Protein AF-0000000085179459 (afdb_homodimer)

Sequence (408 aa):
MPSGEAMSVREHQKRRRRERIFRAAIELFRRQGFQATTASEIAKAAHVSRGTFFNYYPYKEAVLLDYGHALLSTLREMALRRLAQGEEPLEVLRFVFQMLSEGTKAEKDLVLPLLYELLNPDPLRAKAAFEALPLGDLVAEILKPLRDRGVIRSDLSLERMGRTLADLYFLSALRWAAYTPHRDLDQEIERSLRIALEGILVRPMPSGEAMSVREHQKRRRRERIFRAAIELFRRQGFQATTASEIAKAAHVSRGTFF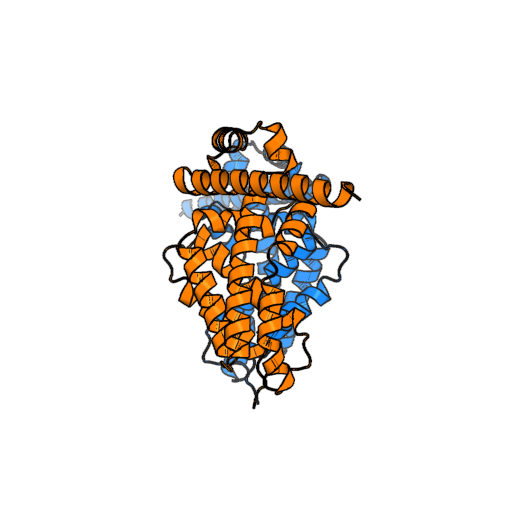NYYPYKEAVLLDYGHALLSTLREMALRRLAQGEEPLEVLRFVFQMLSEGTKAEKDLVLPLLYELLNPDPLRAKAAFEALPLGDLVAEILKPLRDRGVIRSDLSLERMGRTLADLYFLSALRWAAYTPHRDLDQEIERSLRIALEGILVRP

Organism: NCBI:txid751945

Foldseek 3Di:
DCVVVVVVVVVVVVVVLLVLLLVLLVVCCVVPNLVVDDLCSSCVSSVHHSVVSCVNPVDSLVSLLLVQLVVVVVLLVVLVVCVVVPDQLVVSLLVSLVSVLVCCLVPVRSVQSLLVQCVDPPPVSVVVSCVSHVQLVSQLVSCVVCVVVVFWDDVDHSSVLSVQLVVLLSVLSNCCSPPNVVDDSSVSSCVSNVVSVVNGGDDD/DCVVVVVVVVVVVVVVLLVLLLVLLVVCCVVPNNVVDDLCSSCVSSVHHSVVSCVNPVDSLVSLLLVQLVVVVVLLVVLVVCVVVPHQLVVSVLVSLVVVLVCCLVPVRSVQSLLVQCVDPPPVSVVVSCVSHVQLVSQLVSCVVCVVVVFWDDVDHSSVLSVQLVVLLSVLSNCCSPPNVVDDSSVSSCVSNVVSVVVGGDDD

Structure (mmCIF, N/CA/C/O backbone):
data_AF-0000000085179459-model_v1
#
loop_
_entity.id
_entity.type
_entity.pdbx_description
1 polymer 'Transcriptional regulator'
#
loop_
_atom_site.group_PDB
_atom_site.id
_atom_site.type_symbol
_atom_site.label_atom_id
_atom_site.label_alt_id
_atom_site.label_comp_id
_atom_site.label_asym_id
_atom_site.label_entity_id
_atom_site.label_seq_id
_atom_site.pdbx_PDB_ins_code
_atom_site.Cartn_x
_atom_site.Cartn_y
_atom_site.Cartn_z
_atom_site.occupancy
_atom_site.B_iso_or_equiv
_atom_site.auth_seq_id
_atom_site.auth_comp_id
_atom_site.auth_asym_id
_atom_site.auth_atom_id
_atom_site.pdbx_PDB_model_num
ATOM 1 N N . MET A 1 1 ? -11.516 -51.656 0.353 1 44.66 1 MET A N 1
ATOM 2 C CA . MET A 1 1 ? -10.594 -50.781 -0.361 1 44.66 1 MET A CA 1
ATOM 3 C C . MET A 1 1 ? -11.352 -49.75 -1.209 1 44.66 1 MET A C 1
ATOM 5 O O . MET A 1 1 ? -10.797 -49.188 -2.15 1 44.66 1 MET A O 1
ATOM 9 N N . PRO A 1 2 ? -12.641 -49.781 -1.503 1 58.69 2 PRO A N 1
ATOM 10 C CA . PRO A 1 2 ? -13.695 -49.031 -2.176 1 58.69 2 PRO A CA 1
ATOM 11 C C . PRO A 1 2 ? -13.812 -47.594 -1.669 1 58.69 2 PRO A C 1
ATOM 13 O O . PRO A 1 2 ? -14.273 -46.688 -2.398 1 58.69 2 PRO A O 1
ATOM 16 N N . SER A 1 3 ? -13.281 -47.312 -0.438 1 59.69 3 SER A N 1
ATOM 17 C CA . SER A 1 3 ? -13.297 -46.031 0.276 1 59.69 3 SER A CA 1
ATOM 18 C C . SER A 1 3 ? -12.391 -45 -0.395 1 59.69 3 SER A C 1
ATOM 20 O O . SER A 1 3 ? -12.758 -43.844 -0.536 1 59.69 3 SER A O 1
ATOM 22 N N . GLY A 1 4 ? -11.305 -45.469 -0.91 1 63.28 4 GLY A N 1
ATOM 23 C CA . GLY A 1 4 ? -10.359 -44.625 -1.591 1 63.28 4 GLY A CA 1
ATOM 24 C C . GLY A 1 4 ? -10.875 -44.094 -2.912 1 63.28 4 GLY A C 1
ATOM 25 O O . GLY A 1 4 ? -10.695 -42.906 -3.229 1 63.28 4 GLY A O 1
ATOM 26 N N . GLU A 1 5 ? -11.562 -45.062 -3.521 1 67 5 GLU A N 1
ATOM 27 C CA . GLU A 1 5 ? -12.102 -44.688 -4.828 1 67 5 GLU A CA 1
ATOM 28 C C . GLU A 1 5 ? -13.227 -43.656 -4.691 1 67 5 GLU A C 1
ATOM 30 O O . GLU A 1 5 ? -13.336 -42.75 -5.5 1 67 5 GLU A O 1
ATOM 35 N N . ALA A 1 6 ? -14.047 -44.031 -3.846 1 66.12 6 ALA A N 1
ATOM 36 C CA . ALA A 1 6 ? -15.172 -43.156 -3.58 1 66.12 6 ALA A CA 1
ATOM 37 C C . ALA A 1 6 ? -14.68 -41.75 -3.158 1 66.12 6 ALA A C 1
ATOM 39 O O . ALA A 1 6 ? -15.266 -40.75 -3.535 1 66.12 6 ALA A O 1
ATOM 40 N N . MET A 1 7 ? -13.555 -41.812 -2.477 1 69.69 7 MET A N 1
ATOM 41 C CA . MET A 1 7 ? -12.945 -40.594 -2.027 1 69.69 7 MET A CA 1
ATOM 42 C C . MET A 1 7 ? -12.383 -39.781 -3.207 1 69.69 7 MET A C 1
ATOM 44 O O . MET A 1 7 ? -12.516 -38.562 -3.264 1 69.69 7 MET A O 1
ATOM 48 N N . SER A 1 8 ? -12.062 -40.562 -4.125 1 81.19 8 SER A N 1
ATOM 49 C CA . SER A 1 8 ? -11.484 -39.969 -5.328 1 81.19 8 SER A CA 1
ATOM 50 C C . SER A 1 8 ? -12.562 -39.344 -6.203 1 81.19 8 SER A C 1
ATOM 52 O O . SER A 1 8 ? -12.391 -38.219 -6.699 1 81.19 8 SER A O 1
ATOM 54 N N . VAL A 1 9 ? -13.688 -40.062 -6.273 1 83.69 9 VAL A N 1
ATOM 55 C CA . VAL A 1 9 ? -14.773 -39.562 -7.105 1 83.69 9 VAL A CA 1
ATOM 56 C C . VAL A 1 9 ? -15.375 -38.312 -6.477 1 83.69 9 VAL A C 1
ATOM 58 O O . VAL A 1 9 ? -15.648 -37.344 -7.176 1 83.69 9 VAL A O 1
ATOM 61 N N . ARG A 1 10 ? -15.719 -38.344 -5.129 1 82.81 10 ARG A N 1
ATOM 62 C CA . ARG A 1 10 ? -16.266 -37.188 -4.418 1 82.81 10 ARG A CA 1
ATOM 63 C C . ARG A 1 10 ? -15.352 -35.969 -4.551 1 82.81 10 ARG A C 1
ATOM 65 O O . ARG A 1 10 ? -15.828 -34.875 -4.73 1 82.81 10 ARG A O 1
ATOM 72 N N . GLU A 1 11 ? -14.078 -36.312 -4.453 1 86.12 11 GLU A N 1
ATOM 73 C CA . GLU A 1 11 ? -13.094 -35.25 -4.602 1 86.12 11 GLU A CA 1
ATOM 74 C C . GLU A 1 11 ? -13.109 -34.656 -6.02 1 86.12 11 GLU A C 1
ATOM 76 O O . GLU A 1 11 ? -12.992 -33.469 -6.207 1 86.12 11 GLU A O 1
ATOM 81 N N . HIS A 1 12 ? -13.242 -35.531 -6.965 1 88.62 12 HIS A N 1
ATOM 82 C CA . HIS A 1 12 ? -13.312 -35.094 -8.359 1 88.62 12 HIS A CA 1
ATOM 83 C C . HIS A 1 12 ? -14.57 -34.281 -8.625 1 88.62 12 HIS A C 1
ATOM 85 O O . HIS A 1 12 ? -14.523 -33.281 -9.336 1 88.62 12 HIS A O 1
ATOM 91 N N . GLN A 1 13 ? -15.664 -34.656 -8.117 1 88.31 13 GLN A N 1
ATOM 92 C CA . GLN A 1 13 ? -16.922 -33.938 -8.281 1 88.31 13 GLN A CA 1
ATOM 93 C C . GLN A 1 13 ? -16.859 -32.594 -7.609 1 88.31 13 GLN A C 1
ATOM 95 O O . GLN A 1 13 ? -17.375 -31.594 -8.148 1 88.31 13 GLN A O 1
ATOM 100 N N . LYS A 1 14 ? -16.25 -32.594 -6.434 1 90.94 14 LYS A N 1
ATOM 101 C CA . LYS A 1 14 ? -16.078 -31.344 -5.727 1 90.94 14 LYS A CA 1
ATOM 102 C C . LYS A 1 14 ? -15.227 -30.375 -6.535 1 90.94 14 LYS A C 1
ATOM 104 O O . LYS A 1 14 ? -15.555 -29.188 -6.633 1 90.94 14 LYS A O 1
ATOM 109 N N . ARG A 1 15 ? -14.258 -30.859 -7.137 1 92.06 15 ARG A N 1
ATOM 110 C CA . ARG A 1 15 ? -13.383 -30.031 -7.957 1 92.06 15 ARG A CA 1
ATOM 111 C C . ARG A 1 15 ? -14.117 -29.5 -9.188 1 92.06 15 ARG A C 1
ATOM 113 O O . ARG A 1 15 ? -13.945 -28.344 -9.57 1 92.06 15 ARG A O 1
ATOM 120 N N . ARG A 1 16 ? -14.875 -30.328 -9.797 1 92.62 16 ARG A N 1
ATOM 121 C CA . ARG A 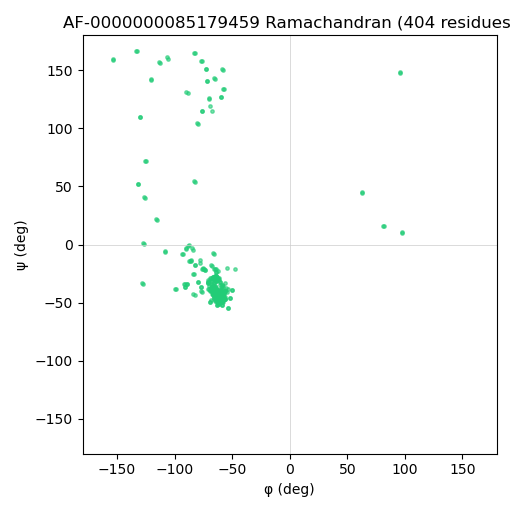1 16 ? -15.633 -29.938 -10.977 1 92.62 16 ARG A CA 1
ATOM 122 C C . ARG A 1 16 ? -16.656 -28.859 -10.641 1 92.62 16 ARG A C 1
ATOM 124 O O . ARG A 1 16 ? -16.859 -27.922 -11.414 1 92.62 16 ARG A O 1
ATOM 131 N N . ARG A 1 17 ? -17.281 -29.031 -9.516 1 94.69 17 ARG A N 1
ATOM 132 C CA . ARG A 1 17 ? -18.266 -28.031 -9.078 1 94.69 17 ARG A CA 1
ATOM 133 C C . ARG A 1 17 ? -17.594 -26.703 -8.773 1 94.69 17 ARG A C 1
ATOM 135 O O . ARG A 1 17 ? -18.094 -25.641 -9.141 1 94.69 17 ARG A O 1
ATOM 142 N N . ARG A 1 18 ? -16.469 -26.797 -8.102 1 96.25 18 ARG A N 1
ATOM 143 C CA . ARG A 1 18 ? -15.711 -25.578 -7.809 1 96.25 18 ARG A CA 1
ATOM 144 C C . ARG A 1 18 ? -15.32 -24.859 -9.094 1 96.25 18 ARG A C 1
ATOM 146 O O . ARG A 1 18 ? -15.438 -23.641 -9.18 1 96.25 18 ARG A O 1
ATOM 153 N N . GLU A 1 19 ? -14.859 -25.609 -10.047 1 96.88 19 GLU A N 1
ATOM 154 C CA . GLU A 1 19 ? -14.461 -25.047 -11.336 1 96.88 19 GLU A CA 1
ATOM 155 C C . GLU A 1 19 ? -15.641 -24.391 -12.047 1 96.88 19 GLU A C 1
ATOM 157 O O . GLU A 1 19 ? -15.492 -23.328 -12.656 1 96.88 19 GLU A O 1
ATOM 162 N N . ARG A 1 20 ? -16.734 -25 -11.961 1 97.06 20 ARG A N 1
ATOM 163 C CA . ARG A 1 20 ? -17.938 -24.453 -12.578 1 97.06 20 ARG A CA 1
ATOM 164 C C . ARG A 1 20 ? -18.328 -23.125 -11.945 1 97.06 20 ARG A C 1
ATOM 166 O O . ARG A 1 20 ? -18.672 -22.172 -12.648 1 97.06 20 ARG A O 1
ATOM 173 N N . ILE A 1 21 ? -18.266 -23.125 -10.633 1 98.25 21 ILE A N 1
ATOM 174 C CA . ILE A 1 21 ? -18.594 -21.891 -9.906 1 98.25 21 ILE A CA 1
ATOM 175 C C . ILE A 1 21 ? -17.578 -20.812 -10.25 1 98.25 21 ILE A C 1
ATOM 177 O O . ILE A 1 21 ? -17.953 -19.672 -10.516 1 98.25 21 ILE A O 1
ATOM 181 N N . PHE A 1 22 ? -16.328 -21.219 -10.281 1 98.44 22 PHE A N 1
ATOM 182 C CA . PHE A 1 22 ? -15.242 -20.297 -10.602 1 98.44 22 PHE A CA 1
ATOM 183 C C . PHE A 1 22 ? -15.438 -19.688 -11.984 1 98.44 22 PHE A C 1
ATOM 185 O O . PHE A 1 22 ? -15.391 -18.453 -12.133 1 98.44 22 PHE A O 1
ATOM 192 N N . ARG A 1 23 ? -15.688 -20.469 -12.992 1 98.25 23 ARG A N 1
ATOM 193 C CA . ARG A 1 23 ? -15.836 -20.016 -14.367 1 98.25 23 ARG A CA 1
ATOM 194 C C . ARG A 1 23 ? -17.047 -19.094 -14.508 1 98.25 23 ARG A C 1
ATOM 196 O O . ARG A 1 23 ? -16.984 -18.062 -15.18 1 98.25 23 ARG A O 1
ATOM 203 N N . ALA A 1 24 ? -18.125 -19.453 -13.859 1 98.5 24 ALA A N 1
ATOM 204 C CA . ALA A 1 24 ? -19.344 -18.641 -13.883 1 98.5 24 ALA A CA 1
ATOM 205 C C . ALA A 1 24 ? -19.078 -17.266 -13.258 1 98.5 24 ALA A C 1
ATOM 207 O O . ALA A 1 24 ? -19.516 -16.25 -13.797 1 98.5 24 ALA A O 1
ATOM 208 N N . ALA A 1 25 ? -18.406 -17.266 -12.125 1 98.56 25 ALA A N 1
ATOM 209 C CA . ALA A 1 25 ? -18.109 -16.031 -11.422 1 98.56 25 ALA A CA 1
ATOM 210 C C . ALA A 1 25 ? -17.234 -15.102 -12.273 1 98.56 25 ALA A C 1
ATOM 212 O O . ALA A 1 25 ? -17.562 -13.93 -12.461 1 98.56 25 ALA A O 1
ATOM 213 N N . ILE A 1 26 ? -16.125 -15.656 -12.852 1 98.25 26 ILE A N 1
ATOM 214 C CA . ILE A 1 26 ? -15.188 -14.859 -13.625 1 98.25 26 ILE A CA 1
ATOM 215 C C . ILE A 1 26 ? -15.883 -14.297 -14.867 1 98.25 26 ILE A C 1
ATOM 217 O O . ILE A 1 26 ? -15.688 -13.125 -15.211 1 98.25 26 ILE A O 1
ATOM 221 N N . GLU A 1 27 ? -16.703 -15.086 -15.461 1 98.12 27 GLU A N 1
ATOM 222 C CA . GLU A 1 27 ? -17.453 -14.625 -16.625 1 98.12 27 GLU A CA 1
ATOM 223 C C . GLU A 1 27 ? -18.391 -13.477 -16.266 1 98.12 27 GLU A C 1
ATOM 225 O O . GLU A 1 27 ? -18.453 -12.477 -17 1 98.12 27 GLU A O 1
ATOM 230 N N . LEU A 1 28 ? -19.094 -13.594 -15.172 1 98.31 28 LEU A N 1
ATOM 231 C CA . LEU A 1 28 ? -20.016 -12.547 -14.727 1 98.31 28 LEU A CA 1
ATOM 232 C C . LEU A 1 28 ? -19.25 -11.289 -14.336 1 98.31 28 LEU A C 1
ATOM 234 O O . LEU A 1 28 ? -19.688 -10.18 -14.656 1 98.31 28 LEU A O 1
ATOM 238 N N . PHE A 1 29 ? -18.109 -11.492 -13.633 1 98.06 29 PHE A N 1
ATOM 239 C CA . PHE A 1 29 ? -17.266 -10.344 -13.281 1 98.06 29 PHE A CA 1
ATOM 240 C C . PHE A 1 29 ? -16.844 -9.578 -14.523 1 98.06 29 PHE A C 1
ATOM 242 O O . PHE A 1 29 ? -16.875 -8.352 -14.547 1 98.06 29 PHE A O 1
ATOM 249 N N . ARG A 1 30 ? -16.469 -10.289 -15.57 1 97.19 30 ARG A N 1
ATOM 250 C CA . ARG A 1 30 ? -16 -9.672 -16.797 1 97.19 30 ARG A CA 1
ATOM 251 C C . ARG A 1 30 ? -17.141 -8.984 -17.547 1 97.19 30 ARG A C 1
ATOM 253 O O . ARG A 1 30 ? -16.953 -7.914 -18.125 1 97.19 30 ARG A O 1
ATOM 260 N N . ARG A 1 31 ? -18.281 -9.516 -17.438 1 96.5 31 ARG A N 1
ATOM 261 C CA . ARG A 1 31 ? -19.422 -9.047 -18.234 1 96.5 31 ARG A CA 1
ATOM 262 C C . ARG A 1 31 ? -20.094 -7.84 -17.578 1 96.5 31 ARG A C 1
ATOM 264 O O . ARG A 1 31 ? -20.422 -6.863 -18.25 1 96.5 31 ARG A O 1
ATOM 271 N N . GLN A 1 32 ? -20.281 -7.863 -16.234 1 95.94 32 GLN A N 1
ATOM 272 C CA . GLN A 1 32 ? -21.109 -6.812 -15.641 1 95.94 32 GLN A CA 1
ATOM 273 C C . GLN A 1 32 ? -20.359 -6.109 -14.5 1 95.94 32 GLN A C 1
ATOM 275 O O . GLN A 1 32 ? -20.875 -5.152 -13.922 1 95.94 32 GLN A O 1
ATOM 280 N N . GLY A 1 33 ? -19.172 -6.547 -14.289 1 95.88 33 GLY A N 1
ATOM 281 C CA . GLY A 1 33 ? -18.391 -5.898 -13.25 1 95.88 33 GLY A CA 1
ATOM 282 C C . GLY A 1 33 ? -18.469 -6.613 -11.914 1 95.88 33 GLY A C 1
ATOM 283 O O . GLY A 1 33 ? -19.5 -7.199 -11.57 1 95.88 33 GLY A O 1
ATOM 284 N N . PHE A 1 34 ? -17.438 -6.562 -11.195 1 96.5 34 PHE A N 1
ATOM 285 C CA . PHE A 1 34 ? -17.328 -7.25 -9.914 1 96.5 34 PHE A CA 1
ATOM 286 C C . PHE A 1 34 ? -18.375 -6.746 -8.93 1 96.5 34 PHE A C 1
ATOM 288 O O . PHE A 1 34 ? -19.078 -7.539 -8.297 1 96.5 34 PHE A O 1
ATOM 295 N N . GLN A 1 35 ? -18.453 -5.418 -8.805 1 93.81 35 GLN A N 1
ATOM 296 C CA . GLN A 1 35 ? -19.344 -4.816 -7.816 1 93.81 35 GLN A CA 1
ATOM 297 C C . GLN A 1 35 ? -20.812 -5.109 -8.141 1 93.81 35 GLN A C 1
ATOM 299 O O . GLN A 1 35 ? -21.625 -5.297 -7.234 1 93.81 35 GLN A O 1
ATOM 304 N N . ALA A 1 36 ? -21.141 -5.242 -9.328 1 96.25 36 ALA A N 1
ATOM 305 C CA . ALA A 1 36 ? -22.516 -5.406 -9.773 1 96.25 36 ALA A CA 1
ATOM 306 C C . ALA A 1 36 ? -22.938 -6.875 -9.742 1 96.25 36 ALA A C 1
ATOM 308 O O . ALA A 1 36 ? -24.109 -7.199 -9.914 1 96.25 36 ALA A O 1
ATOM 309 N N . THR A 1 37 ? -21.953 -7.758 -9.617 1 98.06 37 THR A N 1
ATOM 310 C CA . THR A 1 37 ? -22.219 -9.195 -9.617 1 98.06 37 THR A CA 1
ATOM 311 C C . THR A 1 37 ? -22.5 -9.688 -8.203 1 98.06 37 THR A C 1
ATOM 313 O O . THR A 1 37 ? -21.734 -9.391 -7.277 1 98.06 37 THR A O 1
ATOM 316 N N . THR A 1 38 ? -23.578 -10.438 -8.008 1 97.69 38 THR A N 1
ATOM 317 C CA . THR A 1 38 ? -23.922 -10.969 -6.688 1 97.69 38 THR A CA 1
ATOM 318 C C . THR A 1 38 ? -23.625 -12.461 -6.613 1 97.69 38 THR A C 1
ATOM 320 O O . THR A 1 38 ? -23.5 -13.125 -7.641 1 97.69 38 THR A O 1
ATOM 323 N N . ALA A 1 39 ? -23.5 -12.914 -5.328 1 97.69 39 ALA A N 1
ATOM 324 C CA . ALA A 1 39 ? -23.328 -14.344 -5.102 1 97.69 39 ALA A CA 1
ATOM 325 C C . ALA A 1 39 ? -24.5 -15.141 -5.668 1 97.69 39 ALA A C 1
ATOM 327 O O . ALA A 1 39 ? -24.312 -16.219 -6.227 1 97.69 39 ALA A O 1
ATOM 328 N N . SER A 1 40 ? -25.672 -14.57 -5.586 1 98.06 40 SER A N 1
ATOM 329 C CA . SER A 1 40 ? -26.859 -15.227 -6.09 1 98.06 40 SER A CA 1
ATOM 330 C C . SER A 1 40 ? -26.812 -15.383 -7.605 1 98.06 40 SER A C 1
ATOM 332 O O . SER A 1 40 ? -27.188 -16.422 -8.141 1 98.06 40 SER A O 1
ATOM 334 N N . GLU A 1 41 ? -26.359 -14.406 -8.281 1 98.5 41 GLU A N 1
ATOM 335 C CA . GLU A 1 41 ? -26.234 -14.469 -9.734 1 98.5 41 GLU A CA 1
ATOM 336 C C . GLU A 1 41 ? -25.203 -15.508 -10.156 1 98.5 41 GLU A C 1
ATOM 338 O O . GLU A 1 41 ? -25.406 -16.234 -11.125 1 98.5 41 GLU A O 1
ATOM 343 N N . ILE A 1 42 ? -24.094 -15.586 -9.414 1 98.69 42 ILE A N 1
ATOM 344 C CA . ILE A 1 42 ? -23.047 -16.547 -9.703 1 98.69 42 ILE A CA 1
ATOM 345 C C . ILE A 1 42 ? -23.578 -17.969 -9.516 1 98.69 42 ILE A C 1
ATOM 347 O O . ILE A 1 42 ? -23.391 -18.844 -10.367 1 98.69 42 ILE A O 1
ATOM 351 N N . ALA A 1 43 ? -24.25 -18.156 -8.398 1 98.38 43 ALA A N 1
ATOM 352 C CA . ALA A 1 43 ? -24.828 -19.469 -8.094 1 98.38 43 ALA A CA 1
ATOM 353 C C . ALA A 1 43 ? -25.781 -19.906 -9.203 1 98.38 43 ALA A C 1
ATOM 355 O O . ALA A 1 43 ? -25.688 -21.047 -9.695 1 98.38 43 ALA A O 1
ATOM 356 N N . LYS A 1 44 ? -26.641 -19.031 -9.609 1 98.5 44 LYS A N 1
ATOM 357 C CA . LYS A 1 44 ? -27.594 -19.328 -10.672 1 98.5 44 LYS A CA 1
ATOM 358 C C . LYS A 1 44 ? -26.875 -19.703 -11.969 1 98.5 44 LYS A C 1
ATOM 360 O O . LYS A 1 44 ? -27.219 -20.703 -12.602 1 98.5 44 LYS A O 1
ATOM 365 N N . ALA A 1 45 ? -25.922 -18.953 -12.328 1 98.31 45 ALA A N 1
ATOM 366 C CA . ALA A 1 45 ? -25.188 -19.188 -13.562 1 98.31 45 ALA A CA 1
ATOM 367 C C . ALA A 1 45 ? -24.422 -20.516 -13.508 1 98.31 45 ALA A C 1
ATOM 369 O O . ALA A 1 45 ? -24.234 -21.172 -14.531 1 98.31 45 ALA A O 1
ATOM 370 N N . ALA A 1 46 ? -24.016 -20.906 -12.328 1 98.25 46 ALA A N 1
ATOM 371 C CA . ALA A 1 46 ? -23.25 -22.125 -12.133 1 98.25 46 ALA A CA 1
ATOM 372 C C . ALA A 1 46 ? -24.188 -23.312 -11.891 1 98.25 46 ALA A C 1
ATOM 374 O O . ALA A 1 46 ? -23.734 -24.453 -11.711 1 98.25 46 ALA A O 1
ATOM 375 N N . HIS A 1 47 ? -25.438 -23.078 -11.82 1 97.75 47 HIS A N 1
ATOM 376 C CA . HIS A 1 47 ? -26.453 -24.094 -11.602 1 97.75 47 HIS A CA 1
ATOM 377 C C . HIS A 1 47 ? -26.281 -24.781 -10.242 1 97.75 47 HIS A C 1
ATOM 379 O O . HIS A 1 47 ? -26.297 -26 -10.148 1 97.75 47 HIS A O 1
ATOM 385 N N . VAL A 1 48 ? -26.047 -23.953 -9.273 1 97.56 48 VAL A N 1
ATOM 386 C CA . VAL A 1 48 ? -26 -24.406 -7.887 1 97.56 48 VAL A CA 1
ATOM 387 C C . VAL A 1 48 ? -26.844 -23.469 -7.02 1 97.56 48 VAL A C 1
ATOM 389 O O . VAL A 1 48 ? -27.281 -22.406 -7.48 1 97.56 48 VAL A O 1
ATOM 392 N N . SER A 1 49 ? -27.125 -23.891 -5.797 1 97.31 49 SER A N 1
ATOM 393 C CA . SER A 1 49 ? -27.812 -23 -4.859 1 97.31 49 SER A CA 1
ATOM 394 C C . SER A 1 49 ? -26.859 -21.953 -4.289 1 97.31 49 SER A C 1
ATOM 396 O O . SER A 1 49 ? -25.641 -22.125 -4.328 1 97.31 49 SER A O 1
ATOM 398 N N . ARG A 1 50 ? -27.406 -20.828 -3.797 1 96.81 50 ARG A N 1
ATOM 399 C CA . ARG A 1 50 ? -26.609 -19.812 -3.109 1 96.81 50 ARG A CA 1
ATOM 400 C C . ARG A 1 50 ? -25.859 -20.422 -1.93 1 96.81 50 ARG A C 1
ATOM 402 O O . ARG A 1 50 ? -24.688 -20.078 -1.693 1 96.81 50 ARG A O 1
ATOM 409 N N . GLY A 1 51 ? -26.469 -21.328 -1.195 1 97.31 51 GLY A N 1
ATOM 410 C CA . GLY A 1 51 ? -25.828 -22.016 -0.095 1 97.31 51 GLY A CA 1
ATOM 411 C C . GLY A 1 51 ? -24.625 -22.828 -0.531 1 97.31 51 GLY A C 1
ATOM 412 O O . GLY A 1 51 ? -23.578 -22.797 0.122 1 97.31 51 GLY A O 1
ATOM 413 N N . THR A 1 52 ? -24.812 -23.578 -1.637 1 96.88 52 THR A N 1
ATOM 414 C CA . THR A 1 52 ? -23.703 -24.359 -2.184 1 96.88 52 THR A CA 1
ATOM 415 C C . THR A 1 52 ? -22.547 -23.453 -2.562 1 96.88 52 THR A C 1
ATOM 417 O O . THR A 1 52 ? -21.375 -23.797 -2.322 1 96.88 52 THR A O 1
ATOM 420 N N . PHE A 1 53 ? -22.859 -22.219 -3.219 1 98 53 PHE A N 1
ATOM 421 C CA . PHE A 1 53 ? -21.812 -21.266 -3.531 1 98 53 PHE A CA 1
ATOM 422 C C . PHE A 1 53 ? -20.969 -20.953 -2.295 1 98 53 PHE A C 1
ATOM 424 O O . PHE A 1 53 ? -19.734 -21.016 -2.34 1 98 53 PHE A O 1
ATOM 431 N N . PHE A 1 54 ? -21.594 -20.703 -1.165 1 97.5 54 PHE A N 1
ATOM 432 C CA . PHE A 1 54 ? -20.906 -20.234 0.037 1 97.5 54 PHE A CA 1
ATOM 433 C C . PHE A 1 54 ? -20.203 -21.391 0.738 1 97.5 54 PHE A C 1
ATOM 435 O O . PHE A 1 54 ? -19.344 -21.172 1.589 1 97.5 54 PHE A O 1
ATOM 442 N N . ASN A 1 55 ? -20.531 -22.703 0.348 1 97.06 55 ASN A N 1
ATOM 443 C CA . ASN A 1 55 ? -19.75 -23.859 0.798 1 97.06 55 ASN A CA 1
ATOM 444 C C . ASN A 1 55 ? -18.359 -23.859 0.182 1 97.06 55 ASN A C 1
ATOM 446 O O . ASN A 1 55 ? -17.406 -24.359 0.786 1 97.06 55 ASN A O 1
ATOM 450 N N . TYR A 1 56 ? -18.297 -23.266 -0.998 1 97.25 56 TYR A N 1
ATOM 451 C CA . TYR A 1 56 ? -17.031 -23.281 -1.729 1 97.25 56 TYR A CA 1
ATOM 452 C C . TYR A 1 56 ? -16.281 -21.969 -1.551 1 97.25 56 TYR A C 1
ATOM 454 O O . TYR A 1 56 ? -15.047 -21.953 -1.454 1 97.25 56 TYR A O 1
ATOM 462 N N . TYR A 1 57 ? -16.969 -20.859 -1.522 1 97.94 57 TYR A N 1
ATOM 463 C CA . TYR A 1 57 ? -16.391 -19.531 -1.383 1 97.94 57 TYR A CA 1
ATOM 464 C C . TYR A 1 57 ? -17.094 -18.75 -0.281 1 97.94 57 TYR A C 1
ATOM 466 O O . TYR A 1 57 ? -18.203 -18.25 -0.477 1 97.94 57 TYR A O 1
ATOM 474 N N . PRO A 1 58 ? -16.359 -18.531 0.848 1 96.38 58 PRO A N 1
ATOM 475 C CA . PRO A 1 58 ? -17.016 -17.891 1.997 1 96.38 58 PRO A CA 1
ATOM 476 C C . PRO A 1 58 ? -17.469 -16.469 1.694 1 96.38 58 PRO A C 1
ATOM 478 O O . PRO A 1 58 ? -18.344 -15.938 2.389 1 96.38 58 PRO A O 1
ATOM 481 N N . TYR A 1 59 ? -16.938 -15.797 0.733 1 95.5 59 TYR A N 1
ATOM 482 C CA . TYR A 1 59 ? -17.312 -14.477 0.228 1 95.5 59 TYR A CA 1
ATOM 483 C C . TYR A 1 59 ? -16.922 -14.328 -1.239 1 95.5 59 TYR A C 1
ATOM 485 O O . TYR A 1 59 ? -16.109 -15.102 -1.756 1 95.5 59 TYR A O 1
ATOM 493 N N . LYS A 1 60 ? -17.484 -13.484 -1.914 1 95.38 60 LYS A N 1
ATOM 494 C CA . LYS A 1 60 ? -17.359 -13.32 -3.359 1 95.38 60 LYS A CA 1
ATOM 495 C C . LYS A 1 60 ? -15.914 -13.062 -3.76 1 95.38 60 LYS A C 1
ATOM 497 O O . LYS A 1 60 ? -15.438 -13.586 -4.77 1 95.38 60 LYS A O 1
ATOM 502 N N . GLU A 1 61 ? -15.133 -12.289 -2.994 1 96.75 61 GLU A N 1
ATOM 503 C CA . GLU A 1 61 ? -13.75 -11.922 -3.293 1 96.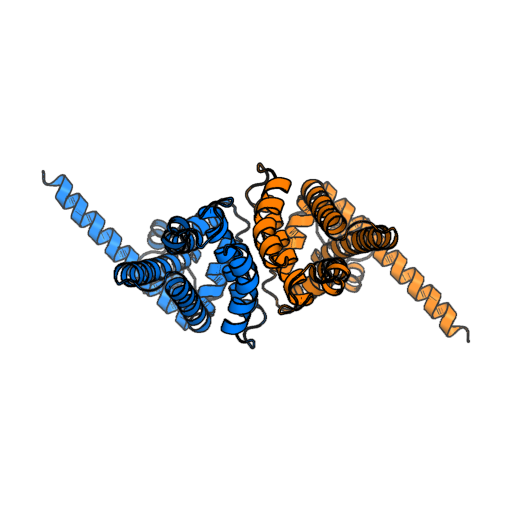75 61 GLU A CA 1
ATOM 504 C C . GLU A 1 61 ? -12.836 -13.133 -3.26 1 96.75 61 GLU A C 1
ATOM 506 O O . GLU A 1 61 ? -11.734 -13.109 -3.824 1 96.75 61 GLU A O 1
ATOM 511 N N . ALA A 1 62 ? -13.25 -14.188 -2.592 1 97.81 62 ALA A N 1
ATOM 512 C CA . ALA A 1 62 ? -12.453 -15.406 -2.549 1 97.81 62 ALA A CA 1
ATOM 513 C C . ALA A 1 62 ? -12.273 -16 -3.945 1 97.81 62 ALA A C 1
ATOM 515 O O . ALA A 1 62 ? -11.266 -16.656 -4.227 1 97.81 62 ALA A O 1
ATOM 516 N N . VAL A 1 63 ? -13.258 -15.758 -4.832 1 98.12 63 VAL A N 1
ATOM 517 C CA . VAL A 1 63 ? -13.148 -16.219 -6.211 1 98.12 63 VAL A CA 1
ATOM 518 C C . VAL A 1 63 ? -11.992 -15.492 -6.906 1 98.12 63 VAL A C 1
ATOM 520 O O . VAL A 1 63 ? -11.227 -16.109 -7.645 1 98.12 63 VAL A O 1
ATOM 523 N N . LEU A 1 64 ? -11.828 -14.211 -6.621 1 98 64 LEU A N 1
ATOM 524 C CA . LEU A 1 64 ? -10.75 -13.414 -7.199 1 98 64 LEU A CA 1
ATOM 525 C C . LEU A 1 64 ? -9.391 -13.906 -6.707 1 98 64 LEU A C 1
ATOM 527 O O . LEU A 1 64 ? -8.406 -13.875 -7.453 1 98 64 LEU A O 1
ATOM 531 N N . LEU A 1 65 ? -9.352 -14.305 -5.441 1 98.12 65 LEU A N 1
ATOM 532 C CA . LEU A 1 65 ? -8.102 -14.828 -4.902 1 98.12 65 LEU A CA 1
ATOM 533 C C . LEU A 1 65 ? -7.711 -16.125 -5.609 1 98.12 65 LEU A C 1
ATOM 535 O O . LEU A 1 65 ? -6.527 -16.359 -5.871 1 98.12 65 LEU A O 1
ATOM 539 N N . ASP A 1 66 ? -8.711 -16.906 -5.949 1 97.75 66 ASP A N 1
ATOM 540 C CA . ASP A 1 66 ? -8.445 -18.109 -6.738 1 97.75 66 ASP A CA 1
ATOM 541 C C . ASP A 1 66 ? -7.938 -17.75 -8.133 1 97.75 66 ASP A C 1
ATOM 543 O O . ASP A 1 66 ? -7.043 -18.406 -8.664 1 97.75 66 ASP A O 1
ATOM 547 N N . TYR A 1 67 ? -8.531 -16.75 -8.719 1 97.81 67 TYR A N 1
ATOM 548 C CA . TYR A 1 67 ? -8.094 -16.25 -10.016 1 97.81 67 TYR A CA 1
ATOM 549 C C . TYR A 1 67 ? -6.637 -15.805 -9.961 1 97.81 67 TYR A C 1
ATOM 551 O O . TYR A 1 67 ? -5.828 -16.203 -10.805 1 97.81 67 TYR A O 1
ATOM 559 N N . GLY A 1 68 ? -6.281 -15.016 -8.984 1 98.06 68 GLY A N 1
ATOM 560 C CA . GLY A 1 68 ? -4.91 -14.562 -8.805 1 98.06 68 GLY A CA 1
ATOM 561 C C . GLY A 1 68 ? -3.938 -15.695 -8.547 1 98.06 68 GLY A C 1
ATOM 562 O O . GLY A 1 68 ? -2.812 -15.68 -9.047 1 98.06 68 GLY A O 1
ATOM 563 N N . HIS A 1 69 ? -4.383 -16.594 -7.719 1 98 69 HIS A N 1
ATOM 564 C CA . HIS A 1 69 ? -3.549 -17.75 -7.418 1 98 69 HIS A CA 1
ATOM 565 C C . HIS A 1 69 ? -3.219 -18.531 -8.688 1 98 69 HIS A C 1
ATOM 567 O O . HIS A 1 69 ? -2.074 -18.953 -8.883 1 98 69 HIS A O 1
ATOM 573 N N . ALA A 1 70 ? -4.23 -18.781 -9.531 1 96.75 70 ALA A N 1
ATOM 574 C CA . ALA A 1 70 ? -4.023 -19.484 -10.789 1 96.75 70 ALA A CA 1
ATOM 575 C C . ALA A 1 70 ? -3.049 -18.734 -11.688 1 96.75 70 ALA A C 1
ATOM 577 O O . ALA A 1 70 ? -2.17 -19.344 -12.305 1 96.75 70 ALA A O 1
ATOM 578 N N . LEU A 1 71 ? -3.188 -17.453 -11.758 1 96.44 71 LEU A N 1
ATOM 579 C CA . LEU A 1 71 ? -2.301 -16.609 -12.555 1 96.44 71 LEU A CA 1
ATOM 580 C C . LEU A 1 71 ? -0.862 -16.703 -12.062 1 96.44 71 LEU A C 1
ATOM 582 O O . LEU A 1 71 ? 0.057 -16.938 -12.852 1 96.44 71 LEU A O 1
ATOM 586 N N . LEU A 1 72 ? -0.631 -16.594 -10.766 1 97.94 72 LEU A N 1
ATOM 587 C CA . LEU A 1 72 ? 0.709 -16.641 -10.188 1 97.94 72 LEU A CA 1
ATOM 588 C C . LEU A 1 72 ? 1.318 -18.031 -10.344 1 97.94 72 LEU A C 1
ATOM 590 O O . LEU A 1 72 ? 2.527 -18.172 -10.539 1 97.94 72 LEU A O 1
ATOM 594 N N . SER A 1 73 ? 0.447 -19.062 -10.203 1 98 73 SER A N 1
ATOM 595 C CA . SER A 1 73 ? 0.928 -20.422 -10.383 1 98 73 SER A CA 1
ATOM 596 C C . SER A 1 73 ? 1.44 -20.656 -11.797 1 98 73 SER A C 1
ATOM 598 O O . SER A 1 73 ? 2.494 -21.266 -11.992 1 98 73 SER A O 1
ATOM 600 N N . THR A 1 74 ? 0.703 -20.188 -12.758 1 97.94 74 THR A N 1
ATOM 601 C CA . THR A 1 74 ? 1.127 -20.281 -14.148 1 97.94 74 THR A CA 1
ATOM 602 C C . THR A 1 74 ? 2.432 -19.516 -14.367 1 97.94 74 THR A C 1
ATOM 604 O O . THR A 1 74 ? 3.352 -20.031 -15.016 1 97.94 74 THR A O 1
ATOM 607 N N . LEU A 1 75 ? 2.543 -18.344 -13.836 1 98.38 75 LEU A N 1
ATOM 608 C CA . LEU A 1 75 ? 3.744 -17.531 -13.969 1 98.38 75 LEU A CA 1
ATOM 609 C C . LEU A 1 75 ? 4.938 -18.219 -13.305 1 98.38 75 LEU A C 1
ATOM 611 O O . LEU A 1 75 ? 6.055 -18.156 -13.82 1 98.38 75 LEU A O 1
ATOM 615 N N . ARG A 1 76 ? 4.699 -18.797 -12.148 1 98.62 76 ARG A N 1
ATOM 616 C CA . ARG A 1 76 ? 5.758 -19.531 -11.453 1 98.62 76 ARG A CA 1
ATOM 617 C C . ARG A 1 76 ? 6.305 -20.656 -12.328 1 98.62 76 ARG A C 1
ATOM 619 O O . ARG A 1 76 ? 7.523 -20.812 -12.445 1 98.62 76 ARG A O 1
ATOM 626 N N . GLU A 1 77 ? 5.375 -21.406 -12.961 1 98.56 77 GLU A N 1
ATOM 627 C CA . GLU A 1 77 ? 5.793 -22.5 -13.836 1 98.56 77 GLU A CA 1
ATOM 628 C C . GLU A 1 77 ? 6.637 -21.984 -15 1 98.56 77 GLU A C 1
ATOM 630 O O . GLU A 1 77 ? 7.668 -22.562 -15.328 1 98.56 77 GLU A O 1
ATOM 635 N N . MET A 1 78 ? 6.234 -20.922 -15.586 1 98.62 78 MET A N 1
ATOM 636 C CA . MET A 1 78 ? 6.969 -20.328 -16.703 1 98.62 78 MET A CA 1
ATOM 637 C C . MET A 1 78 ? 8.344 -19.844 -16.25 1 98.62 78 MET A C 1
ATOM 639 O O . MET A 1 78 ? 9.344 -20.078 -16.922 1 98.62 78 MET A O 1
ATOM 643 N N . ALA A 1 79 ? 8.391 -19.156 -15.109 1 98.75 79 ALA A N 1
ATOM 644 C CA . ALA A 1 79 ? 9.641 -18.625 -14.578 1 98.75 79 ALA A CA 1
ATOM 645 C C . ALA A 1 79 ? 10.633 -19.734 -14.289 1 98.75 79 ALA A C 1
ATOM 647 O O . ALA A 1 79 ? 11.805 -19.656 -14.672 1 98.75 79 ALA A O 1
ATOM 648 N N . LEU A 1 80 ? 10.164 -20.797 -13.633 1 98.12 80 LEU A N 1
ATOM 649 C CA . LEU A 1 80 ? 11.039 -21.906 -13.242 1 98.12 80 LEU A CA 1
ATOM 650 C C . LEU A 1 80 ? 11.547 -22.656 -14.477 1 98.12 80 LEU A C 1
ATOM 652 O O . LEU A 1 80 ? 12.688 -23.109 -14.5 1 98.12 80 LEU A O 1
ATOM 656 N N . ARG A 1 81 ? 10.672 -22.812 -15.492 1 98.5 81 ARG A N 1
ATOM 657 C CA . ARG A 1 81 ? 11.102 -23.422 -16.75 1 98.5 81 ARG A CA 1
ATOM 658 C C . ARG A 1 81 ? 12.211 -22.594 -17.406 1 98.5 81 ARG A C 1
ATOM 660 O O . ARG A 1 81 ? 13.195 -23.156 -17.891 1 98.5 81 ARG A O 1
ATOM 667 N N . ARG A 1 82 ? 12.086 -21.297 -17.453 1 98.5 82 ARG A N 1
ATOM 668 C CA . ARG A 1 82 ? 13.094 -20.422 -18.031 1 98.5 82 ARG A CA 1
ATOM 669 C C . ARG A 1 82 ? 14.398 -20.5 -17.25 1 98.5 82 ARG A C 1
ATOM 671 O O . ARG A 1 82 ? 15.477 -20.531 -17.844 1 98.5 82 ARG A O 1
ATOM 678 N N . LEU A 1 83 ? 14.344 -20.531 -15.922 1 98.12 83 LEU A N 1
ATOM 679 C CA . LEU A 1 83 ? 15.531 -20.688 -15.094 1 98.12 83 LEU A CA 1
ATOM 680 C C . LEU A 1 83 ? 16.219 -22.016 -15.398 1 98.12 83 LEU A C 1
ATOM 682 O O . LEU A 1 83 ? 17.453 -22.062 -15.523 1 98.12 83 LEU A O 1
ATOM 686 N N . ALA A 1 84 ? 15.43 -23.062 -15.516 1 97.81 84 ALA A N 1
ATOM 687 C CA . ALA A 1 84 ? 15.961 -24.391 -15.789 1 97.81 84 ALA A CA 1
ATOM 688 C C . ALA A 1 84 ? 16.656 -24.438 -17.141 1 97.81 84 ALA A C 1
ATOM 690 O O . ALA A 1 84 ? 17.594 -25.219 -17.344 1 97.81 84 ALA A O 1
ATOM 691 N N . GLN A 1 85 ? 16.234 -23.594 -18.062 1 98.12 85 GLN A N 1
ATOM 692 C CA . GLN A 1 85 ? 16.797 -23.531 -19.406 1 98.12 85 GLN A CA 1
ATOM 693 C C . GLN A 1 85 ? 18.031 -22.641 -19.438 1 98.12 85 GLN A C 1
ATOM 695 O O . GLN A 1 85 ? 18.641 -22.422 -20.484 1 98.12 85 GLN A O 1
ATOM 700 N N . GLY A 1 86 ? 18.406 -22.016 -18.359 1 97 86 GLY A N 1
ATOM 701 C CA . GLY A 1 86 ? 19.656 -21.281 -18.25 1 97 86 GLY A CA 1
ATOM 702 C C . GLY A 1 86 ? 19.5 -19.781 -18.484 1 97 86 GLY A C 1
ATOM 703 O O . GLY A 1 86 ? 20.5 -19.078 -18.625 1 97 86 GLY A O 1
ATOM 704 N N . GLU A 1 87 ? 18.234 -19.344 -18.547 1 98.19 87 GLU A N 1
ATOM 705 C CA . GLU A 1 87 ? 18.031 -17.906 -18.688 1 98.19 87 GLU A CA 1
ATOM 706 C C . GLU A 1 87 ? 18.531 -17.141 -17.469 1 98.19 87 GLU A C 1
ATOM 708 O O . GLU A 1 87 ? 18.406 -17.625 -16.344 1 98.19 87 GLU A O 1
ATOM 713 N N . GLU A 1 88 ? 19.109 -15.961 -17.734 1 97.69 88 GLU A N 1
ATOM 714 C CA . GLU A 1 88 ? 19.594 -15.133 -16.625 1 97.69 88 GLU A CA 1
ATOM 715 C C . GLU A 1 88 ? 18.469 -14.758 -15.672 1 97.69 88 GLU A C 1
ATOM 717 O O . GLU A 1 88 ? 17.438 -14.227 -16.094 1 97.69 88 GLU A O 1
ATOM 722 N N . PRO A 1 89 ? 18.641 -15.031 -14.375 1 97.81 89 PRO A N 1
ATOM 723 C CA . PRO A 1 89 ? 17.578 -14.828 -13.391 1 97.81 89 PRO A CA 1
ATOM 724 C C . PRO A 1 89 ? 17 -13.406 -13.43 1 97.81 89 PRO A C 1
ATOM 726 O O . PRO A 1 89 ? 15.789 -13.227 -13.273 1 97.81 89 PRO A O 1
ATOM 729 N N . LEU A 1 90 ? 17.797 -12.422 -13.625 1 96 90 LEU A N 1
ATOM 730 C CA . LEU A 1 90 ? 17.297 -11.055 -13.703 1 96 90 LEU A CA 1
ATOM 731 C C . LEU A 1 90 ? 16.375 -10.883 -14.906 1 96 90 LEU A C 1
ATOM 733 O O . LEU A 1 90 ? 15.406 -10.117 -14.844 1 96 90 LEU A O 1
ATOM 737 N N . GLU A 1 91 ? 16.688 -11.523 -15.992 1 97.5 91 GLU A N 1
ATOM 738 C CA . GLU A 1 91 ? 15.812 -11.492 -17.156 1 97.5 91 GLU A CA 1
ATOM 739 C C . GLU A 1 91 ? 14.492 -12.203 -16.875 1 97.5 91 GLU A C 1
ATOM 741 O O . GLU A 1 91 ? 13.43 -11.766 -17.328 1 97.5 91 GLU A O 1
ATOM 746 N N . VAL A 1 92 ? 14.555 -13.305 -16.125 1 98.62 92 VAL A N 1
ATOM 747 C CA . VAL A 1 92 ? 13.352 -14.031 -15.734 1 98.62 92 VAL A CA 1
ATOM 748 C C . VAL A 1 92 ? 12.492 -13.156 -14.82 1 98.62 92 VAL A C 1
ATOM 750 O O . VAL A 1 92 ? 11.266 -13.125 -14.953 1 98.62 92 VAL A O 1
ATOM 753 N N . LEU A 1 93 ? 13.141 -12.445 -13.898 1 98.31 93 LEU A N 1
ATOM 754 C CA . LEU A 1 93 ? 12.438 -11.531 -13.008 1 98.31 93 LEU A CA 1
ATOM 755 C C . LEU A 1 93 ? 11.719 -10.445 -13.805 1 98.31 93 LEU A C 1
ATOM 757 O O . LEU A 1 93 ? 10.547 -10.164 -13.555 1 98.31 93 LEU A O 1
ATOM 761 N N . ARG A 1 94 ? 12.43 -9.867 -14.766 1 97.06 94 ARG A N 1
ATOM 762 C CA . ARG A 1 94 ? 11.828 -8.852 -15.633 1 97.06 94 ARG A CA 1
ATOM 763 C C . ARG A 1 94 ? 10.633 -9.414 -16.391 1 97.06 94 ARG A C 1
ATOM 765 O O . ARG A 1 94 ? 9.602 -8.75 -16.516 1 97.06 94 ARG A O 1
ATOM 772 N N . PHE A 1 95 ? 10.781 -10.609 -16.891 1 98.12 95 PHE A N 1
ATOM 773 C CA . PHE A 1 95 ? 9.703 -11.297 -17.594 1 98.12 95 PHE A CA 1
ATOM 774 C C . PHE A 1 95 ? 8.477 -11.422 -16.703 1 98.12 95 PHE A C 1
ATOM 776 O O . PHE A 1 95 ? 7.355 -11.125 -17.141 1 98.12 95 PHE A O 1
ATOM 783 N N . VAL A 1 96 ? 8.633 -11.836 -15.461 1 98.62 96 VAL A N 1
ATOM 784 C CA . VAL A 1 96 ? 7.535 -12.039 -14.516 1 98.62 96 VAL A CA 1
ATOM 785 C C . VAL A 1 96 ? 6.797 -10.727 -14.289 1 98.62 96 VAL A C 1
ATOM 787 O O . VAL A 1 96 ? 5.57 -10.672 -14.398 1 98.62 96 VAL A O 1
ATOM 790 N N . PHE A 1 97 ? 7.5 -9.641 -14.008 1 98.44 97 PHE A N 1
ATOM 791 C CA . PHE A 1 97 ? 6.848 -8.367 -13.734 1 98.44 97 PHE A CA 1
ATOM 792 C C . PHE A 1 97 ? 6.199 -7.805 -14.992 1 98.44 97 PHE A C 1
ATOM 794 O O . PHE A 1 97 ? 5.164 -7.141 -14.922 1 98.44 97 PHE A O 1
ATOM 801 N N . GLN A 1 98 ? 6.777 -8.109 -16.172 1 98 98 GLN A N 1
ATOM 802 C CA . GLN A 1 98 ? 6.152 -7.723 -17.438 1 98 98 GLN A CA 1
ATOM 803 C C . GLN A 1 98 ? 4.82 -8.438 -17.625 1 98 98 GLN A C 1
ATOM 805 O O . GLN A 1 98 ? 3.83 -7.828 -18.031 1 98 98 GLN A O 1
ATOM 810 N N . MET A 1 99 ? 4.797 -9.703 -17.344 1 98.31 99 MET A N 1
ATOM 811 C CA . MET A 1 99 ? 3.566 -10.477 -17.469 1 98.31 99 MET A CA 1
ATOM 812 C C . MET A 1 99 ? 2.52 -10.008 -16.469 1 98.31 99 MET A C 1
ATOM 814 O O . MET A 1 99 ? 1.332 -9.938 -16.797 1 98.31 99 MET A O 1
ATOM 818 N N . LEU A 1 100 ? 2.959 -9.703 -15.266 1 98.5 100 LEU A N 1
ATOM 819 C CA . LEU A 1 100 ? 2.045 -9.164 -14.266 1 98.5 100 LEU A CA 1
ATOM 820 C C . LEU A 1 100 ? 1.453 -7.836 -14.719 1 98.5 100 LEU A C 1
ATOM 822 O O . LEU A 1 100 ? 0.249 -7.609 -14.586 1 98.5 100 LEU A O 1
ATOM 826 N N . SER A 1 101 ? 2.338 -6.996 -15.25 1 98.25 101 SER A N 1
ATOM 827 C CA . SER A 1 101 ? 1.888 -5.711 -15.773 1 98.25 101 SER A CA 1
ATOM 828 C C . SER A 1 101 ? 0.85 -5.898 -16.875 1 98.25 101 SER A C 1
ATOM 830 O O . SER A 1 101 ? -0.203 -5.258 -16.859 1 98.25 101 SER A O 1
ATOM 832 N N . GLU A 1 102 ? 1.107 -6.781 -17.781 1 97.81 102 GLU A N 1
ATOM 833 C CA . GLU A 1 102 ? 0.194 -7.066 -18.891 1 97.81 102 GLU A CA 1
ATOM 834 C C . GLU A 1 102 ? -1.143 -7.594 -18.375 1 97.81 102 GLU A C 1
ATOM 836 O O . GLU A 1 102 ? -2.203 -7.18 -18.844 1 97.81 102 GLU A O 1
ATOM 841 N N . GLY A 1 103 ? -1.077 -8.5 -17.453 1 97.31 103 GLY A N 1
ATOM 842 C CA . GLY A 1 103 ? -2.293 -9.023 -16.844 1 97.31 103 GLY A CA 1
ATOM 843 C C . GLY A 1 103 ? -3.098 -7.965 -16.109 1 97.31 103 GLY A C 1
ATOM 844 O O . GLY A 1 103 ? -4.328 -7.945 -16.203 1 97.31 103 GLY A O 1
ATOM 845 N N . THR A 1 104 ? -2.402 -7.098 -15.383 1 98.06 104 THR A N 1
ATOM 846 C CA . THR A 1 104 ? -3.07 -6.008 -14.672 1 98.06 104 THR A CA 1
ATOM 847 C C . THR A 1 104 ? -3.793 -5.09 -15.648 1 98.06 104 THR A C 1
ATOM 849 O O . THR A 1 104 ? -4.953 -4.727 -15.43 1 98.06 104 THR A O 1
ATOM 852 N N . LYS A 1 105 ? -3.115 -4.762 -16.75 1 97.94 105 LYS A N 1
ATOM 853 C CA . LYS A 1 105 ? -3.713 -3.902 -17.766 1 97.94 105 LYS A CA 1
ATOM 854 C C . LYS A 1 105 ? -4.914 -4.578 -18.422 1 97.94 105 LYS A C 1
ATOM 856 O O . LYS A 1 105 ? -5.969 -3.961 -18.594 1 97.94 105 LYS A O 1
ATOM 861 N N . ALA A 1 106 ? -4.809 -5.828 -18.766 1 96.75 106 ALA A N 1
ATOM 862 C CA . ALA A 1 106 ? -5.824 -6.559 -19.516 1 96.75 106 ALA A CA 1
ATOM 863 C C . ALA A 1 106 ? -7.055 -6.828 -18.656 1 96.75 106 ALA A C 1
ATOM 865 O O . ALA A 1 106 ? -8.18 -6.859 -19.156 1 96.75 106 ALA A O 1
ATOM 866 N N . GLU A 1 107 ? -6.82 -7.012 -17.359 1 97.19 107 GLU A N 1
ATOM 867 C CA . GLU A 1 107 ? -7.906 -7.41 -16.469 1 97.19 107 GLU A CA 1
ATOM 868 C C . GLU A 1 107 ? -8.023 -6.469 -15.273 1 97.19 107 GLU A C 1
ATOM 870 O O . GLU A 1 107 ? -8.164 -6.914 -14.133 1 97.19 107 GLU A O 1
ATOM 875 N N . LYS A 1 108 ? -7.867 -5.227 -15.547 1 96.12 108 LYS A N 1
ATOM 876 C CA . LYS A 1 108 ? -7.859 -4.203 -14.508 1 96.12 108 LYS A CA 1
ATOM 877 C C . LYS A 1 108 ? -9.07 -4.34 -13.586 1 96.12 108 LYS A C 1
ATOM 879 O O . LYS A 1 108 ? -8.945 -4.23 -12.367 1 96.12 108 LYS A O 1
ATOM 884 N N . ASP A 1 109 ? -10.211 -4.664 -14.148 1 94.56 109 ASP A N 1
ATOM 885 C CA . ASP A 1 109 ? -11.477 -4.684 -13.414 1 94.56 109 ASP A CA 1
ATOM 886 C C . ASP A 1 109 ? -11.547 -5.895 -12.484 1 94.56 109 ASP A C 1
ATOM 888 O O . ASP A 1 109 ? -12.375 -5.938 -11.578 1 94.56 109 ASP A O 1
ATOM 892 N N . LEU A 1 110 ? -10.773 -6.934 -12.758 1 96.94 110 LEU A N 1
ATOM 893 C CA . LEU A 1 110 ? -10.672 -8.094 -11.875 1 96.94 110 LEU A CA 1
ATOM 894 C C . LEU A 1 110 ? -9.523 -7.922 -10.883 1 96.94 110 LEU A C 1
ATOM 896 O O . LEU A 1 110 ? -9.648 -8.312 -9.719 1 96.94 110 LEU A O 1
ATOM 900 N N . VAL A 1 111 ? -8.508 -7.27 -11.359 1 97.19 111 VAL A N 1
ATOM 901 C CA . VAL A 1 111 ? -7.281 -7.188 -10.586 1 97.19 111 VAL A CA 1
ATOM 902 C 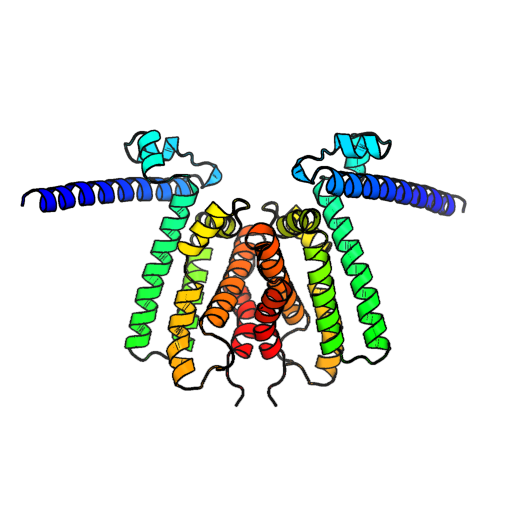C . VAL A 1 111 ? -7.441 -6.156 -9.469 1 97.19 111 VAL A C 1
ATOM 904 O O . VAL A 1 111 ? -6.965 -6.359 -8.352 1 97.19 111 VAL A O 1
ATOM 907 N N . LEU A 1 112 ? -8.156 -5.09 -9.75 1 97.19 112 LEU A N 1
ATOM 908 C CA . LEU A 1 112 ? -8.266 -4.008 -8.781 1 97.19 112 LEU A CA 1
ATOM 909 C C . LEU A 1 112 ? -8.938 -4.496 -7.5 1 97.19 112 LEU A C 1
ATOM 911 O O . LEU A 1 112 ? -8.383 -4.355 -6.41 1 97.19 112 LEU A O 1
ATOM 915 N N . PRO A 1 113 ? -10.117 -5.164 -7.59 1 97.06 113 PRO A N 1
ATOM 916 C CA . PRO A 1 113 ? -10.695 -5.672 -6.34 1 97.06 113 PRO A CA 1
ATOM 917 C C . PRO A 1 113 ? -9.828 -6.738 -5.684 1 97.06 113 PRO A C 1
ATOM 919 O O . PRO A 1 113 ? -9.82 -6.859 -4.453 1 97.06 113 PRO A O 1
ATOM 922 N N . LEU A 1 114 ? -9.125 -7.488 -6.461 1 97.69 114 LEU A N 1
ATOM 923 C CA . LEU A 1 114 ? -8.188 -8.469 -5.93 1 97.69 114 LEU A CA 1
ATOM 924 C C . LEU A 1 114 ? -7.102 -7.797 -5.105 1 97.69 114 LEU A C 1
ATOM 926 O O . LEU A 1 114 ? -6.801 -8.227 -3.988 1 97.69 114 LEU A O 1
ATOM 930 N N . LEU A 1 115 ? -6.523 -6.711 -5.59 1 97.44 115 LEU A N 1
ATOM 931 C CA . LEU A 1 115 ? -5.457 -5.992 -4.898 1 97.44 115 LEU A CA 1
ATOM 932 C C . LEU A 1 115 ? -5.977 -5.348 -3.619 1 97.44 115 LEU A C 1
ATOM 934 O O . LEU A 1 115 ? -5.289 -5.344 -2.598 1 97.44 115 LEU A O 1
ATOM 938 N N . TYR A 1 116 ? -7.219 -4.875 -3.66 1 96.62 116 TYR A N 1
ATOM 939 C CA . TYR A 1 116 ? -7.801 -4.285 -2.459 1 96.62 116 TYR A CA 1
ATOM 940 C C . TYR A 1 116 ? -8 -5.336 -1.376 1 96.62 116 TYR A C 1
ATOM 942 O O . TYR A 1 116 ? -7.969 -5.023 -0.184 1 96.62 116 TYR A O 1
ATOM 950 N N . GLU A 1 117 ? -8.188 -6.605 -1.772 1 96.56 117 GLU A N 1
ATOM 951 C CA . GLU A 1 117 ? -8.367 -7.668 -0.789 1 96.56 117 GLU A CA 1
ATOM 952 C C . GLU A 1 117 ? -7.109 -7.855 0.055 1 96.56 117 GLU A C 1
ATOM 954 O O . GLU A 1 117 ? -7.191 -8.242 1.224 1 96.56 117 GLU A O 1
ATOM 959 N N . LEU A 1 118 ? -5.941 -7.504 -0.518 1 96.5 118 LEU A N 1
ATOM 960 C CA . LEU A 1 118 ? -4.676 -7.609 0.202 1 96.5 118 LEU A CA 1
ATOM 961 C C . LEU A 1 118 ? -4.613 -6.594 1.339 1 96.5 118 LEU A C 1
ATOM 963 O O . LEU A 1 118 ? -3.785 -6.723 2.244 1 96.5 118 LEU A O 1
ATOM 967 N N . LEU A 1 119 ? -5.473 -5.59 1.273 1 96 119 LEU A N 1
ATOM 968 C CA . LEU A 1 119 ? -5.504 -4.531 2.275 1 96 119 LEU A CA 1
ATOM 969 C C . LEU A 1 119 ? -6.832 -4.535 3.025 1 96 119 LEU A C 1
ATOM 971 O O . LEU A 1 119 ? -7.25 -3.508 3.562 1 96 119 LEU A O 1
ATOM 975 N N . ASN A 1 120 ? -7.512 -5.73 2.982 1 95.75 120 ASN A N 1
ATOM 976 C CA . ASN A 1 120 ? -8.789 -5.832 3.674 1 95.75 120 ASN A CA 1
ATOM 977 C C . ASN A 1 120 ? -8.656 -5.508 5.156 1 95.75 120 ASN A C 1
ATOM 979 O O . ASN A 1 120 ? -7.719 -5.965 5.816 1 95.75 120 ASN A O 1
ATOM 983 N N . PRO A 1 121 ? -9.586 -4.668 5.695 1 91.81 121 PRO A N 1
ATOM 984 C CA . PRO A 1 121 ? -9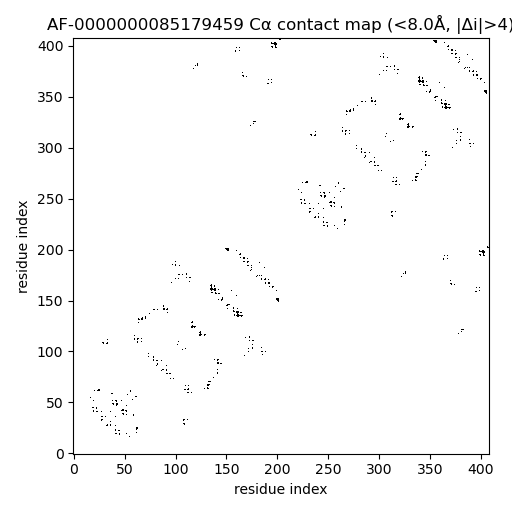.5 -4.316 7.117 1 91.81 121 PRO A CA 1
ATOM 985 C C . PRO A 1 121 ? -9.695 -5.52 8.031 1 91.81 121 PRO A C 1
ATOM 987 O O . PRO A 1 121 ? -9.312 -5.477 9.203 1 91.81 121 PRO A O 1
ATOM 990 N N . ASP A 1 122 ? -10.359 -6.57 7.559 1 94.38 122 ASP A N 1
ATOM 991 C CA . ASP A 1 122 ? -10.43 -7.832 8.289 1 94.38 122 ASP A CA 1
ATOM 992 C C . ASP A 1 122 ? -9.117 -8.609 8.18 1 94.38 122 ASP A C 1
ATOM 994 O O . ASP A 1 122 ? -8.766 -9.078 7.098 1 94.38 122 ASP A O 1
ATOM 998 N N . PRO A 1 123 ? -8.43 -8.781 9.305 1 92.06 123 PRO A N 1
ATOM 999 C CA . PRO A 1 123 ? -7.109 -9.414 9.266 1 92.06 123 PRO A CA 1
ATOM 1000 C C . PRO A 1 123 ? -7.156 -10.844 8.742 1 92.06 123 PRO A C 1
ATOM 1002 O O . PRO A 1 123 ? -6.199 -11.305 8.109 1 92.06 123 PRO A O 1
ATOM 1005 N N . LEU A 1 124 ? -8.242 -11.508 8.969 1 94.69 124 LEU A N 1
ATOM 1006 C CA . LEU A 1 124 ? -8.367 -12.875 8.484 1 94.69 124 LEU A CA 1
ATOM 1007 C C . LEU A 1 124 ? -8.445 -12.906 6.957 1 94.69 124 LEU A C 1
ATOM 1009 O O . LEU A 1 124 ? -7.828 -13.758 6.316 1 94.69 124 LEU A O 1
ATOM 1013 N N . ARG A 1 125 ? -9.18 -11.953 6.375 1 96.06 125 ARG A N 1
ATOM 1014 C CA . ARG A 1 125 ? -9.305 -11.883 4.922 1 96.06 125 ARG A CA 1
ATOM 1015 C C . ARG A 1 125 ? -7.996 -11.422 4.289 1 96.06 125 ARG A C 1
ATOM 1017 O O . ARG A 1 125 ? -7.586 -11.938 3.248 1 96.06 125 ARG A O 1
ATOM 1024 N N . ALA A 1 126 ? -7.352 -10.5 4.953 1 94.81 126 ALA A N 1
ATOM 1025 C CA . ALA A 1 126 ? -6.059 -10.047 4.449 1 94.81 126 ALA A CA 1
ATOM 1026 C C . ALA A 1 126 ? -5.035 -11.172 4.457 1 94.81 126 ALA A C 1
ATOM 1028 O O . ALA A 1 126 ? -4.266 -11.328 3.51 1 94.81 126 ALA A O 1
ATOM 1029 N N . LYS A 1 127 ? -5 -11.906 5.531 1 94.69 127 LYS A N 1
ATOM 1030 C CA . LYS A 1 127 ? -4.098 -13.047 5.629 1 94.69 127 LYS A CA 1
ATOM 1031 C C . LYS A 1 127 ? -4.383 -14.078 4.535 1 94.69 127 LYS A C 1
ATOM 1033 O O . LYS A 1 127 ? -3.457 -14.586 3.9 1 94.69 127 LYS A O 1
ATOM 1038 N N . ALA A 1 128 ? -5.645 -14.352 4.328 1 96.12 128 ALA A N 1
ATOM 1039 C CA . ALA A 1 128 ? -6.043 -15.281 3.277 1 96.12 128 ALA A CA 1
ATOM 1040 C C . ALA A 1 128 ? -5.57 -14.805 1.908 1 96.12 128 ALA A C 1
ATOM 1042 O O . ALA A 1 128 ? -5.098 -15.602 1.093 1 96.12 128 ALA A O 1
ATOM 1043 N N . ALA A 1 129 ? -5.711 -13.539 1.654 1 96.75 129 ALA A N 1
ATOM 1044 C CA . ALA A 1 129 ? -5.273 -12.969 0.384 1 96.75 129 ALA A CA 1
ATOM 1045 C C . ALA A 1 129 ? -3.764 -13.109 0.215 1 96.75 129 ALA A C 1
ATOM 1047 O O . ALA A 1 129 ? -3.283 -13.508 -0.849 1 96.75 129 ALA A O 1
ATOM 1048 N N . PHE A 1 130 ? -3.055 -12.812 1.26 1 94.06 130 PHE A N 1
ATOM 1049 C CA . PHE A 1 130 ? -1.601 -12.922 1.243 1 94.06 130 PHE A CA 1
ATOM 1050 C C . PHE A 1 130 ? -1.162 -14.352 0.947 1 94.06 130 PHE A C 1
ATOM 1052 O O . PHE A 1 130 ? -0.249 -14.57 0.149 1 94.06 130 PHE A O 1
ATOM 1059 N N . GLU A 1 131 ? -1.773 -15.25 1.546 1 96 131 GLU A N 1
ATOM 1060 C CA . GLU A 1 131 ? -1.439 -16.656 1.359 1 96 131 GLU A CA 1
ATOM 1061 C C . GLU A 1 131 ? -1.79 -17.125 -0.05 1 96 131 GLU A C 1
ATOM 1063 O O . GLU A 1 131 ? -1.102 -17.984 -0.615 1 96 131 GLU A O 1
ATOM 1068 N N . ALA A 1 132 ? -2.824 -16.594 -0.586 1 97.06 132 ALA A N 1
ATOM 1069 C CA . ALA A 1 132 ? -3.301 -17 -1.908 1 97.06 132 ALA A CA 1
ATOM 1070 C C . ALA A 1 132 ? -2.42 -16.406 -3.008 1 97.06 132 ALA A C 1
ATOM 1072 O O . ALA A 1 132 ? -2.418 -16.906 -4.141 1 97.06 132 ALA A O 1
ATOM 1073 N N . LEU A 1 133 ? -1.703 -15.367 -2.705 1 97.69 133 LEU A N 1
ATOM 1074 C CA . LEU A 1 133 ? -0.952 -14.633 -3.717 1 97.69 133 LEU A CA 1
ATOM 1075 C C . LEU A 1 133 ? 0.522 -14.539 -3.336 1 97.69 133 LEU A C 1
ATOM 1077 O O . LEU A 1 133 ? 1.037 -13.438 -3.098 1 97.69 133 LEU A O 1
ATOM 1081 N N . PRO A 1 134 ? 1.27 -15.594 -3.406 1 97.5 134 PRO A N 1
ATOM 1082 C CA . PRO A 1 134 ? 2.646 -15.625 -2.908 1 97.5 134 PRO A CA 1
ATOM 1083 C C . PRO A 1 134 ? 3.65 -15.062 -3.91 1 97.5 134 PRO A C 1
ATOM 1085 O O . PRO A 1 134 ? 4.641 -15.719 -4.234 1 97.5 134 PRO A O 1
ATOM 1088 N N . LEU A 1 135 ? 3.406 -13.812 -4.375 1 98.44 135 LEU A N 1
ATOM 1089 C CA . LEU A 1 135 ? 4.305 -13.18 -5.336 1 98.44 135 LEU A CA 1
ATOM 1090 C C . LEU A 1 135 ? 5.703 -13.016 -4.746 1 98.44 135 LEU A C 1
ATOM 1092 O O . LEU A 1 135 ? 6.699 -13.25 -5.434 1 98.44 135 LEU A O 1
ATOM 1096 N N . GLY A 1 136 ? 5.809 -12.609 -3.479 1 98.12 136 GLY A N 1
ATOM 1097 C CA . GLY A 1 136 ? 7.102 -12.484 -2.83 1 98.12 136 GLY A CA 1
ATOM 1098 C C . GLY A 1 136 ? 7.91 -13.766 -2.859 1 98.12 136 GLY A C 1
ATOM 1099 O O . GLY A 1 136 ? 9.125 -13.742 -3.082 1 98.12 136 GLY A O 1
ATOM 1100 N N . ASP A 1 137 ? 7.242 -14.883 -2.65 1 98.19 137 ASP A N 1
ATOM 1101 C CA . ASP A 1 137 ? 7.906 -16.188 -2.682 1 98.19 137 ASP A CA 1
ATOM 1102 C C . ASP A 1 137 ? 8.445 -16.484 -4.078 1 98.19 137 ASP A C 1
ATOM 1104 O O . ASP A 1 137 ? 9.547 -17.016 -4.219 1 98.19 137 ASP A O 1
ATOM 1108 N N . LEU A 1 138 ? 7.59 -16.203 -5.074 1 98.69 138 LEU A N 1
ATOM 1109 C CA . LEU A 1 138 ? 8.031 -16.422 -6.449 1 98.69 138 LEU A CA 1
ATOM 1110 C C . LEU A 1 138 ? 9.273 -15.594 -6.758 1 98.69 138 LEU A C 1
ATOM 1112 O O . LEU A 1 138 ? 10.242 -16.109 -7.324 1 98.69 138 LEU A O 1
ATOM 1116 N N . VAL A 1 139 ? 9.32 -14.344 -6.379 1 98.62 139 VAL A N 1
ATOM 1117 C CA . VAL A 1 139 ? 10.453 -13.453 -6.617 1 98.62 139 VAL A CA 1
ATOM 1118 C C . VAL A 1 139 ? 11.688 -13.984 -5.891 1 98.62 139 VAL A C 1
ATOM 1120 O O . VAL A 1 139 ? 12.781 -14.031 -6.461 1 98.62 139 VAL A O 1
ATOM 1123 N N . ALA A 1 140 ? 11.5 -14.406 -4.652 1 98.06 140 ALA A N 1
ATOM 1124 C CA . ALA A 1 140 ? 12.602 -14.969 -3.873 1 98.06 140 ALA A CA 1
ATOM 1125 C C . ALA A 1 140 ? 13.203 -16.188 -4.57 1 98.06 140 ALA A C 1
ATOM 1127 O O . ALA A 1 140 ? 14.43 -16.344 -4.609 1 98.06 140 ALA A O 1
ATOM 1128 N N . GLU A 1 141 ? 12.344 -17.016 -5.113 1 98.12 141 GLU A N 1
ATOM 1129 C CA . GLU A 1 141 ? 12.797 -18.203 -5.836 1 98.12 141 GLU A CA 1
ATOM 1130 C C . GLU A 1 141 ? 13.648 -17.828 -7.043 1 98.12 141 GLU A C 1
ATOM 1132 O O . GLU A 1 141 ? 14.648 -18.484 -7.336 1 98.12 141 GLU A O 1
ATOM 1137 N N . ILE A 1 142 ? 13.242 -16.812 -7.695 1 98.5 142 ILE A N 1
ATOM 1138 C CA . ILE A 1 142 ? 13.938 -16.375 -8.898 1 98.5 142 ILE A CA 1
ATOM 1139 C C . ILE A 1 142 ? 15.289 -15.766 -8.523 1 98.5 142 ILE A C 1
ATOM 1141 O O . ILE A 1 142 ? 16.266 -15.914 -9.258 1 98.5 142 ILE A O 1
ATOM 1145 N N . LEU A 1 143 ? 15.414 -15.141 -7.336 1 97.62 143 LEU A N 1
ATOM 1146 C CA . LEU A 1 143 ? 16.625 -14.445 -6.91 1 97.62 143 LEU A CA 1
ATOM 1147 C C . LEU A 1 143 ? 17.641 -15.43 -6.344 1 97.62 143 LEU A C 1
ATOM 1149 O O . LEU A 1 143 ? 18.828 -15.094 -6.215 1 97.62 143 LEU A O 1
ATOM 1153 N N . LYS A 1 144 ? 17.188 -16.625 -5.984 1 97.44 144 LYS A N 1
ATOM 1154 C CA . LYS A 1 144 ? 18.031 -17.578 -5.262 1 97.44 144 LYS A CA 1
ATOM 1155 C C . LYS A 1 144 ? 19.312 -17.875 -6.023 1 97.44 144 LYS A C 1
ATOM 1157 O O . LYS A 1 144 ? 20.406 -17.812 -5.457 1 97.44 144 LYS A O 1
ATOM 1162 N N . PRO A 1 145 ? 19.312 -18.156 -7.352 1 96.75 145 PRO A N 1
ATOM 1163 C CA . PRO A 1 145 ? 20.562 -18.422 -8.062 1 96.75 145 PRO A CA 1
ATOM 1164 C C . PRO A 1 145 ? 21.531 -17.234 -8.023 1 96.75 145 PRO A C 1
ATOM 1166 O O . PRO A 1 145 ? 22.75 -17.422 -8.039 1 96.75 145 PRO A O 1
ATOM 1169 N N . LEU A 1 146 ? 21.016 -16.031 -8.008 1 96 146 LEU A N 1
ATOM 1170 C CA . LEU A 1 146 ? 21.859 -14.836 -7.938 1 96 146 LEU A CA 1
ATOM 1171 C C . LEU A 1 146 ? 22.562 -14.75 -6.59 1 96 146 LEU A C 1
ATOM 1173 O O . LEU A 1 146 ? 23.719 -14.312 -6.516 1 96 146 LEU A O 1
ATOM 1177 N N . ARG A 1 147 ? 21.812 -15.156 -5.566 1 94.5 147 ARG A N 1
ATOM 1178 C CA . ARG A 1 147 ? 22.406 -15.227 -4.242 1 94.5 147 ARG A CA 1
ATOM 1179 C C . ARG A 1 147 ? 23.562 -16.234 -4.211 1 94.5 147 ARG A C 1
ATOM 1181 O O . ARG A 1 147 ? 24.641 -15.938 -3.695 1 94.5 147 ARG A O 1
ATOM 1188 N N . ASP A 1 148 ? 23.359 -17.328 -4.766 1 93.25 148 ASP A N 1
ATOM 1189 C CA . ASP A 1 148 ? 24.344 -18.406 -4.777 1 93.25 148 ASP A CA 1
ATOM 1190 C C . ASP A 1 148 ? 25.609 -18 -5.547 1 93.25 148 ASP A C 1
ATOM 1192 O O . ASP A 1 148 ? 26.703 -18.453 -5.223 1 93.25 148 ASP A O 1
ATOM 1196 N N . ARG A 1 149 ? 25.484 -17.094 -6.5 1 94.12 149 ARG A N 1
ATOM 1197 C CA . ARG A 1 149 ? 26.594 -16.641 -7.34 1 94.12 149 ARG A CA 1
ATOM 1198 C C . ARG A 1 149 ? 27.25 -15.383 -6.758 1 94.12 149 ARG A C 1
ATOM 1200 O O . ARG A 1 149 ? 28.203 -14.852 -7.328 1 94.12 149 ARG A O 1
ATOM 1207 N N . GLY A 1 150 ? 26.609 -14.852 -5.727 1 92.31 150 GLY A N 1
ATOM 1208 C CA . GLY A 1 150 ? 27.172 -13.672 -5.082 1 92.31 150 GLY A CA 1
ATOM 1209 C C . GLY A 1 150 ? 26.844 -12.383 -5.805 1 92.31 150 GLY A C 1
ATOM 1210 O O . GLY A 1 150 ? 27.516 -11.367 -5.605 1 92.31 150 GLY A O 1
ATOM 1211 N N . VAL A 1 151 ? 25.875 -12.453 -6.664 1 92.12 151 VAL A N 1
ATOM 1212 C CA . VAL A 1 151 ? 25.469 -11.305 -7.461 1 92.12 151 VAL A CA 1
ATOM 1213 C C . VAL A 1 151 ? 24.594 -10.375 -6.621 1 92.12 151 VAL A C 1
ATOM 1215 O O . VAL A 1 151 ? 24.594 -9.156 -6.828 1 92.12 151 VAL A O 1
ATOM 1218 N N . ILE A 1 152 ? 23.812 -10.961 -5.676 1 93 152 ILE A N 1
ATOM 1219 C CA . ILE A 1 152 ? 22.984 -10.117 -4.809 1 93 152 ILE A CA 1
ATOM 1220 C C . ILE A 1 152 ? 23.5 -10.203 -3.373 1 93 152 ILE A C 1
ATOM 1222 O O . ILE A 1 152 ? 24.188 -11.164 -3.012 1 93 152 ILE A O 1
ATOM 1226 N N . ARG A 1 153 ? 23.172 -9.133 -2.602 1 89 153 ARG A N 1
ATOM 1227 C CA . ARG A 1 153 ? 23.656 -9 -1.234 1 89 153 ARG A CA 1
ATOM 1228 C C . ARG A 1 153 ? 23.234 -10.195 -0.38 1 89 153 ARG A C 1
ATOM 1230 O O . ARG A 1 153 ? 22.125 -10.711 -0.54 1 89 153 ARG A O 1
ATOM 1237 N N . SER A 1 154 ? 24.062 -10.531 0.646 1 88.69 154 SER A N 1
ATOM 1238 C CA . SER A 1 154 ? 23.812 -11.703 1.483 1 88.69 154 SER A CA 1
ATOM 1239 C C . SER A 1 154 ? 23.359 -11.297 2.883 1 88.69 154 SER A C 1
ATOM 1241 O O . SER A 1 154 ? 22.938 -12.141 3.67 1 88.69 154 SER A O 1
ATOM 1243 N N . ASP A 1 155 ? 23.375 -10.031 3.176 1 86.75 155 ASP A N 1
ATOM 1244 C CA . ASP A 1 155 ? 23.016 -9.57 4.516 1 86.75 155 ASP A CA 1
ATOM 1245 C C . ASP A 1 155 ? 21.516 -9.352 4.648 1 86.75 155 ASP A C 1
ATOM 1247 O O . ASP A 1 155 ? 21.031 -9.023 5.73 1 86.75 155 ASP A O 1
ATOM 1251 N N . LEU A 1 156 ? 20.812 -9.602 3.539 1 88.12 156 LEU A N 1
ATOM 1252 C CA . LEU A 1 156 ? 19.344 -9.562 3.531 1 88.12 156 LEU A CA 1
ATOM 1253 C C . LEU A 1 156 ? 18.781 -10.914 3.109 1 88.12 156 LEU A C 1
ATOM 1255 O O . LEU A 1 156 ? 19.328 -11.586 2.234 1 88.12 156 LEU A O 1
ATOM 1259 N N . SER A 1 157 ? 17.719 -11.297 3.715 1 93.25 157 SER A N 1
ATOM 1260 C CA . SER A 1 157 ? 17.109 -12.57 3.359 1 93.25 157 SER A CA 1
ATOM 1261 C C . SER A 1 157 ? 16.422 -12.5 2.002 1 93.25 157 SER A C 1
ATOM 1263 O O . SER A 1 157 ? 15.953 -11.438 1.594 1 93.25 157 SER A O 1
ATOM 1265 N N . LEU A 1 158 ? 16.359 -13.648 1.288 1 96.44 158 LEU A N 1
ATOM 1266 C CA . LEU A 1 158 ? 15.609 -13.742 0.04 1 96.44 158 LEU A CA 1
ATOM 1267 C C . LEU A 1 158 ? 14.141 -13.391 0.26 1 96.44 158 LEU A C 1
ATOM 1269 O O . LEU A 1 158 ? 13.516 -12.773 -0.6 1 96.44 158 LEU A O 1
ATOM 1273 N N . GLU A 1 159 ? 13.648 -13.766 1.392 1 95.56 159 GLU A N 1
ATOM 1274 C CA . GLU A 1 159 ? 12.266 -13.461 1.753 1 95.56 159 GLU A CA 1
ATOM 1275 C C . GLU A 1 159 ? 12.023 -11.953 1.798 1 95.56 159 GLU A C 1
ATOM 1277 O O . GLU A 1 159 ? 11.039 -11.461 1.245 1 95.56 159 GLU A O 1
ATOM 1282 N N . ARG A 1 160 ? 12.914 -11.242 2.408 1 93.62 160 ARG A N 1
ATOM 1283 C CA . ARG A 1 160 ? 12.797 -9.789 2.514 1 93.62 160 ARG A CA 1
ATOM 1284 C C . ARG A 1 160 ? 12.891 -9.133 1.141 1 93.62 160 ARG A C 1
ATOM 1286 O O . ARG A 1 160 ? 12.117 -8.227 0.826 1 93.62 160 ARG A O 1
ATOM 1293 N N . MET A 1 161 ? 13.844 -9.609 0.344 1 95.56 161 MET A N 1
ATOM 1294 C CA . MET A 1 161 ? 14.008 -9.078 -1.006 1 95.56 161 MET A CA 1
ATOM 1295 C C . MET A 1 161 ? 12.75 -9.297 -1.833 1 95.56 161 MET A C 1
ATOM 1297 O O . MET A 1 161 ? 12.234 -8.367 -2.451 1 95.56 161 MET A O 1
ATOM 1301 N N . GLY A 1 162 ? 12.266 -10.539 -1.809 1 97.12 162 GLY A N 1
ATOM 1302 C CA . GLY A 1 162 ? 11.062 -10.867 -2.555 1 97.12 162 GLY A CA 1
ATOM 1303 C C . GLY A 1 162 ? 9.844 -10.078 -2.117 1 97.12 162 GLY A C 1
ATOM 1304 O O . GLY A 1 162 ? 9.086 -9.578 -2.953 1 97.12 162 GLY A O 1
ATOM 1305 N N . ARG A 1 163 ? 9.664 -9.914 -0.825 1 94.75 163 ARG A N 1
ATOM 1306 C CA . ARG A 1 163 ? 8.531 -9.18 -0.273 1 94.75 163 ARG A CA 1
ATOM 1307 C C . ARG A 1 163 ? 8.594 -7.703 -0.651 1 94.75 163 ARG A C 1
ATOM 1309 O O . ARG A 1 163 ? 7.57 -7.098 -0.981 1 94.75 163 ARG A O 1
ATOM 1316 N N . THR A 1 164 ? 9.766 -7.145 -0.552 1 95.06 164 THR A N 1
ATOM 1317 C CA . THR A 1 164 ? 9.922 -5.734 -0.883 1 95.06 164 THR A CA 1
ATOM 1318 C C . THR A 1 164 ? 9.555 -5.477 -2.344 1 95.06 164 THR A C 1
ATOM 1320 O O . THR A 1 164 ? 8.805 -4.551 -2.646 1 95.06 164 THR A O 1
ATOM 1323 N N . LEU A 1 165 ? 10.07 -6.301 -3.225 1 97.06 165 LEU A N 1
ATOM 1324 C CA . LEU A 1 165 ? 9.773 -6.133 -4.645 1 97.06 165 LEU A CA 1
ATOM 1325 C C . LEU A 1 165 ? 8.289 -6.371 -4.922 1 97.06 165 LEU A C 1
ATOM 1327 O O . LEU A 1 165 ? 7.676 -5.641 -5.703 1 97.06 165 LEU A O 1
ATOM 1331 N N . ALA A 1 166 ? 7.711 -7.375 -4.273 1 97.31 166 ALA A N 1
ATOM 1332 C CA . ALA A 1 166 ? 6.285 -7.656 -4.43 1 97.31 166 ALA A CA 1
ATOM 1333 C C . ALA A 1 166 ? 5.438 -6.488 -3.928 1 97.31 166 ALA A C 1
ATOM 1335 O O . ALA A 1 166 ? 4.441 -6.121 -4.555 1 97.31 166 ALA A O 1
ATOM 1336 N N . ASP A 1 167 ? 5.793 -5.902 -2.807 1 95.75 167 ASP A N 1
ATOM 1337 C CA . ASP A 1 167 ? 5.074 -4.773 -2.229 1 95.75 167 ASP A CA 1
ATOM 1338 C C . ASP A 1 167 ? 5.109 -3.564 -3.162 1 95.75 167 ASP A C 1
ATOM 1340 O O . ASP A 1 167 ? 4.105 -2.859 -3.311 1 95.75 167 ASP A O 1
ATOM 1344 N N . LEU A 1 168 ? 6.238 -3.342 -3.713 1 96.25 168 LEU A N 1
ATOM 1345 C CA . LEU A 1 168 ? 6.375 -2.205 -4.613 1 96.25 168 LEU A CA 1
ATOM 1346 C C . LEU A 1 168 ? 5.547 -2.408 -5.879 1 96.25 168 LEU A C 1
ATOM 1348 O O . LEU A 1 168 ? 4.91 -1.474 -6.363 1 96.25 168 LEU A O 1
ATOM 1352 N N . TYR A 1 169 ? 5.59 -3.631 -6.414 1 97.31 169 TYR A N 1
ATOM 1353 C CA . TYR A 1 169 ? 4.695 -3.924 -7.531 1 97.31 169 TYR A CA 1
ATOM 1354 C C . TYR A 1 169 ? 3.24 -3.715 -7.133 1 97.31 169 TYR A C 1
ATOM 1356 O O . TYR A 1 169 ? 2.479 -3.064 -7.852 1 97.31 169 TYR A O 1
ATOM 1364 N N . PHE A 1 170 ? 2.865 -4.27 -5.988 1 97.44 170 PHE A N 1
ATOM 1365 C CA . PHE A 1 170 ? 1.498 -4.219 -5.484 1 97.44 170 PHE A CA 1
ATOM 1366 C C . PHE A 1 170 ? 0.996 -2.781 -5.422 1 97.44 170 PHE A C 1
ATOM 1368 O O . PHE A 1 170 ? -0.055 -2.459 -5.98 1 97.44 170 PHE A O 1
ATOM 1375 N N . LEU A 1 171 ? 1.72 -1.975 -4.766 1 96 171 LEU A N 1
ATOM 1376 C CA . LEU A 1 171 ? 1.289 -0.594 -4.582 1 96 171 LEU A CA 1
ATOM 1377 C C . LEU A 1 171 ? 1.221 0.138 -5.918 1 96 171 LEU A C 1
ATOM 1379 O O . LEU A 1 171 ? 0.283 0.898 -6.168 1 96 171 LEU A O 1
ATOM 1383 N N . SER A 1 172 ? 2.207 -0.086 -6.816 1 95.81 172 SER A N 1
ATOM 1384 C CA . SER A 1 172 ? 2.205 0.524 -8.141 1 95.81 172 SER A CA 1
ATOM 1385 C C . SER A 1 172 ? 0.997 0.074 -8.961 1 95.81 172 SER A C 1
ATOM 1387 O O . SER A 1 172 ? 0.324 0.894 -9.586 1 95.81 172 SER A O 1
ATOM 1389 N N . ALA A 1 173 ? 0.741 -1.224 -8.945 1 97.62 173 ALA A N 1
ATOM 1390 C CA . ALA A 1 173 ? -0.386 -1.78 -9.688 1 97.62 173 ALA A CA 1
ATOM 1391 C C . ALA A 1 173 ? -1.713 -1.255 -9.148 1 97.62 173 ALA A C 1
ATOM 1393 O O . ALA A 1 173 ? -2.602 -0.888 -9.922 1 97.62 173 ALA A O 1
ATOM 1394 N N . LEU A 1 174 ? -1.833 -1.202 -7.855 1 97.25 174 LEU A N 1
ATOM 1395 C CA . LEU A 1 174 ? -3.061 -0.724 -7.23 1 97.25 174 LEU A CA 1
ATOM 1396 C C . LEU A 1 174 ? -3.322 0.734 -7.59 1 97.25 174 LEU A C 1
ATOM 1398 O O . LEU A 1 174 ? -4.418 1.08 -8.047 1 97.25 174 LEU A O 1
ATOM 1402 N N . ARG A 1 175 ? -2.352 1.596 -7.387 1 95.5 175 ARG A N 1
ATOM 1403 C CA . ARG A 1 175 ? -2.514 3.018 -7.672 1 95.5 175 ARG A CA 1
ATOM 1404 C C . ARG A 1 175 ? -2.801 3.25 -9.156 1 95.5 175 ARG A C 1
ATOM 1406 O O . ARG A 1 175 ? -3.635 4.09 -9.508 1 95.5 175 ARG A O 1
ATOM 1413 N N . TRP A 1 176 ? -2.084 2.518 -9.984 1 96.31 176 TRP A N 1
ATOM 1414 C CA . TRP A 1 176 ? -2.352 2.631 -11.414 1 96.31 176 TRP A CA 1
ATOM 1415 C C . TRP A 1 176 ? -3.799 2.266 -11.727 1 96.31 176 TRP A C 1
ATOM 1417 O O . TRP A 1 176 ? -4.516 3.035 -12.375 1 96.31 176 TRP A O 1
ATOM 1427 N N . ALA A 1 177 ? -4.242 1.136 -11.273 1 96.75 177 ALA A N 1
ATOM 1428 C CA . ALA A 1 177 ? -5.574 0.622 -11.594 1 96.75 177 ALA A CA 1
ATOM 1429 C C . ALA A 1 177 ? -6.664 1.511 -11.008 1 96.75 177 ALA A C 1
ATOM 1431 O O . ALA A 1 177 ? -7.719 1.699 -11.617 1 96.75 177 ALA A O 1
ATOM 1432 N N . ALA A 1 178 ? -6.387 2.088 -9.891 1 95.5 178 ALA A N 1
ATOM 1433 C CA . ALA A 1 178 ? -7.41 2.838 -9.164 1 95.5 178 ALA A CA 1
ATOM 1434 C C . ALA A 1 178 ? -7.41 4.309 -9.586 1 95.5 178 ALA A C 1
ATOM 1436 O O . ALA A 1 178 ? -8.469 4.93 -9.688 1 95.5 178 ALA A O 1
ATOM 1437 N N . TYR A 1 179 ? -6.211 4.859 -9.859 1 94.06 179 TYR A N 1
ATOM 1438 C CA . TYR A 1 179 ? -6.152 6.316 -9.836 1 94.06 179 TYR A CA 1
ATOM 1439 C C . TYR A 1 179 ? -5.543 6.852 -11.125 1 94.06 179 TYR A C 1
ATOM 1441 O O . TYR A 1 179 ? -5.816 7.988 -11.523 1 94.06 179 TYR A O 1
ATOM 1449 N N . THR A 1 180 ? -4.605 6.113 -11.688 1 93.62 180 THR A N 1
ATOM 1450 C CA . THR A 1 180 ? -3.859 6.699 -12.789 1 93.62 180 THR A CA 1
ATOM 1451 C C . THR A 1 180 ? -3.789 5.73 -13.969 1 93.62 180 THR A C 1
ATOM 1453 O O . THR A 1 180 ? -2.709 5.484 -14.508 1 93.62 180 THR A O 1
ATOM 1456 N N . PRO A 1 181 ? -4.965 5.227 -14.398 1 93.81 181 PRO A N 1
ATOM 1457 C CA . PRO A 1 181 ? -4.934 4.242 -15.484 1 93.81 181 PRO A CA 1
ATOM 1458 C C . PRO A 1 181 ? -4.445 4.832 -16.812 1 93.81 181 PRO A C 1
ATOM 1460 O O . PRO A 1 181 ? -4.156 4.094 -17.75 1 93.81 181 PRO A O 1
ATOM 1463 N N . HIS A 1 182 ? -4.266 6.125 -16.891 1 95 182 HIS A N 1
ATOM 1464 C CA . HIS A 1 182 ? -3.812 6.793 -18.109 1 95 182 HIS A CA 1
ATOM 1465 C C . HIS A 1 182 ? -2.291 6.781 -18.203 1 95 182 HIS A C 1
ATOM 1467 O O . HIS A 1 182 ? -1.732 7.066 -19.266 1 95 182 HIS A O 1
ATOM 1473 N N . ARG A 1 183 ? -1.627 6.441 -17.094 1 95.44 183 ARG A N 1
ATOM 1474 C CA . ARG A 1 183 ? -0.169 6.391 -17.094 1 95.44 183 ARG A CA 1
ATOM 1475 C C . ARG A 1 183 ? 0.331 5.062 -17.656 1 95.44 183 ARG A C 1
ATOM 1477 O O . ARG A 1 183 ? -0.454 4.133 -17.859 1 95.44 183 ARG A O 1
ATOM 1484 N N . ASP A 1 184 ? 1.588 5.043 -17.984 1 97.44 184 ASP A N 1
ATOM 1485 C CA . ASP A 1 184 ? 2.238 3.822 -18.438 1 97.44 184 ASP A CA 1
ATOM 1486 C C . ASP A 1 184 ? 2.623 2.924 -17.266 1 97.44 184 ASP A C 1
ATOM 1488 O O . ASP A 1 184 ? 3.611 3.186 -16.578 1 97.44 184 ASP A O 1
ATOM 1492 N N . LEU A 1 185 ? 1.828 1.852 -17.094 1 97.44 185 LEU A N 1
ATOM 1493 C CA . LEU A 1 185 ? 2.045 0.978 -15.945 1 97.44 185 LEU A CA 1
ATOM 1494 C C . LEU A 1 185 ? 3.445 0.372 -15.984 1 97.44 185 LEU A C 1
ATOM 1496 O O . LEU A 1 185 ? 4.094 0.24 -14.945 1 97.44 185 LEU A O 1
ATOM 1500 N N . ASP A 1 186 ? 3.912 0.016 -17.172 1 97.38 186 ASP A N 1
ATOM 1501 C CA . ASP A 1 186 ? 5.246 -0.562 -17.281 1 97.38 186 ASP A CA 1
ATOM 1502 C C . ASP A 1 186 ? 6.309 0.392 -16.75 1 97.38 186 ASP A C 1
ATOM 1504 O O . ASP A 1 186 ? 7.203 -0.022 -16 1 97.38 186 ASP A O 1
ATOM 1508 N N . GLN A 1 187 ? 6.172 1.608 -17.094 1 94.44 187 GLN A N 1
ATOM 1509 C CA . GLN A 1 187 ? 7.125 2.617 -16.641 1 94.44 187 GLN A CA 1
ATOM 1510 C C . GLN A 1 187 ? 7.023 2.83 -15.133 1 94.44 187 GLN A C 1
ATOM 1512 O O . GLN A 1 187 ? 8.039 2.992 -14.453 1 94.44 187 GLN A O 1
ATOM 1517 N N . GLU A 1 188 ? 5.797 2.824 -14.617 1 93 188 GLU A N 1
ATOM 1518 C CA . GLU A 1 188 ? 5.598 3.004 -13.18 1 93 188 GLU A CA 1
ATOM 1519 C C . GLU A 1 188 ? 6.242 1.87 -12.391 1 93 188 GLU A C 1
ATOM 1521 O O . GLU A 1 188 ? 6.918 2.111 -11.383 1 93 188 GLU A O 1
ATOM 1526 N N . ILE A 1 189 ? 6.035 0.665 -12.875 1 95.12 189 ILE A N 1
ATOM 1527 C CA . ILE A 1 189 ? 6.586 -0.51 -12.203 1 95.12 189 ILE A CA 1
ATOM 1528 C C . ILE A 1 189 ? 8.109 -0.481 -12.281 1 95.12 189 ILE A C 1
ATOM 1530 O O . ILE A 1 189 ? 8.789 -0.699 -11.273 1 95.12 189 ILE A O 1
ATOM 1534 N N . GLU A 1 190 ? 8.633 -0.188 -13.445 1 93.31 190 GLU A N 1
ATOM 1535 C CA . GLU A 1 190 ? 10.078 -0.137 -13.633 1 93.31 190 GLU A CA 1
ATOM 1536 C C . GLU A 1 190 ? 10.719 0.878 -12.688 1 93.31 190 GLU A C 1
ATOM 1538 O O . GLU A 1 190 ? 11.727 0.584 -12.047 1 93.31 190 GLU A O 1
ATOM 1543 N N . ARG A 1 191 ? 10.141 2.01 -12.609 1 88.19 191 ARG A N 1
ATOM 1544 C CA . ARG A 1 191 ? 10.664 3.066 -11.75 1 88.19 191 ARG A CA 1
ATOM 1545 C C . ARG A 1 191 ? 10.609 2.656 -10.281 1 88.19 191 ARG A C 1
ATOM 1547 O O . ARG A 1 191 ? 11.555 2.898 -9.531 1 88.19 191 ARG A O 1
ATOM 1554 N N . SER A 1 192 ? 9.555 2.062 -9.93 1 90 192 SER A N 1
ATOM 1555 C CA . SER A 1 192 ? 9.367 1.671 -8.531 1 90 192 SER A CA 1
ATOM 1556 C C . SER A 1 192 ? 10.336 0.562 -8.133 1 90 192 SER A C 1
ATOM 1558 O O . SER A 1 192 ? 10.891 0.583 -7.035 1 90 192 SER A O 1
ATOM 1560 N N . LEU A 1 193 ? 10.578 -0.352 -9.055 1 92.94 193 LEU A N 1
ATOM 1561 C CA . LEU A 1 193 ? 11.375 -1.529 -8.734 1 92.94 193 LEU A CA 1
ATOM 1562 C C . LEU A 1 193 ? 12.867 -1.224 -8.844 1 92.94 193 LEU A C 1
ATOM 1564 O O . LEU A 1 193 ? 13.688 -1.876 -8.195 1 92.94 193 LEU A O 1
ATOM 1568 N N . ARG A 1 194 ? 13.234 -0.238 -9.656 1 91.12 194 ARG A N 1
ATOM 1569 C CA . ARG A 1 194 ? 14.625 0.05 -9.969 1 91.12 194 ARG A CA 1
ATOM 1570 C C . ARG A 1 194 ? 15.43 0.323 -8.695 1 91.12 194 ARG A C 1
ATOM 1572 O O . ARG A 1 194 ? 16.516 -0.235 -8.508 1 91.12 194 ARG A O 1
ATOM 1579 N N . ILE A 1 195 ? 14.906 1.085 -7.824 1 90.88 195 ILE A N 1
ATOM 1580 C CA . ILE A 1 195 ? 15.609 1.462 -6.605 1 90.88 195 ILE A CA 1
ATOM 1581 C C . ILE A 1 195 ? 15.844 0.226 -5.738 1 90.88 195 ILE A C 1
ATOM 1583 O O . ILE A 1 195 ? 16.953 -0.007 -5.262 1 90.88 195 ILE A O 1
ATOM 1587 N N . ALA A 1 196 ? 14.797 -0.549 -5.547 1 92.31 196 ALA A N 1
ATOM 1588 C CA . ALA A 1 196 ? 14.93 -1.75 -4.727 1 92.31 196 ALA A CA 1
ATOM 1589 C C . ALA A 1 196 ? 15.898 -2.742 -5.355 1 92.31 196 ALA A C 1
ATOM 1591 O O . ALA A 1 196 ? 16.703 -3.357 -4.656 1 92.31 196 ALA A O 1
ATOM 1592 N N . LEU A 1 197 ? 15.844 -2.877 -6.688 1 92.12 197 LEU A N 1
ATOM 1593 C CA . LEU A 1 197 ? 16.734 -3.799 -7.387 1 92.12 197 LEU A CA 1
ATOM 1594 C C . LEU A 1 197 ? 18.188 -3.379 -7.227 1 92.12 197 LEU A C 1
ATOM 1596 O O . LEU A 1 197 ? 19.047 -4.219 -6.969 1 92.12 197 LEU A O 1
ATOM 1600 N N . GLU A 1 198 ? 18.422 -2.125 -7.305 1 87.75 198 GLU A N 1
ATOM 1601 C CA . GLU A 1 198 ? 19.781 -1.617 -7.109 1 87.75 198 GLU A CA 1
ATOM 1602 C C . GLU A 1 198 ? 20.25 -1.833 -5.676 1 87.75 198 GLU A C 1
ATOM 1604 O O . GLU A 1 198 ? 21.453 -2 -5.426 1 87.75 198 GLU A O 1
ATOM 1609 N N . GLY A 1 199 ? 19.297 -1.83 -4.746 1 89.19 199 GLY A N 1
ATOM 1610 C CA . GLY A 1 199 ? 19.625 -2.066 -3.35 1 89.19 199 GLY A CA 1
ATOM 1611 C C . GLY A 1 199 ? 19.938 -3.523 -3.047 1 89.19 199 GLY A C 1
ATOM 1612 O O . GLY A 1 199 ? 20.609 -3.83 -2.062 1 89.19 199 GLY A O 1
ATOM 1613 N N . ILE A 1 200 ? 19.484 -4.387 -3.895 1 88.69 200 ILE A N 1
ATOM 1614 C CA . ILE A 1 200 ? 19.656 -5.824 -3.727 1 88.69 200 ILE A CA 1
ATOM 1615 C C . ILE A 1 200 ? 20.969 -6.266 -4.383 1 88.69 200 ILE A C 1
ATOM 1617 O O . ILE A 1 200 ? 21.641 -7.18 -3.893 1 88.69 200 ILE A O 1
ATOM 1621 N N . LEU A 1 201 ? 21.312 -5.633 -5.438 1 85.62 201 LEU A N 1
ATOM 1622 C CA . LEU A 1 201 ? 22.5 -6.016 -6.195 1 85.62 201 LEU A CA 1
ATOM 1623 C C . LEU A 1 201 ? 23.766 -5.637 -5.445 1 85.62 201 LEU A C 1
ATOM 1625 O O . LEU A 1 201 ? 23.812 -4.605 -4.77 1 85.62 201 LEU A O 1
ATOM 1629 N N . VAL A 1 202 ? 24.766 -6.555 -5.52 1 75.25 202 VAL A N 1
ATOM 1630 C CA . VAL A 1 202 ? 26.078 -6.289 -4.934 1 75.25 202 VAL A CA 1
ATOM 1631 C C . VAL A 1 202 ? 26.797 -5.219 -5.746 1 75.25 202 VAL A C 1
ATOM 1633 O O . VAL A 1 202 ? 26.688 -5.188 -6.973 1 75.25 202 VAL A O 1
ATOM 1636 N N . ARG A 1 203 ? 27.203 -4.16 -4.992 1 64.62 203 ARG A N 1
ATOM 1637 C CA . ARG A 1 203 ? 28.047 -3.133 -5.613 1 64.62 203 ARG A CA 1
ATOM 1638 C C . ARG A 1 203 ? 29.422 -3.684 -5.961 1 64.62 203 ARG A C 1
ATOM 1640 O O . ARG A 1 203 ? 29.984 -4.465 -5.199 1 64.62 203 ARG A O 1
ATOM 1647 N N . PRO A 1 204 ? 29.734 -3.732 -7.383 1 54.41 204 PRO A N 1
ATOM 1648 C CA . PRO A 1 204 ? 31.109 -4.156 -7.637 1 54.41 204 PRO A CA 1
ATOM 1649 C C . PRO A 1 204 ? 32.125 -3.459 -6.727 1 54.41 204 PRO A C 1
ATOM 1651 O O . PRO A 1 204 ? 31.875 -2.344 -6.262 1 54.41 204 PRO A O 1
ATOM 1654 N N . MET B 1 1 ? -10.672 51.469 3.064 1 41.12 1 MET B N 1
ATOM 1655 C CA . MET B 1 1 ? -9.633 50.469 3.129 1 41.12 1 MET B CA 1
ATOM 1656 C C . MET B 1 1 ? -9.938 49.438 4.219 1 41.12 1 MET B C 1
ATOM 1658 O O . MET B 1 1 ? -9.031 48.812 4.754 1 41.12 1 MET B O 1
ATOM 1662 N N . PRO B 1 2 ? -10.992 49.375 5.051 1 56.12 2 PRO B N 1
ATOM 1663 C CA . PRO B 1 2 ? -11.758 48.625 6.059 1 56.12 2 PRO B CA 1
ATOM 1664 C C . PRO B 1 2 ? -12.016 47.188 5.656 1 56.12 2 PRO B C 1
ATOM 1666 O O . PRO B 1 2 ? -12.266 46.312 6.516 1 56.12 2 PRO B O 1
ATOM 1669 N N . SER B 1 3 ? -11.93 46.906 4.328 1 59.66 3 SER B N 1
ATOM 1670 C CA . SER B 1 3 ? -12.172 45.625 3.66 1 59.66 3 SER B CA 1
ATOM 1671 C C . SER B 1 3 ? -11.086 44.594 4.012 1 59.66 3 SER B C 1
ATOM 1673 O O . SER B 1 3 ? -11.383 43.438 4.246 1 59.66 3 SER B O 1
ATOM 1675 N N . GLY B 1 4 ? -9.906 45.062 4.105 1 62.88 4 GLY B N 1
ATOM 1676 C CA . GLY B 1 4 ? -8.789 44.219 4.473 1 62.88 4 GLY B CA 1
ATOM 1677 C C . GLY B 1 4 ? -8.875 43.688 5.895 1 62.88 4 GLY B C 1
ATOM 1678 O O . GLY B 1 4 ? -8.617 42.531 6.148 1 62.88 4 GLY B O 1
ATOM 1679 N N . GLU B 1 5 ? -9.188 44.688 6.715 1 62.88 5 GLU B N 1
ATOM 1680 C CA . GLU B 1 5 ? -9.305 44.312 8.125 1 62.88 5 GLU B CA 1
ATOM 1681 C C . GLU B 1 5 ? -10.445 43.344 8.352 1 62.88 5 GLU B C 1
ATOM 1683 O O . GLU B 1 5 ? -10.328 42.406 9.164 1 62.88 5 GLU B O 1
ATOM 1688 N N . ALA B 1 6 ? -11.5 43.688 7.797 1 67.94 6 ALA B N 1
ATOM 1689 C CA . ALA B 1 6 ? -12.664 42.812 7.902 1 67.94 6 ALA B CA 1
ATOM 1690 C C . ALA B 1 6 ? -12.367 41.438 7.336 1 67.94 6 ALA B C 1
ATOM 1692 O O . ALA B 1 6 ? -12.82 40.406 7.875 1 67.94 6 ALA B O 1
ATOM 1693 N N . MET B 1 7 ? -11.57 41.438 6.285 1 69.94 7 MET B N 1
ATOM 1694 C CA . MET B 1 7 ? -11.156 40.188 5.668 1 69.94 7 MET B CA 1
ATOM 1695 C C . MET B 1 7 ? -10.258 39.406 6.609 1 69.94 7 MET B C 1
ATOM 1697 O O . MET B 1 7 ? -10.383 38.188 6.715 1 69.94 7 MET B O 1
ATOM 1701 N N . SER B 1 8 ? -9.648 40.219 7.375 1 79.75 8 SER B N 1
ATOM 1702 C CA . SER B 1 8 ? -8.727 39.625 8.336 1 79.75 8 SER B CA 1
ATOM 1703 C C . SER B 1 8 ? -9.477 39 9.508 1 79.75 8 SER B C 1
ATOM 1705 O O . SER B 1 8 ? -9.164 37.875 9.93 1 79.75 8 SER B O 1
ATOM 1707 N N . VAL B 1 9 ? -10.555 39.781 9.945 1 83.94 9 VAL B N 1
ATOM 1708 C CA . VAL B 1 9 ? -11.32 39.312 11.086 1 83.94 9 VAL B CA 1
ATOM 1709 C C . VAL B 1 9 ? -12.094 38.062 10.695 1 83.94 9 VAL B C 1
ATOM 1711 O O . VAL B 1 9 ? -12.133 37.094 11.445 1 83.94 9 VAL B O 1
ATOM 1714 N N . ARG B 1 10 ? -12.812 38.062 9.539 1 83.19 10 ARG B N 1
ATOM 1715 C CA . ARG B 1 10 ? -13.57 36.938 9.047 1 83.19 10 ARG B CA 1
ATOM 1716 C C . ARG B 1 10 ? -12.68 35.719 8.883 1 83.19 10 ARG B C 1
ATOM 1718 O O . ARG B 1 10 ? -13.086 34.594 9.203 1 83.19 10 ARG B O 1
ATOM 1725 N N . GLU B 1 11 ? -11.516 36 8.367 1 86 11 GLU B N 1
ATOM 1726 C CA . GLU B 1 11 ? -10.547 34.938 8.188 1 86 11 GLU B CA 1
ATOM 1727 C C . GLU B 1 11 ? -10.094 34.375 9.523 1 86 11 GLU B C 1
ATOM 1729 O O . GLU B 1 11 ? -9.93 33.156 9.672 1 86 11 GLU B O 1
ATOM 1734 N N . HIS B 1 12 ? -9.891 35.219 10.445 1 88.44 12 HIS B N 1
ATOM 1735 C CA . HIS B 1 12 ? -9.5 34.812 11.789 1 88.44 12 HIS B CA 1
ATOM 1736 C C . HIS B 1 12 ? -10.609 34 12.461 1 88.44 12 HIS B C 1
ATOM 1738 O O . HIS B 1 12 ? -10.328 33 13.125 1 88.44 12 HIS B O 1
ATOM 1744 N N . GLN B 1 13 ? -11.812 34.406 12.336 1 87.81 13 GLN B N 1
ATOM 1745 C CA . GLN B 1 13 ? -12.945 33.688 12.914 1 87.81 13 GLN B CA 1
ATOM 1746 C C . GLN B 1 13 ? -13.117 32.312 12.266 1 87.81 13 GLN B C 1
ATOM 1748 O O . GLN B 1 13 ? -13.438 31.344 12.945 1 87.81 13 GLN B O 1
ATOM 1753 N N . LYS B 1 14 ? -12.945 32.344 10.969 1 90.75 14 LYS B N 1
ATOM 1754 C CA . LYS B 1 14 ? -13.023 31.062 10.242 1 90.75 14 LYS B CA 1
ATOM 1755 C C . LYS B 1 14 ? -11.961 30.078 10.727 1 90.75 14 LYS B C 1
ATOM 1757 O O . LYS B 1 14 ? -12.242 28.906 10.93 1 90.75 14 LYS B O 1
ATOM 1762 N N . ARG B 1 15 ? -10.844 30.562 10.953 1 91.94 15 ARG B N 1
ATOM 1763 C CA . ARG B 1 15 ? -9.75 29.734 11.445 1 91.94 15 ARG B CA 1
ATOM 1764 C C . ARG B 1 15 ? -10.039 29.219 12.852 1 91.94 15 ARG B C 1
ATOM 1766 O O . ARG B 1 15 ? -9.766 28.062 13.156 1 91.94 15 ARG B O 1
ATOM 1773 N N . ARG B 1 16 ? -10.555 30.047 13.664 1 92.5 16 ARG B N 1
ATOM 1774 C CA . ARG B 1 16 ? -10.891 29.656 15.031 1 92.5 16 ARG B CA 1
ATOM 1775 C C . ARG B 1 16 ? -11.977 28.594 15.055 1 92.5 16 ARG B C 1
ATOM 1777 O O . ARG B 1 16 ? -11.922 27.656 15.859 1 92.5 16 ARG B O 1
ATOM 1784 N N . ARG B 1 17 ? -12.922 28.766 14.203 1 94.44 17 ARG B N 1
ATOM 1785 C CA . ARG B 1 17 ? -14 27.781 14.117 1 94.44 17 ARG B CA 1
ATOM 1786 C C . ARG B 1 17 ? -13.477 26.438 13.609 1 94.44 17 ARG B C 1
ATOM 1788 O O . ARG B 1 17 ? -13.844 25.391 14.133 1 94.44 17 ARG B O 1
ATOM 1795 N N . ARG B 1 18 ? -12.656 26.516 12.609 1 96.25 18 ARG B N 1
ATOM 1796 C CA . ARG B 1 18 ? -12.039 25.297 12.094 1 96.25 18 ARG B CA 1
ATOM 1797 C C . ARG B 1 18 ? -11.258 24.562 13.18 1 96.25 18 ARG B C 1
ATOM 1799 O O . ARG B 1 18 ? -11.344 23.344 13.297 1 96.25 18 ARG B O 1
ATOM 1806 N N . GLU B 1 19 ? -10.508 25.328 13.93 1 96.81 19 GLU B N 1
ATOM 1807 C CA . GLU B 1 19 ? -9.711 24.75 15.008 1 96.81 19 GLU B CA 1
ATOM 1808 C C . GLU B 1 19 ? -10.602 24.109 16.078 1 96.81 19 GLU B C 1
ATOM 1810 O O . GLU B 1 19 ? -10.273 23.047 16.609 1 96.81 19 GLU B O 1
ATOM 1815 N N . ARG B 1 20 ? -11.656 24.734 16.359 1 97 20 ARG B N 1
ATOM 1816 C CA . ARG B 1 20 ? -12.594 24.188 17.328 1 97 20 ARG B CA 1
ATOM 1817 C C . ARG B 1 20 ? -13.18 22.859 16.859 1 97 20 ARG B C 1
ATOM 1819 O O . ARG B 1 20 ? -13.281 21.906 17.641 1 97 20 ARG B O 1
ATOM 1826 N N . ILE B 1 21 ? -13.555 22.859 15.602 1 98.25 21 ILE B N 1
ATOM 1827 C CA . ILE B 1 21 ? -14.109 21.641 15.023 1 98.25 21 ILE B CA 1
ATOM 1828 C C . ILE B 1 21 ? -13.055 20.531 15.016 1 98.25 21 ILE B C 1
ATOM 1830 O O . ILE B 1 21 ? -13.328 19.406 15.398 1 98.25 21 ILE B O 1
ATOM 1834 N N . PHE B 1 22 ? -11.867 20.922 14.648 1 98.44 22 PHE B N 1
ATOM 1835 C CA . PHE B 1 22 ? -10.75 19.984 14.594 1 98.44 22 PHE B CA 1
ATOM 1836 C C . PHE B 1 22 ? -10.477 19.375 15.961 1 98.44 22 PHE B C 1
ATOM 1838 O O . PHE B 1 22 ? -10.398 18.156 16.094 1 98.44 22 PHE B O 1
ATOM 1845 N N . ARG B 1 23 ? -10.383 20.188 16.984 1 98.19 23 ARG B N 1
ATOM 1846 C CA . ARG B 1 23 ? -10.078 19.719 18.344 1 98.19 23 ARG B CA 1
ATOM 1847 C C . ARG B 1 23 ? -11.188 18.828 18.875 1 98.19 23 ARG B C 1
ATOM 1849 O O . ARG B 1 23 ? -10.906 17.797 19.5 1 98.19 23 ARG B O 1
ATOM 1856 N N . ALA B 1 24 ? -12.414 19.188 18.609 1 98.5 24 ALA B N 1
ATOM 1857 C CA . ALA B 1 24 ? -13.547 18.391 19.047 1 98.5 24 ALA B CA 1
ATOM 1858 C C . ALA B 1 24 ? -13.531 17.016 18.375 1 98.5 24 ALA B C 1
ATOM 1860 O O . ALA B 1 24 ? -13.766 15.992 19.031 1 98.5 24 ALA B O 1
ATOM 1861 N N . ALA B 1 25 ? -13.25 17 17.094 1 98.56 25 ALA B N 1
ATOM 1862 C CA . ALA B 1 25 ? -13.219 15.758 16.328 1 98.56 25 ALA B CA 1
ATOM 1863 C C . ALA B 1 25 ? -12.125 14.828 16.859 1 98.56 25 ALA B C 1
ATOM 1865 O O . ALA B 1 25 ? -12.383 13.656 17.141 1 98.56 25 ALA B O 1
ATOM 1866 N N . ILE B 1 26 ? -10.891 15.367 17.031 1 98.19 26 ILE B N 1
ATOM 1867 C CA . ILE B 1 26 ? -9.75 14.562 17.453 1 98.19 26 ILE B CA 1
ATOM 1868 C C . ILE B 1 26 ? -10.008 14.008 18.859 1 98.19 26 ILE B C 1
ATOM 1870 O O . ILE B 1 26 ? -9.727 12.836 19.125 1 98.19 26 ILE B O 1
ATOM 1874 N N . GLU B 1 27 ? -10.578 14.812 19.703 1 98.12 27 GLU B N 1
ATOM 1875 C CA . GLU B 1 27 ? -10.906 14.367 21.047 1 98.12 27 GLU B CA 1
ATOM 1876 C C . GLU B 1 27 ? -11.914 13.219 21.016 1 98.12 27 GLU B C 1
ATOM 1878 O O . GLU B 1 27 ? -11.758 12.227 21.734 1 98.12 27 GLU B O 1
ATOM 1883 N N . LEU B 1 28 ? -12.945 13.344 20.203 1 98.31 28 LEU B N 1
ATOM 1884 C CA . LEU B 1 28 ? -13.969 12.312 20.094 1 98.31 28 LEU B CA 1
ATOM 1885 C C . LEU B 1 28 ? -13.391 11.039 19.484 1 98.31 28 LEU B C 1
ATOM 1887 O O . LEU B 1 28 ? -13.703 9.93 19.938 1 98.31 28 LEU B O 1
ATOM 1891 N N . PHE B 1 29 ? -12.539 11.219 18.438 1 98 29 PHE B N 1
ATOM 1892 C CA . PHE B 1 29 ? -11.883 10.062 17.844 1 98 29 PHE B CA 1
ATOM 1893 C C . PHE B 1 29 ? -11.078 9.297 18.875 1 98 29 PHE B C 1
ATOM 1895 O O . PHE B 1 29 ? -11.109 8.07 18.922 1 98 29 PHE B O 1
ATOM 1902 N N . ARG B 1 30 ? -10.383 10.016 19.734 1 97.12 30 ARG B N 1
ATOM 1903 C CA . ARG B 1 30 ? -9.531 9.391 20.75 1 97.12 30 ARG B CA 1
ATOM 1904 C C . ARG B 1 30 ? -10.375 8.727 21.828 1 97.12 30 ARG B C 1
ATOM 1906 O O . ARG B 1 30 ? -10.016 7.656 22.328 1 97.12 30 ARG B O 1
ATOM 1913 N N . ARG B 1 31 ? -11.484 9.258 22.125 1 96.44 31 ARG B N 1
ATOM 1914 C CA . ARG B 1 31 ? -12.305 8.805 23.234 1 96.44 31 ARG B CA 1
ATOM 1915 C C . ARG B 1 31 ? -13.156 7.605 22.844 1 96.44 31 ARG B C 1
ATOM 1917 O O . ARG B 1 31 ? -13.258 6.633 23.594 1 96.44 31 ARG B O 1
ATOM 1924 N N . GLN B 1 32 ? -13.773 7.629 21.641 1 95.88 32 GLN B N 1
ATOM 1925 C CA . GLN B 1 32 ? -14.75 6.582 21.359 1 95.88 32 GLN B CA 1
ATOM 1926 C C . GLN B 1 32 ? -14.438 5.875 20.031 1 95.88 32 GLN B C 1
ATOM 1928 O O . GLN B 1 32 ? -15.117 4.922 19.656 1 95.88 32 GLN B O 1
ATOM 1933 N N . GLY B 1 33 ? -13.383 6.297 19.438 1 95.81 33 GLY B N 1
ATOM 1934 C CA . GLY B 1 33 ? -12.992 5.641 18.203 1 95.81 33 GLY B CA 1
ATOM 1935 C C . GLY B 1 33 ? -13.492 6.355 16.969 1 95.81 33 GLY B C 1
ATOM 1936 O O . GLY B 1 33 ? -14.562 6.961 16.984 1 95.81 33 GLY B O 1
ATOM 1937 N N . PHE B 1 34 ? -12.75 6.277 15.938 1 96.44 34 PHE B N 1
ATOM 1938 C CA . PHE B 1 34 ? -13.062 6.965 14.688 1 96.44 34 PHE B CA 1
ATOM 1939 C C . PHE B 1 34 ? -14.383 6.469 14.109 1 96.44 34 PHE B C 1
ATOM 1941 O O . PHE B 1 34 ? -15.242 7.27 13.742 1 96.44 34 PHE B O 1
ATOM 1948 N N . GLN B 1 35 ? -14.523 5.156 14.023 1 93.75 35 GLN B N 1
ATOM 1949 C CA . GLN B 1 35 ? -15.695 4.559 13.383 1 93.75 35 GLN B CA 1
ATOM 1950 C C . GLN B 1 35 ? -16.969 4.871 14.172 1 93.75 35 GLN B C 1
ATOM 1952 O O . GLN B 1 35 ? -18.031 5.066 13.586 1 93.75 35 GLN B O 1
ATOM 1957 N N . ALA B 1 36 ? -16.891 5.016 15.414 1 96.25 36 ALA B N 1
ATOM 1958 C CA . ALA B 1 36 ? -18.047 5.199 16.281 1 96.25 36 ALA B CA 1
ATOM 1959 C C . ALA B 1 36 ? -18.422 6.672 16.375 1 96.25 36 ALA B C 1
ATOM 1961 O O . ALA B 1 36 ? -19.484 7.012 16.938 1 96.25 36 ALA B O 1
ATOM 1962 N N . THR B 1 37 ? -17.531 7.535 15.93 1 98 37 THR B N 1
ATOM 1963 C CA . THR B 1 37 ? -17.781 8.969 16.016 1 98 37 THR B CA 1
ATOM 1964 C C . THR B 1 37 ? -18.484 9.477 14.758 1 98 37 THR B C 1
ATOM 1966 O O . THR B 1 37 ? -18.078 9.164 13.641 1 98 37 THR B O 1
ATOM 1969 N N . THR B 1 38 ? -19.562 10.25 14.938 1 97.69 38 THR B N 1
ATOM 1970 C CA . THR B 1 38 ? -20.297 10.773 13.797 1 97.69 38 THR B CA 1
ATOM 1971 C C . THR B 1 38 ? -20.031 12.266 13.617 1 97.69 38 THR B C 1
ATOM 1973 O O . THR B 1 38 ? -19.578 12.938 14.547 1 97.69 38 THR B O 1
ATOM 1976 N N . ALA B 1 39 ? -20.344 12.719 12.367 1 97.69 39 ALA B N 1
ATOM 1977 C CA . ALA B 1 39 ? -20.234 14.148 12.086 1 97.69 39 ALA B CA 1
ATOM 1978 C C . ALA B 1 39 ? -21.156 14.953 13 1 97.69 39 ALA B C 1
ATOM 1980 O O . ALA B 1 39 ? -20.781 16.031 13.461 1 97.69 39 ALA B O 1
ATOM 1981 N N . SER B 1 40 ? -22.281 14.391 13.312 1 98.06 40 SER B N 1
ATOM 1982 C CA . SER B 1 40 ? -23.25 15.07 14.18 1 98.06 40 SER B CA 1
ATOM 1983 C C . SER B 1 40 ? -22.703 15.219 15.594 1 98.06 40 SER B C 1
ATOM 1985 O O . SER B 1 40 ? -22.859 16.281 16.219 1 98.06 40 SER B O 1
ATOM 1987 N N . GLU B 1 41 ? -22.062 14.25 16.078 1 98.5 41 GLU B N 1
ATOM 1988 C CA . GLU B 1 41 ? -21.469 14.312 17.422 1 98.5 41 GLU B CA 1
ATOM 1989 C C . GLU B 1 41 ? -20.344 15.336 17.469 1 98.5 41 GLU B C 1
ATOM 1991 O O . GLU B 1 41 ? -20.219 16.078 18.438 1 98.5 41 GLU B O 1
ATOM 1996 N N . ILE B 1 42 ? -19.531 15.398 16.406 1 98.69 42 ILE B N 1
ATOM 1997 C CA . ILE B 1 42 ? -18.438 16.359 16.328 1 98.69 42 ILE B CA 1
ATOM 1998 C C . ILE B 1 42 ? -19 17.781 16.312 1 98.69 42 ILE B C 1
ATOM 2000 O O . ILE B 1 42 ? -18.531 18.656 17.062 1 98.69 42 ILE B O 1
ATOM 2004 N N . ALA B 1 43 ? -20 17.969 15.492 1 98.38 43 ALA B N 1
ATOM 2005 C CA . ALA B 1 43 ? -20.641 19.281 15.383 1 98.38 43 ALA B CA 1
ATOM 2006 C C . ALA B 1 43 ? -21.172 19.734 16.734 1 98.38 43 ALA B C 1
ATOM 2008 O O . ALA B 1 43 ? -20.906 20.875 17.156 1 98.38 43 ALA B O 1
ATOM 2009 N N . LYS B 1 44 ? -21.844 18.891 17.391 1 98.44 44 LYS B N 1
ATOM 2010 C CA . LYS B 1 44 ? -22.391 19.203 18.719 1 98.44 44 LYS B CA 1
ATOM 2011 C C . LYS B 1 44 ? -21.281 19.562 19.703 1 98.44 44 LYS B C 1
ATOM 2013 O O . LYS B 1 44 ? -21.391 20.578 20.406 1 98.44 44 LYS B O 1
ATOM 2018 N N . ALA B 1 45 ? -20.281 18.797 19.734 1 98.31 45 ALA B N 1
ATOM 2019 C CA . ALA B 1 45 ? -19.172 19.016 20.656 1 98.31 45 ALA B CA 1
ATOM 2020 C C . ALA B 1 45 ? -18.453 20.344 20.359 1 98.31 45 ALA B C 1
ATOM 2022 O O . ALA B 1 45 ? -17.938 21 21.25 1 98.31 45 ALA B O 1
ATOM 2023 N N . ALA B 1 46 ? -18.453 20.719 19.109 1 98.19 46 ALA B N 1
ATOM 2024 C CA . ALA B 1 46 ? -17.781 21.953 18.672 1 98.19 46 ALA B CA 1
ATOM 2025 C C . ALA B 1 46 ? -18.734 23.141 18.734 1 98.19 46 ALA B C 1
ATOM 2027 O O . ALA B 1 46 ? -18.359 24.266 18.422 1 98.19 46 ALA B O 1
ATOM 2028 N N . HIS B 1 47 ? -19.953 22.906 19.078 1 97.69 47 HIS B N 1
ATOM 2029 C CA . HIS B 1 47 ? -20.984 23.938 19.203 1 97.69 47 HIS B CA 1
ATOM 2030 C C . HIS B 1 47 ? -21.25 24.609 17.859 1 97.69 47 HIS B C 1
ATOM 2032 O O . HIS B 1 47 ? -21.281 25.844 17.766 1 97.69 47 HIS B O 1
ATOM 2038 N N . VAL B 1 48 ? -21.359 23.781 16.875 1 97.5 48 VAL B N 1
ATOM 2039 C CA . VAL B 1 48 ? -21.766 24.234 15.539 1 97.5 48 VAL B CA 1
ATOM 2040 C C . VAL B 1 48 ? -22.844 23.297 15 1 97.5 48 VAL B C 1
ATOM 2042 O O . VAL B 1 48 ? -23.109 22.234 15.578 1 97.5 48 VAL B O 1
ATOM 2045 N N . SER B 1 49 ? -23.5 23.719 13.938 1 97.38 49 SER B N 1
ATOM 2046 C CA . SER B 1 49 ? -24.453 22.844 13.281 1 97.38 49 SER B CA 1
ATOM 2047 C C . SER B 1 49 ? -23.75 21.797 12.438 1 97.38 49 SER B C 1
ATOM 2049 O O . SER B 1 49 ? -22.594 21.953 12.062 1 97.38 49 SER B O 1
ATOM 2051 N N . ARG B 1 50 ? -24.453 20.672 12.148 1 96.94 50 ARG B N 1
ATOM 2052 C CA . ARG B 1 50 ? -23.938 19.641 11.25 1 96.94 50 ARG B CA 1
ATOM 2053 C C . ARG B 1 50 ? -23.594 20.234 9.883 1 96.94 50 ARG B C 1
ATOM 2055 O O . ARG B 1 50 ? -22.578 19.891 9.281 1 96.94 50 ARG B O 1
ATOM 2062 N N . GLY B 1 51 ? -24.406 21.125 9.398 1 97.38 51 GLY B N 1
ATOM 2063 C CA . GLY B 1 51 ? -24.156 21.812 8.141 1 97.38 51 GLY B CA 1
ATOM 2064 C C . GLY B 1 51 ? -22.859 22.609 8.148 1 97.38 51 GLY B C 1
ATOM 2065 O O . GLY B 1 51 ? -22.094 22.578 7.188 1 97.38 51 GLY B O 1
ATOM 2066 N N . THR B 1 52 ? -22.703 23.344 9.273 1 96.94 52 THR B N 1
ATOM 2067 C CA . THR B 1 52 ? -21.469 24.109 9.422 1 96.94 52 THR B CA 1
ATOM 2068 C C . THR B 1 52 ? -20.25 23.203 9.406 1 96.94 52 THR B C 1
ATOM 2070 O O . THR B 1 52 ? -19.234 23.531 8.789 1 96.94 52 THR B O 1
ATOM 2073 N N . PHE B 1 53 ? -20.344 21.984 10.117 1 98 53 PHE B N 1
ATOM 2074 C CA . PHE B 1 53 ? -19.266 21.016 10.07 1 98 53 PHE B CA 1
ATOM 2075 C C . PHE B 1 53 ? -18.875 20.703 8.633 1 98 53 PHE B C 1
ATOM 2077 O O . PHE B 1 53 ? -17.703 20.75 8.273 1 98 53 PHE B O 1
ATOM 2084 N N . PHE B 1 54 ? -19.828 20.469 7.789 1 97.5 54 PHE B N 1
ATOM 2085 C CA . PHE B 1 54 ? -19.594 20 6.43 1 97.5 54 PHE B CA 1
ATOM 2086 C C . PHE B 1 54 ? -19.141 21.141 5.531 1 97.5 54 PHE B C 1
ATOM 2088 O O . PHE B 1 54 ? -18.609 20.922 4.445 1 97.5 54 PHE B O 1
ATOM 2095 N N . ASN B 1 55 ? -19.328 22.469 5.984 1 97.12 55 ASN B N 1
ATOM 2096 C CA . ASN B 1 55 ? -18.719 23.594 5.301 1 97.12 55 ASN B CA 1
ATOM 2097 C C . ASN B 1 55 ? -17.203 23.578 5.418 1 97.12 55 ASN B C 1
ATOM 2099 O O . ASN B 1 55 ? -16.5 24.078 4.535 1 97.12 55 ASN B O 1
ATOM 2103 N N . TYR B 1 56 ? -16.75 23 6.508 1 97.25 56 TYR B N 1
ATOM 2104 C CA . TYR B 1 56 ? -15.32 23 6.781 1 97.25 56 TYR B CA 1
ATOM 2105 C C . TYR B 1 56 ? -14.688 21.672 6.371 1 97.25 56 TYR B C 1
ATOM 2107 O O . TYR B 1 56 ? -13.555 21.656 5.875 1 97.25 56 TYR B O 1
ATOM 2115 N N . TYR B 1 57 ? -15.359 20.578 6.578 1 97.88 57 TYR B N 1
ATOM 2116 C CA . TYR B 1 57 ? -14.875 19.234 6.262 1 97.88 57 TYR B CA 1
ATOM 2117 C C . TYR B 1 57 ? -15.914 18.453 5.457 1 97.88 57 TYR B C 1
ATOM 2119 O O . TYR B 1 57 ? -16.906 17.984 6.008 1 97.88 57 TYR B O 1
ATOM 2127 N N . PRO B 1 58 ? -15.594 18.234 4.156 1 96.25 58 PRO B N 1
ATOM 2128 C CA . PRO B 1 58 ? -16.578 17.594 3.287 1 96.25 58 PRO B CA 1
ATOM 2129 C C . PRO B 1 58 ? -16.938 16.172 3.734 1 96.25 58 PRO B C 1
ATOM 2131 O O . PRO B 1 58 ? -18 15.656 3.363 1 96.25 58 PRO B O 1
ATOM 2134 N N . TYR B 1 59 ? -16.125 15.508 4.473 1 95.44 59 TYR B N 1
ATOM 2135 C CA . TYR B 1 59 ? -16.328 14.195 5.078 1 95.44 59 TYR B CA 1
ATOM 2136 C C . TYR B 1 59 ? -15.477 14.047 6.336 1 95.44 59 TYR B C 1
ATOM 2138 O O . TYR B 1 59 ? -14.531 14.805 6.551 1 95.44 59 TYR B O 1
ATOM 2146 N N . LYS B 1 60 ? -15.789 13.211 7.156 1 95.31 60 LYS B N 1
ATOM 2147 C CA . LYS B 1 60 ? -15.195 13.055 8.484 1 95.31 60 LYS B CA 1
ATOM 2148 C C . LYS B 1 60 ? -13.703 12.773 8.383 1 95.31 60 LYS B C 1
ATOM 2150 O O . LYS B 1 60 ? -12.914 13.297 9.18 1 95.31 60 LYS B O 1
ATOM 2155 N N . GLU B 1 61 ? -13.234 11.984 7.418 1 96.75 61 GLU B N 1
ATOM 2156 C CA . GLU B 1 61 ? -11.836 11.594 7.242 1 96.75 61 GLU B CA 1
ATOM 2157 C C . GLU B 1 61 ? -10.969 12.805 6.902 1 96.75 61 GLU B C 1
ATOM 2159 O O . GLU B 1 61 ? -9.75 12.766 7.074 1 96.75 61 GLU B O 1
ATOM 2164 N N . ALA B 1 62 ? -11.57 13.852 6.402 1 97.81 62 ALA B N 1
ATOM 2165 C CA . ALA B 1 62 ? -10.82 15.062 6.094 1 97.81 62 ALA B CA 1
ATOM 2166 C C . ALA B 1 62 ? -10.188 15.656 7.352 1 97.81 62 ALA B C 1
ATOM 2168 O O . ALA B 1 62 ? -9.141 16.297 7.285 1 97.81 62 ALA B O 1
ATOM 2169 N N . VAL B 1 63 ? -10.828 15.43 8.508 1 98.12 63 VAL B N 1
ATOM 2170 C CA . VAL B 1 63 ? -10.266 15.883 9.773 1 98.12 63 VAL B CA 1
ATOM 2171 C C . VAL B 1 63 ? -8.953 15.156 10.047 1 98.12 63 VAL B C 1
ATOM 2173 O O . VAL B 1 63 ? -7.977 15.766 10.492 1 98.12 63 VAL B O 1
ATOM 2176 N N . LEU B 1 64 ? -8.898 13.867 9.734 1 98 64 LEU B N 1
ATOM 2177 C CA . LEU B 1 64 ? -7.699 13.062 9.93 1 98 64 LEU B CA 1
ATOM 2178 C C . LEU B 1 64 ? -6.574 13.539 9.016 1 98 64 LEU B C 1
ATOM 2180 O O . LEU B 1 64 ? -5.402 13.5 9.398 1 98 64 LEU B O 1
ATOM 2184 N N . LEU B 1 65 ? -6.949 13.938 7.809 1 98.12 65 LEU B N 1
ATOM 2185 C CA . LEU B 1 65 ? -5.941 14.453 6.883 1 98.12 65 LEU B CA 1
ATOM 2186 C C . LEU B 1 65 ? -5.328 15.742 7.414 1 98.12 65 LEU B C 1
ATOM 2188 O O . LEU B 1 65 ? -4.121 15.961 7.27 1 98.12 65 LEU B O 1
ATOM 2192 N N . ASP B 1 66 ? -6.148 16.531 8.062 1 97.75 66 ASP B N 1
ATOM 2193 C CA . ASP B 1 66 ? -5.625 17.734 8.711 1 97.75 66 ASP B CA 1
ATOM 2194 C C . ASP B 1 66 ? -4.691 17.359 9.867 1 97.75 66 ASP B C 1
ATOM 2196 O O . ASP B 1 66 ? -3.662 18.016 10.07 1 97.75 66 ASP B O 1
ATOM 2200 N N . TYR B 1 67 ? -5.062 16.375 10.617 1 97.81 67 TYR B N 1
ATOM 2201 C CA . TYR B 1 67 ? -4.227 15.867 11.703 1 97.81 67 TYR B CA 1
ATOM 2202 C C . TYR B 1 67 ? -2.871 15.406 11.172 1 97.81 67 TYR B C 1
ATOM 2204 O O . TYR B 1 67 ? -1.828 15.797 11.703 1 97.81 67 TYR B O 1
ATOM 2212 N N . GLY B 1 68 ? -2.873 14.609 10.148 1 98 68 GLY B N 1
ATOM 2213 C CA . GLY B 1 68 ? -1.643 14.141 9.531 1 98 68 GLY B CA 1
ATOM 2214 C C . GLY B 1 68 ? -0.798 15.266 8.953 1 98 68 GLY B C 1
ATOM 2215 O O . GLY B 1 68 ? 0.43 15.242 9.062 1 98 68 GLY B O 1
ATOM 2216 N N . HIS B 1 69 ? -1.471 16.172 8.312 1 98 69 HIS B N 1
ATOM 2217 C CA . HIS B 1 69 ? -0.771 17.312 7.746 1 98 69 HIS B CA 1
ATOM 2218 C C . HIS B 1 69 ? -0.033 18.094 8.828 1 98 69 HIS B C 1
ATOM 2220 O O . HIS B 1 69 ? 1.117 18.5 8.633 1 98 69 HIS B O 1
ATOM 2226 N N . ALA B 1 70 ? -0.704 18.344 9.953 1 96.69 70 ALA B N 1
ATOM 2227 C CA . ALA B 1 70 ? -0.087 19.047 11.07 1 96.69 70 ALA B CA 1
ATOM 2228 C C . ALA B 1 70 ? 1.124 18.297 11.602 1 96.69 70 ALA B C 1
ATOM 2230 O O . ALA B 1 70 ? 2.162 18.891 11.891 1 96.69 70 ALA B O 1
ATOM 2231 N N . LEU B 1 71 ? 0.996 17 11.719 1 96.44 71 LEU B N 1
ATOM 2232 C CA . LEU B 1 71 ? 2.088 16.156 12.188 1 96.44 71 LEU B CA 1
ATOM 2233 C C . LEU B 1 71 ? 3.285 16.234 11.25 1 96.44 71 LEU B C 1
ATOM 2235 O O . LEU B 1 71 ? 4.414 16.453 11.695 1 96.44 71 LEU B O 1
ATOM 2239 N N . LEU B 1 72 ? 3.066 16.125 9.953 1 97.94 72 LEU B N 1
ATOM 2240 C CA . LEU B 1 72 ? 4.141 16.141 8.969 1 97.94 72 LEU B CA 1
ATOM 2241 C C . LEU B 1 72 ? 4.781 17.531 8.898 1 97.94 72 LEU B C 1
ATOM 2243 O O . LEU B 1 72 ? 5.992 17.641 8.695 1 97.94 72 LEU B O 1
ATOM 2247 N N . SER B 1 73 ? 3.93 18.562 9.047 1 97.94 73 SER B N 1
ATOM 2248 C CA . SER B 1 73 ? 4.457 19.922 9.055 1 97.94 73 SER B CA 1
ATOM 2249 C C . SER B 1 73 ? 5.41 20.156 10.219 1 97.94 73 SER B C 1
ATOM 2251 O O . SER B 1 73 ? 6.477 20.75 10.055 1 97.94 73 SER B O 1
ATOM 2253 N N . THR B 1 74 ? 5.023 19.688 11.375 1 97.88 74 THR B N 1
ATOM 2254 C CA . THR B 1 74 ? 5.883 19.781 12.547 1 97.88 74 THR B CA 1
ATOM 2255 C C . THR B 1 74 ? 7.18 19.016 12.336 1 97.88 74 THR B C 1
ATOM 2257 O O . THR B 1 74 ? 8.266 19.516 12.633 1 97.88 74 THR B O 1
ATOM 2260 N N . LEU B 1 75 ? 7.098 17.844 11.789 1 98.38 75 LEU B N 1
ATOM 2261 C CA . LEU B 1 75 ? 8.266 17.016 11.523 1 98.38 75 LEU B CA 1
ATOM 2262 C C . LEU B 1 75 ? 9.188 17.672 10.508 1 98.38 75 LEU B C 1
ATOM 2264 O O . LEU B 1 75 ? 10.406 17.594 10.625 1 98.38 75 LEU B O 1
ATOM 2268 N N . ARG B 1 76 ? 8.578 18.266 9.484 1 98.62 76 ARG B N 1
ATOM 2269 C CA . ARG B 1 76 ? 9.359 18.969 8.484 1 98.62 76 ARG B CA 1
ATOM 2270 C C . ARG B 1 76 ? 10.172 20.094 9.117 1 98.62 76 ARG B C 1
ATOM 2272 O O . ARG B 1 76 ? 11.359 20.25 8.828 1 98.62 76 ARG B O 1
ATOM 2279 N N . GLU B 1 77 ? 9.508 20.859 10.008 1 98.56 77 GLU B N 1
ATOM 2280 C CA . GLU B 1 77 ? 10.211 21.938 10.688 1 98.56 77 GLU B CA 1
ATOM 2281 C C . GLU B 1 77 ? 11.383 21.422 11.508 1 98.56 77 GLU B C 1
ATOM 2283 O O . GLU B 1 77 ? 12.469 21.984 11.477 1 98.56 77 GLU B O 1
ATOM 2288 N N . MET B 1 78 ? 11.188 20.359 12.211 1 98.62 78 MET B N 1
ATOM 2289 C CA . MET B 1 78 ? 12.242 19.75 13.023 1 98.62 78 MET B CA 1
ATOM 2290 C C . MET B 1 78 ? 13.383 19.25 12.148 1 98.62 78 MET B C 1
ATOM 2292 O O . MET B 1 78 ? 14.555 19.484 12.453 1 98.62 78 MET B O 1
ATOM 2296 N N . ALA B 1 79 ? 13.047 18.562 11.055 1 98.75 79 ALA B N 1
ATOM 2297 C CA . ALA B 1 79 ? 14.047 18.016 10.141 1 98.75 79 ALA B CA 1
ATOM 2298 C C . ALA B 1 79 ? 14.898 19.125 9.531 1 98.75 79 ALA B C 1
ATOM 2300 O O . ALA B 1 79 ? 16.125 19.016 9.516 1 98.75 79 ALA B O 1
ATOM 2301 N N . LEU B 1 80 ? 14.258 20.188 9.07 1 98.12 80 LEU B N 1
ATOM 2302 C CA . LEU B 1 80 ? 14.961 21.281 8.406 1 98.12 80 LEU B CA 1
ATOM 2303 C C . LEU B 1 80 ? 15.852 22.016 9.398 1 98.12 80 LEU B C 1
ATOM 2305 O O . LEU B 1 80 ? 16.938 22.469 9.039 1 98.12 80 LEU B O 1
ATOM 2309 N N . ARG B 1 81 ? 15.367 22.188 10.648 1 98.5 81 ARG B N 1
ATOM 2310 C CA . ARG B 1 81 ? 16.203 22.797 11.688 1 98.5 81 ARG B CA 1
ATOM 2311 C C . ARG B 1 81 ? 17.453 21.969 11.945 1 98.5 81 ARG B C 1
ATOM 2313 O O . ARG B 1 81 ? 18.547 22.516 12.07 1 98.5 81 ARG B O 1
ATOM 2320 N N . ARG B 1 82 ? 17.328 20.672 12.031 1 98.5 82 ARG B N 1
ATOM 2321 C CA . ARG B 1 82 ? 18.469 19.766 12.25 1 98.5 82 ARG B CA 1
ATOM 2322 C C . ARG B 1 82 ? 19.453 19.844 11.078 1 98.5 82 ARG B C 1
ATOM 2324 O O . ARG B 1 82 ? 20.656 19.859 11.289 1 98.5 82 ARG B O 1
ATOM 2331 N N . LEU B 1 83 ? 18.938 19.875 9.852 1 98.12 83 LEU B N 1
ATOM 2332 C CA . LEU B 1 83 ? 19.797 20.031 8.672 1 98.12 83 LEU B CA 1
ATOM 2333 C C . LEU B 1 83 ? 20.562 21.344 8.719 1 98.12 83 LEU B C 1
ATOM 2335 O O . LEU B 1 83 ? 21.75 21.375 8.438 1 98.12 83 LEU B O 1
ATOM 2339 N N . ALA B 1 84 ? 19.859 22.375 9.094 1 97.81 84 ALA B N 1
ATOM 2340 C CA . ALA B 1 84 ? 20.469 23.703 9.164 1 97.81 84 ALA B CA 1
ATOM 2341 C C . ALA B 1 84 ? 21.562 23.75 10.219 1 97.81 84 ALA B C 1
ATOM 2343 O O . ALA B 1 84 ? 22.516 24.516 10.094 1 97.81 84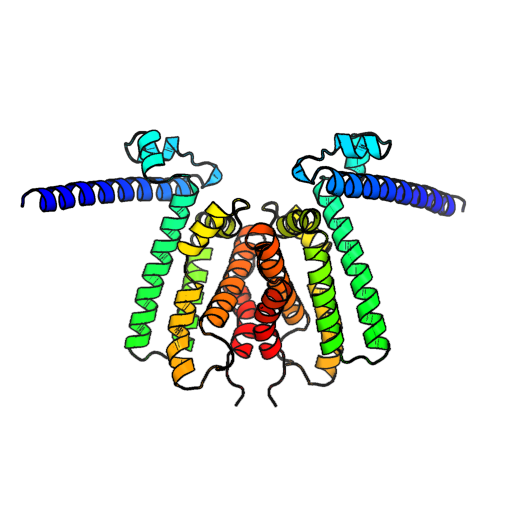 ALA B O 1
ATOM 2344 N N . GLN B 1 85 ? 21.469 22.922 11.227 1 98.12 85 GLN B N 1
ATOM 2345 C CA . GLN B 1 85 ? 22.453 22.844 12.305 1 98.12 85 GLN B CA 1
ATOM 2346 C C . GLN B 1 85 ? 23.625 21.953 11.93 1 98.12 85 GLN B C 1
ATOM 2348 O O . GLN B 1 85 ? 24.531 21.734 12.734 1 98.12 85 GLN B O 1
ATOM 2353 N N . GLY B 1 86 ? 23.594 21.312 10.805 1 97 86 GLY B N 1
ATOM 2354 C CA . GLY B 1 86 ? 24.734 20.562 10.281 1 97 86 GLY B CA 1
ATOM 2355 C C . GLY B 1 86 ? 24.656 19.078 10.57 1 97 86 GLY B C 1
ATOM 2356 O O . GLY B 1 86 ? 25.625 18.344 10.375 1 97 86 GLY B O 1
ATOM 2357 N N . GLU B 1 87 ? 23.469 18.656 11.039 1 98.19 87 GLU B N 1
ATOM 2358 C CA . GLU B 1 87 ? 23.312 17.219 11.266 1 98.19 87 GLU B CA 1
ATOM 2359 C C . GLU B 1 87 ? 23.375 16.453 9.945 1 98.19 87 GLU B C 1
ATOM 2361 O O . GLU B 1 87 ? 22.906 16.938 8.914 1 98.19 87 GLU B O 1
ATOM 2366 N N . GLU B 1 88 ? 24 15.258 10.016 1 97.75 88 GLU B N 1
ATOM 2367 C CA . GLU B 1 88 ? 24.094 14.414 8.82 1 97.75 88 GLU B CA 1
ATOM 2368 C C . GLU B 1 88 ? 22.703 14.062 8.289 1 97.75 88 GLU B C 1
ATOM 2370 O O . GLU B 1 88 ? 21.859 13.531 9.023 1 97.75 88 GLU B O 1
ATOM 2375 N N . PRO B 1 89 ? 22.438 14.312 7 1 97.81 89 PRO B N 1
ATOM 2376 C CA . PRO B 1 89 ? 21.094 14.125 6.43 1 97.81 89 PRO B CA 1
ATOM 2377 C C . PRO B 1 89 ? 20.562 12.719 6.66 1 97.81 89 PRO B C 1
ATOM 2379 O O . PRO B 1 89 ? 19.35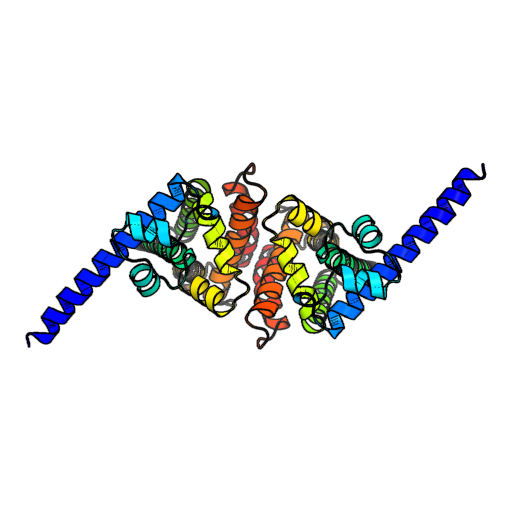9 12.547 6.906 1 97.81 89 PRO B O 1
ATOM 2382 N N . LEU B 1 90 ? 21.375 11.727 6.59 1 96.12 90 LEU B N 1
ATOM 2383 C CA . LEU B 1 90 ? 20.906 10.367 6.836 1 96.12 90 LEU B CA 1
ATOM 2384 C C . LEU B 1 90 ? 20.422 10.211 8.273 1 96.12 90 LEU B C 1
ATOM 2386 O O . LEU B 1 90 ? 19.484 9.453 8.539 1 96.12 90 LEU B O 1
ATOM 2390 N N . GLU B 1 91 ? 21.094 10.844 9.195 1 97.5 91 GLU B N 1
ATOM 2391 C CA . GLU B 1 91 ? 20.641 10.828 10.578 1 97.5 91 GLU B CA 1
ATOM 2392 C C . GLU B 1 91 ? 19.312 11.547 10.742 1 97.5 91 GLU B C 1
ATOM 2394 O O . GLU B 1 91 ? 18.453 11.125 11.523 1 97.5 91 GLU B O 1
ATOM 2399 N N . VAL B 1 92 ? 19.125 12.641 10.016 1 98.62 92 VAL B N 1
ATOM 2400 C CA . VAL B 1 92 ? 17.875 13.383 10.031 1 98.62 92 VAL B CA 1
ATOM 2401 C C . VAL B 1 92 ? 16.75 12.516 9.453 1 98.62 92 VAL B C 1
ATOM 2403 O O . VAL B 1 92 ? 15.641 12.5 9.984 1 98.62 92 VAL B O 1
ATOM 2406 N N . LEU B 1 93 ? 17.047 11.812 8.375 1 98.31 93 LEU B N 1
ATOM 2407 C CA . LEU B 1 93 ? 16.078 10.898 7.773 1 98.31 93 LEU B CA 1
ATOM 2408 C C . LEU B 1 93 ? 15.648 9.828 8.766 1 98.31 93 LEU B C 1
ATOM 2410 O O . LEU B 1 93 ? 14.453 9.555 8.914 1 98.31 93 LEU B O 1
ATOM 2414 N N . ARG B 1 94 ? 16.641 9.234 9.445 1 97 94 ARG B N 1
ATOM 2415 C CA . ARG B 1 94 ? 16.344 8.234 10.461 1 97 94 ARG B CA 1
ATOM 2416 C C . ARG B 1 94 ? 15.469 8.812 11.562 1 97 94 ARG B C 1
ATOM 2418 O O . ARG B 1 94 ? 14.531 8.156 12.023 1 97 94 ARG B O 1
ATOM 2425 N N . PHE B 1 95 ? 15.789 10 12 1 98.12 95 PHE B N 1
ATOM 2426 C CA . PHE B 1 95 ? 15.008 10.703 13.016 1 98.12 95 PHE B CA 1
ATOM 2427 C C . PHE B 1 95 ? 13.555 10.836 12.578 1 98.12 95 PHE B C 1
ATOM 2429 O O . PHE B 1 95 ? 12.633 10.562 13.352 1 98.12 95 PHE B O 1
ATOM 2436 N N . VAL B 1 96 ? 13.297 11.242 11.344 1 98.62 96 VAL B N 1
ATOM 2437 C CA . VAL B 1 96 ? 11.953 11.461 10.812 1 98.62 96 VAL B CA 1
ATOM 2438 C C . VAL B 1 96 ? 11.164 10.156 10.844 1 98.62 96 VAL B C 1
ATOM 2440 O O . VAL B 1 96 ? 10.047 10.109 11.352 1 98.62 96 VAL B O 1
ATOM 2443 N N . PHE B 1 97 ? 11.727 9.078 10.352 1 98.44 97 PHE B N 1
ATOM 2444 C CA . PHE B 1 97 ? 11.016 7.805 10.312 1 98.44 97 PHE B CA 1
ATOM 2445 C C . PHE B 1 97 ? 10.805 7.254 11.711 1 98.44 97 PHE B C 1
ATOM 2447 O O . PHE B 1 97 ? 9.797 6.605 11.992 1 98.44 97 PHE B O 1
ATOM 2454 N N . GLN B 1 98 ? 11.742 7.531 12.633 1 98 98 GLN B N 1
ATOM 2455 C CA . GLN B 1 98 ? 11.562 7.152 14.031 1 98 98 GLN B CA 1
ATOM 2456 C C . GLN B 1 98 ? 10.375 7.887 14.648 1 98 98 GLN B C 1
ATOM 2458 O O . GLN B 1 98 ? 9.57 7.285 15.367 1 98 98 GLN B O 1
ATOM 2463 N N . MET B 1 99 ? 10.281 9.156 14.398 1 98.31 99 MET B N 1
ATOM 2464 C CA . MET B 1 99 ? 9.172 9.953 14.922 1 98.31 99 MET B CA 1
ATOM 2465 C C . MET B 1 99 ? 7.844 9.492 14.32 1 98.31 99 MET B C 1
ATOM 2467 O O . MET B 1 99 ? 6.832 9.445 15.016 1 98.31 99 MET B O 1
ATOM 2471 N N . LEU B 1 100 ? 7.863 9.188 13.039 1 98.5 100 LEU B N 1
ATOM 2472 C CA . LEU B 1 100 ? 6.66 8.664 12.398 1 98.5 100 LEU B CA 1
ATOM 2473 C C . LEU B 1 100 ? 6.238 7.34 13.031 1 98.5 100 LEU B C 1
ATOM 2475 O O . LEU B 1 100 ? 5.055 7.125 13.297 1 98.5 100 LEU B O 1
ATOM 2479 N N . SER B 1 101 ? 7.234 6.496 13.234 1 98.25 101 SER B N 1
ATOM 2480 C CA . SER B 1 101 ? 6.969 5.215 13.883 1 98.25 101 SER B CA 1
ATOM 2481 C C . SER B 1 101 ? 6.355 5.414 15.266 1 98.25 101 SER B C 1
ATOM 2483 O O . SER B 1 101 ? 5.348 4.785 15.602 1 98.25 101 SER B O 1
ATOM 2485 N N . GLU B 1 102 ? 6.91 6.289 16.047 1 97.88 102 GLU B N 1
ATOM 2486 C CA . GLU B 1 102 ? 6.414 6.586 17.391 1 97.88 102 GLU B CA 1
ATOM 2487 C C . GLU B 1 102 ? 4.988 7.125 17.344 1 97.88 102 GLU B C 1
ATOM 2489 O O . GLU B 1 102 ? 4.141 6.723 18.141 1 97.88 102 GLU B O 1
ATOM 2494 N N . GLY B 1 103 ? 4.754 8.023 16.438 1 97.25 103 GLY B N 1
ATOM 2495 C CA . GLY B 1 103 ? 3.412 8.555 16.266 1 97.25 103 GLY B CA 1
ATOM 2496 C C . GLY B 1 103 ? 2.4 7.508 15.852 1 97.25 103 GLY B C 1
ATOM 2497 O O . GLY B 1 103 ? 1.27 7.496 16.344 1 97.25 103 GLY B O 1
ATOM 2498 N N . THR B 1 104 ? 2.803 6.641 14.922 1 98.06 104 THR B N 1
ATOM 2499 C CA . THR B 1 104 ? 1.93 5.559 14.477 1 98.06 104 THR B CA 1
ATOM 2500 C C . THR B 1 104 ? 1.562 4.648 15.641 1 98.06 104 THR B C 1
ATOM 2502 O O . THR B 1 104 ? 0.394 4.293 15.812 1 98.06 104 THR B O 1
ATOM 2505 N N . LYS B 1 105 ? 2.566 4.309 16.453 1 97.94 105 LYS B N 1
ATOM 2506 C CA . LYS B 1 105 ? 2.332 3.455 17.625 1 97.94 105 LYS B CA 1
ATOM 2507 C C . LYS B 1 105 ? 1.422 4.145 18.625 1 97.94 105 LYS B C 1
ATOM 2509 O O . LYS B 1 105 ? 0.476 3.539 19.141 1 97.94 105 LYS B O 1
ATOM 2514 N N . ALA B 1 106 ? 1.639 5.391 18.922 1 96.75 106 ALA B N 1
ATOM 2515 C CA . ALA B 1 106 ? 0.932 6.137 19.969 1 96.75 106 ALA B CA 1
ATOM 2516 C C . ALA B 1 106 ? -0.511 6.418 19.547 1 96.75 106 ALA B C 1
ATOM 2518 O O . ALA B 1 106 ? -1.406 6.461 20.391 1 96.75 106 ALA B O 1
ATOM 2519 N N . GLU B 1 107 ? -0.709 6.609 18.25 1 97.12 107 GLU B N 1
ATOM 2520 C CA . GLU B 1 107 ? -2.025 7.02 17.766 1 97.12 107 GLU B CA 1
ATOM 2521 C C . GLU B 1 107 ? -2.539 6.074 16.688 1 97.12 107 GLU B C 1
ATOM 2523 O O . GLU B 1 107 ? -3.049 6.523 15.656 1 97.12 107 GLU B O 1
ATOM 2528 N N . LYS B 1 108 ? -2.314 4.832 16.891 1 96.19 108 LYS B N 1
ATOM 2529 C CA . LYS B 1 108 ? -2.662 3.807 15.914 1 96.19 108 LYS B CA 1
ATOM 2530 C C . LYS B 1 108 ? -4.105 3.959 15.453 1 96.19 108 LYS B C 1
ATOM 2532 O O . LYS B 1 108 ? -4.391 3.848 14.258 1 96.19 108 LYS B O 1
ATOM 2537 N N . ASP B 1 109 ? -4.996 4.289 16.359 1 94.56 109 ASP B N 1
ATOM 2538 C CA . ASP B 1 109 ? -6.43 4.324 16.078 1 94.56 109 ASP B CA 1
ATOM 2539 C C . ASP B 1 109 ? -6.797 5.539 15.219 1 94.56 109 ASP B C 1
ATOM 2541 O O . ASP B 1 109 ? -7.879 5.59 14.633 1 94.56 109 ASP B O 1
ATOM 2545 N N . LEU B 1 110 ? -5.977 6.562 15.219 1 96.88 110 LEU B N 1
ATOM 2546 C CA . LEU B 1 110 ? -6.152 7.723 14.352 1 96.88 110 LEU B CA 1
ATOM 2547 C C . LEU B 1 110 ? -5.402 7.539 13.039 1 96.88 110 LEU B C 1
ATOM 2549 O O . LEU B 1 110 ? -5.898 7.926 11.977 1 96.88 110 LEU B O 1
ATOM 2553 N N . VAL B 1 111 ? -4.289 6.875 13.148 1 97.25 111 VAL B N 1
ATOM 2554 C CA . VAL B 1 111 ? -3.387 6.781 12.008 1 97.25 111 VAL B CA 1
ATOM 2555 C C . VAL B 1 111 ? -3.918 5.754 11.016 1 97.25 111 VAL B C 1
ATOM 2557 O O . VAL B 1 111 ? -3.83 5.949 9.797 1 97.25 111 VAL B O 1
ATOM 2560 N N . LEU B 1 112 ? -4.492 4.699 11.516 1 97.19 112 LEU B N 1
ATOM 2561 C CA . LEU B 1 112 ? -4.93 3.619 10.641 1 97.19 112 LEU B CA 1
ATOM 2562 C C . LEU B 1 112 ? -5.984 4.113 9.656 1 97.19 112 LEU B C 1
ATOM 2564 O O . LEU B 1 112 ? -5.82 3.965 8.438 1 97.19 112 LEU B O 1
ATOM 2568 N N . PRO B 1 113 ? -7.07 4.785 10.125 1 97.06 113 PRO B N 1
ATOM 2569 C CA . PRO B 1 113 ? -8.023 5.301 9.141 1 97.06 113 PRO B CA 1
ATOM 2570 C C . PRO B 1 113 ? -7.41 6.359 8.227 1 97.06 113 PRO B C 1
ATOM 2572 O O . PRO B 1 113 ? -7.801 6.473 7.062 1 97.06 113 PRO B O 1
ATOM 2575 N N . LEU B 1 114 ? -6.484 7.09 8.727 1 97.69 114 LEU B N 1
ATOM 2576 C CA . LEU B 1 114 ? -5.766 8.062 7.91 1 97.69 114 LEU B CA 1
ATOM 2577 C C . LEU B 1 114 ? -5.012 7.379 6.773 1 97.69 114 LEU B C 1
ATOM 2579 O O . LEU B 1 114 ? -5.098 7.805 5.621 1 97.69 114 LEU B O 1
ATOM 2583 N N . LEU B 1 115 ? -4.316 6.289 7.047 1 97.44 115 LEU B N 1
ATOM 2584 C CA . LEU B 1 115 ? -3.547 5.562 6.047 1 97.44 115 LEU B CA 1
ATOM 2585 C C . LEU B 1 115 ? -4.465 4.922 5.012 1 97.44 115 LEU B C 1
ATOM 2587 O O . LEU B 1 115 ? -4.148 4.906 3.82 1 97.44 115 LEU B O 1
ATOM 2591 N N . TYR B 1 116 ? -5.625 4.461 5.457 1 96.56 116 TYR B N 1
ATOM 2592 C CA . TYR B 1 116 ? -6.578 3.879 4.52 1 96.56 116 TYR B CA 1
ATOM 2593 C C . TYR B 1 116 ? -7.109 4.938 3.559 1 96.56 116 TYR B C 1
ATOM 2595 O O . TYR B 1 116 ? -7.477 4.625 2.424 1 96.56 116 TYR B O 1
ATOM 2603 N N . GLU B 1 117 ? -7.152 6.203 3.994 1 96.5 117 GLU B N 1
ATOM 2604 C CA . GLU B 1 117 ? -7.629 7.273 3.121 1 96.5 117 GLU B CA 1
ATOM 2605 C C . GLU B 1 117 ? -6.715 7.441 1.91 1 96.5 117 GLU B C 1
ATOM 2607 O O . GLU B 1 117 ? -7.172 7.828 0.832 1 96.5 117 GLU B O 1
ATOM 2612 N N . LEU B 1 118 ? -5.434 7.086 2.064 1 96.44 118 LEU B N 1
ATOM 2613 C CA . LEU B 1 118 ? -4.473 7.172 0.97 1 96.44 118 LEU B CA 1
ATOM 2614 C C . LEU B 1 118 ? -4.797 6.156 -0.12 1 96.44 118 LEU B C 1
ATOM 2616 O O . LEU B 1 118 ? -4.309 6.273 -1.247 1 96.44 118 LEU B O 1
ATOM 2620 N N . LEU B 1 119 ? -5.586 5.164 0.225 1 95.94 119 LEU B N 1
ATOM 2621 C CA . LEU B 1 119 ? -5.961 4.102 -0.703 1 95.94 119 LEU B CA 1
ATOM 2622 C C . LEU B 1 119 ? -7.461 4.125 -0.981 1 95.94 119 LEU B C 1
ATOM 2624 O O . LEU B 1 119 ? -8.039 3.105 -1.357 1 95.94 119 LEU B O 1
ATOM 2628 N N . ASN B 1 120 ? -8.078 5.328 -0.714 1 95.69 120 ASN B N 1
ATOM 2629 C CA . ASN B 1 120 ? -9.516 5.445 -0.947 1 95.69 120 ASN B CA 1
ATOM 2630 C C . ASN B 1 120 ? -9.875 5.121 -2.393 1 95.69 120 ASN B C 1
ATOM 2632 O O . ASN B 1 120 ? -9.211 5.574 -3.322 1 95.69 120 ASN B O 1
ATOM 2636 N N . PRO B 1 121 ? -10.938 4.289 -2.604 1 91.75 121 PRO B N 1
ATOM 2637 C CA . PRO B 1 121 ? -11.328 3.939 -3.971 1 91.75 121 PRO B CA 1
ATOM 2638 C C . PRO B 1 121 ? -11.805 5.148 -4.777 1 91.75 121 PRO B C 1
ATOM 2640 O O . PRO B 1 121 ? -11.82 5.102 -6.012 1 91.75 121 PRO B O 1
ATOM 2643 N N . ASP B 1 122 ? -12.266 6.203 -4.102 1 94.31 122 ASP B N 1
ATOM 2644 C CA . ASP B 1 122 ? -12.562 7.465 -4.773 1 94.31 122 ASP B CA 1
ATOM 2645 C C . ASP B 1 122 ? -11.281 8.227 -5.098 1 94.31 122 ASP B C 1
ATOM 2647 O O . ASP B 1 122 ? -10.586 8.695 -4.195 1 94.31 122 ASP B O 1
ATOM 2651 N N . PRO B 1 123 ? -11.008 8.398 -6.398 1 91.94 123 PRO B N 1
ATOM 2652 C CA . PRO B 1 123 ? -9.734 9.008 -6.797 1 91.94 123 PRO B CA 1
ATOM 2653 C C . PRO B 1 123 ? -9.586 10.445 -6.289 1 91.94 123 PRO B C 1
ATOM 2655 O O . PRO B 1 123 ? -8.477 10.891 -6.012 1 91.94 123 PRO B O 1
ATOM 2658 N N . LEU B 1 124 ? -10.68 11.109 -6.145 1 94.5 124 LEU B N 1
ATOM 2659 C CA . LEU B 1 124 ? -10.617 12.484 -5.645 1 94.5 124 LEU B CA 1
ATOM 2660 C C . LEU B 1 124 ? -10.195 12.508 -4.184 1 94.5 124 LEU B C 1
ATOM 2662 O O . LEU B 1 124 ? -9.383 13.352 -3.781 1 94.5 124 LEU B O 1
ATOM 2666 N N . ARG B 1 125 ? -10.711 11.57 -3.389 1 95.94 125 ARG B N 1
ATOM 2667 C CA . ARG B 1 125 ? -10.344 11.492 -1.978 1 95.94 125 ARG B CA 1
ATOM 2668 C C . ARG B 1 125 ? -8.906 11.016 -1.808 1 95.94 125 ARG B C 1
ATOM 2670 O O . ARG B 1 125 ? -8.172 11.531 -0.961 1 95.94 125 ARG B O 1
ATOM 2677 N N . ALA B 1 126 ? -8.531 10.086 -2.643 1 94.75 126 ALA B N 1
ATOM 2678 C CA . ALA B 1 126 ? -7.145 9.617 -2.59 1 94.75 126 ALA B CA 1
ATOM 2679 C C . ALA B 1 126 ? -6.172 10.742 -2.941 1 94.75 126 ALA B C 1
ATOM 2681 O O . ALA B 1 126 ? -5.129 10.891 -2.299 1 94.75 126 ALA B O 1
ATOM 2682 N N . LYS B 1 127 ? -6.48 11.469 -3.973 1 94.62 127 LYS B N 1
ATOM 2683 C CA . LYS B 1 127 ? -5.648 12.602 -4.371 1 94.62 127 LYS B CA 1
ATOM 2684 C C . LYS B 1 127 ? -5.543 13.633 -3.25 1 94.62 127 LYS B C 1
ATOM 2686 O O . LYS B 1 127 ? -4.457 14.133 -2.957 1 94.62 127 LYS B O 1
ATOM 2691 N N . ALA B 1 128 ? -6.672 13.922 -2.639 1 96.06 128 ALA B N 1
ATOM 2692 C CA . ALA B 1 128 ? -6.688 14.867 -1.521 1 96.06 128 ALA B CA 1
ATOM 2693 C C . ALA B 1 128 ? -5.797 14.383 -0.381 1 96.06 128 ALA B C 1
ATOM 2695 O O . ALA B 1 128 ? -5.074 15.172 0.23 1 96.06 128 ALA B O 1
ATOM 2696 N N . ALA B 1 129 ? -5.859 13.117 -0.091 1 96.75 129 ALA B N 1
ATOM 2697 C CA . ALA B 1 129 ? -5.035 12.547 0.967 1 96.75 129 ALA B CA 1
ATOM 2698 C C . ALA B 1 129 ? -3.551 12.664 0.629 1 96.75 129 ALA B C 1
ATOM 2700 O O . ALA B 1 129 ? -2.744 13.055 1.475 1 96.75 129 ALA B O 1
ATOM 2701 N N . PHE B 1 130 ? -3.227 12.359 -0.595 1 94.06 130 PHE B N 1
ATOM 2702 C CA . PHE B 1 130 ? -1.846 12.445 -1.056 1 94.06 130 PHE B CA 1
ATOM 2703 C C . PHE B 1 130 ? -1.319 13.875 -0.925 1 94.06 130 PHE B C 1
ATOM 2705 O O . PHE B 1 130 ? -0.191 14.086 -0.475 1 94.06 130 PHE B O 1
ATOM 2712 N N . GLU B 1 131 ? -2.076 14.781 -1.295 1 95.88 131 GLU B N 1
ATOM 2713 C CA . GLU B 1 131 ? -1.686 16.188 -1.234 1 95.88 131 GLU B CA 1
ATOM 2714 C C . GLU B 1 131 ? -1.55 16.656 0.21 1 95.88 131 GLU B C 1
ATOM 2716 O O . GLU B 1 131 ? -0.706 17.5 0.515 1 95.88 131 GLU B O 1
ATOM 2721 N N . ALA B 1 132 ? -2.361 16.141 1.059 1 97 132 ALA B N 1
ATOM 2722 C CA . ALA B 1 132 ? -2.373 16.547 2.461 1 97 132 ALA B CA 1
ATOM 2723 C C . ALA B 1 132 ? -1.184 15.945 3.213 1 97 132 ALA B C 1
ATOM 2725 O O . ALA B 1 132 ? -0.806 16.438 4.277 1 97 132 ALA B O 1
ATOM 2726 N N . LEU B 1 133 ? -0.606 14.898 2.695 1 97.69 133 LEU B N 1
ATOM 2727 C CA . LEU B 1 133 ? 0.43 14.156 3.404 1 97.69 133 LEU B CA 1
ATOM 2728 C C . LEU B 1 133 ? 1.693 14.039 2.559 1 97.69 133 LEU B C 1
ATOM 2730 O O . LEU B 1 133 ? 2.09 12.938 2.168 1 97.69 133 LEU B O 1
ATOM 2734 N N . PRO B 1 134 ? 2.436 15.094 2.373 1 97.5 134 PRO B N 1
ATOM 2735 C CA . PRO B 1 134 ? 3.57 15.117 1.447 1 97.5 134 PRO B CA 1
ATOM 2736 C C . PRO B 1 134 ? 4.844 14.539 2.062 1 97.5 134 PRO B C 1
ATOM 2738 O O . PRO B 1 134 ? 5.895 15.18 2.035 1 97.5 134 PRO B O 1
ATOM 2741 N N . LEU B 1 135 ? 4.746 13.289 2.586 1 98.44 135 LEU B N 1
ATOM 2742 C CA . LEU B 1 135 ? 5.902 12.641 3.197 1 98.44 135 LEU B CA 1
ATOM 2743 C C . LEU B 1 135 ? 7.023 12.461 2.182 1 98.44 135 LEU B C 1
ATOM 2745 O O . LEU B 1 135 ? 8.195 12.68 2.5 1 98.44 135 LEU B O 1
ATOM 2749 N N . GLY B 1 136 ? 6.703 12.055 0.956 1 98.12 136 GLY B N 1
ATOM 2750 C CA . GLY B 1 136 ? 7.711 11.914 -0.083 1 98.12 136 GLY B CA 1
ATOM 2751 C C . GLY B 1 136 ? 8.492 13.188 -0.329 1 98.12 136 GLY B C 1
ATOM 2752 O O . GLY B 1 136 ? 9.711 13.148 -0.52 1 98.12 136 GLY B O 1
ATOM 2753 N N . ASP B 1 137 ? 7.812 14.312 -0.311 1 98.19 137 ASP B N 1
ATOM 2754 C CA . ASP B 1 137 ? 8.461 15.602 -0.507 1 98.19 137 ASP B CA 1
ATOM 2755 C C . ASP B 1 137 ? 9.438 15.906 0.632 1 98.19 137 ASP B C 1
ATOM 2757 O O . ASP B 1 137 ? 10.531 16.422 0.401 1 98.19 137 ASP B O 1
ATOM 2761 N N . LEU B 1 138 ? 8.953 15.633 1.851 1 98.62 138 LEU B N 1
ATOM 2762 C CA . LEU B 1 138 ? 9.828 15.844 3.002 1 98.62 138 LEU B CA 1
ATOM 2763 C C . LEU B 1 138 ? 11.094 15 2.887 1 98.62 138 LEU B C 1
ATOM 2765 O O . LEU B 1 138 ? 12.195 15.5 3.1 1 98.62 138 LEU B O 1
ATOM 2769 N N . VAL B 1 139 ? 10.992 13.75 2.523 1 98.62 139 VAL B N 1
ATOM 2770 C CA . VAL B 1 139 ? 12.133 12.852 2.381 1 98.62 139 VAL B CA 1
ATOM 2771 C C . VAL B 1 139 ? 13.062 13.367 1.283 1 98.62 139 VAL B C 1
ATOM 2773 O O . VAL B 1 139 ? 14.281 13.398 1.458 1 98.62 139 VAL B O 1
ATOM 2776 N N . ALA B 1 140 ? 12.484 13.789 0.18 1 98.06 140 ALA B N 1
ATOM 2777 C CA . ALA B 1 140 ? 13.273 14.336 -0.922 1 98.06 140 ALA B CA 1
ATOM 2778 C C . ALA B 1 140 ? 14.086 15.547 -0.467 1 98.06 140 ALA B C 1
ATOM 2780 O O . ALA B 1 140 ? 15.25 15.688 -0.836 1 98.06 140 ALA B O 1
ATOM 2781 N N . GLU B 1 141 ? 13.469 16.391 0.317 1 98.12 141 GLU B N 1
ATOM 2782 C CA . GLU B 1 141 ? 14.148 17.562 0.844 1 98.12 141 GLU B CA 1
ATOM 2783 C C . GLU B 1 141 ? 15.336 17.172 1.709 1 98.12 141 GLU B C 1
ATOM 2785 O O . GLU B 1 141 ? 16.391 17.828 1.656 1 98.12 141 GLU B O 1
ATOM 2790 N N . ILE B 1 142 ? 15.164 16.172 2.459 1 98.5 142 ILE B N 1
ATOM 2791 C CA . ILE B 1 142 ? 16.203 15.719 3.369 1 98.5 142 ILE B CA 1
ATOM 2792 C C . ILE B 1 142 ? 17.359 15.102 2.572 1 98.5 142 ILE B C 1
ATOM 2794 O O . ILE B 1 142 ? 18.531 15.234 2.947 1 98.5 142 ILE B O 1
ATOM 2798 N N . LEU B 1 143 ? 17.078 14.469 1.42 1 97.69 143 LEU B N 1
ATOM 2799 C CA . LEU B 1 143 ? 18.078 13.758 0.624 1 97.69 143 LEU B CA 1
ATOM 2800 C C . LEU B 1 143 ? 18.859 14.727 -0.254 1 97.69 143 LEU B C 1
ATOM 2802 O O . LEU B 1 143 ? 19.938 14.383 -0.761 1 97.69 143 LEU B O 1
ATOM 2806 N N . LYS B 1 144 ? 18.328 15.922 -0.453 1 97.44 144 LYS B N 1
ATOM 2807 C CA . LYS B 1 144 ? 18.891 16.875 -1.413 1 97.44 144 LYS B CA 1
ATOM 2808 C C . LYS B 1 144 ? 20.359 17.156 -1.116 1 97.44 144 LYS B C 1
ATOM 2810 O O . LYS B 1 144 ? 21.203 17.078 -2.012 1 97.44 144 LYS B O 1
ATOM 2815 N N . PRO B 1 145 ? 20.797 17.438 0.13 1 96.81 145 PRO B N 1
ATOM 2816 C CA . PRO B 1 145 ? 22.203 17.688 0.394 1 96.81 145 PRO B CA 1
ATOM 2817 C C . PRO B 1 145 ? 23.094 16.5 0.048 1 96.81 145 PRO B C 1
ATOM 2819 O O . PRO B 1 145 ? 24.25 16.672 -0.342 1 96.81 145 PRO B O 1
ATOM 2822 N N . LEU B 1 146 ? 22.594 15.281 0.204 1 96 146 LEU B N 1
ATOM 2823 C CA . LEU B 1 146 ? 23.359 14.078 -0.131 1 96 146 LEU B CA 1
ATOM 2824 C C . LEU B 1 146 ? 23.578 13.984 -1.636 1 96 146 LEU B C 1
ATOM 2826 O O . LEU B 1 146 ? 24.641 13.539 -2.078 1 96 146 LEU B O 1
ATOM 2830 N N . ARG B 1 147 ? 22.547 14.406 -2.355 1 94.44 147 ARG B N 1
ATOM 2831 C CA . ARG B 1 147 ? 22.672 14.461 -3.807 1 94.44 147 ARG B CA 1
ATOM 2832 C C . ARG B 1 147 ? 23.766 15.461 -4.215 1 94.44 147 ARG B C 1
ATOM 2834 O O . ARG B 1 147 ? 24.609 15.148 -5.055 1 94.44 147 ARG B O 1
ATOM 2841 N N . ASP B 1 148 ? 23.781 16.547 -3.631 1 93.19 148 ASP B N 1
ATOM 2842 C CA . ASP B 1 148 ? 24.719 17.625 -3.945 1 93.19 148 ASP B CA 1
ATOM 2843 C C . ASP B 1 148 ? 26.156 17.203 -3.629 1 93.19 148 ASP B C 1
ATOM 2845 O O . ASP B 1 148 ? 27.094 17.625 -4.297 1 93.19 148 ASP B O 1
ATOM 2849 N N . ARG B 1 149 ? 26.344 16.297 -2.688 1 94.06 149 ARG B N 1
ATOM 2850 C CA . ARG B 1 149 ? 27.656 15.82 -2.254 1 94.06 149 ARG B CA 1
ATOM 2851 C C . ARG B 1 149 ? 28.078 14.562 -3.014 1 94.06 149 ARG B C 1
ATOM 2853 O O . ARG B 1 149 ? 29.156 14.023 -2.781 1 94.06 149 ARG B O 1
ATOM 2860 N N . GLY B 1 150 ? 27.141 14.047 -3.787 1 92.38 150 GLY B N 1
ATOM 2861 C CA . GLY B 1 150 ? 27.453 12.867 -4.574 1 92.38 150 GLY B CA 1
ATOM 2862 C C . GLY B 1 150 ? 27.359 11.578 -3.779 1 92.38 150 GLY B C 1
ATOM 2863 O O . GLY B 1 150 ? 27.906 10.555 -4.184 1 92.38 150 GLY B O 1
ATOM 2864 N N . VAL B 1 151 ? 26.719 11.664 -2.656 1 92 151 VAL B N 1
ATOM 2865 C CA . VAL B 1 151 ? 26.578 10.516 -1.762 1 92 151 VAL B CA 1
ATOM 2866 C C . VAL B 1 151 ? 25.469 9.594 -2.268 1 92 151 VAL B C 1
ATOM 2868 O O . VAL B 1 151 ? 25.516 8.383 -2.068 1 92 151 VAL B O 1
ATOM 2871 N N . ILE B 1 152 ? 24.422 10.195 -2.906 1 92.88 152 ILE B N 1
ATOM 2872 C CA . ILE B 1 152 ? 23.359 9.359 -3.455 1 92.88 152 ILE B CA 1
ATOM 2873 C C . ILE B 1 152 ? 23.359 9.445 -4.98 1 92.88 152 ILE B C 1
ATOM 2875 O O . ILE B 1 152 ? 23.906 10.391 -5.551 1 92.88 152 ILE B O 1
ATOM 2879 N N . ARG B 1 153 ? 22.781 8.383 -5.594 1 89.06 153 ARG B N 1
ATOM 2880 C CA . ARG B 1 153 ? 22.797 8.25 -7.047 1 89.06 153 ARG B CA 1
ATOM 2881 C C . ARG B 1 153 ? 22.125 9.438 -7.715 1 89.06 153 ARG B C 1
ATOM 2883 O O . ARG B 1 153 ? 21.141 9.96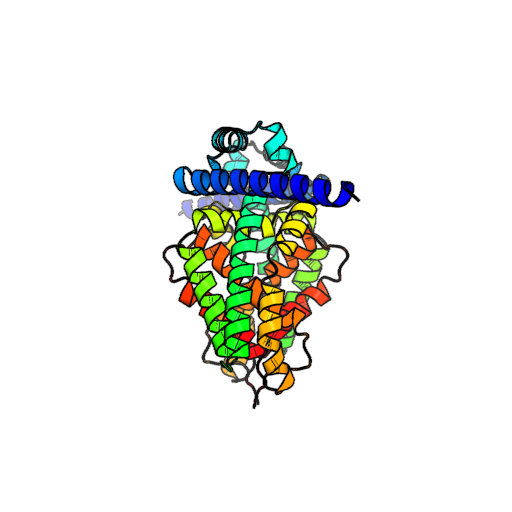9 -7.199 1 89.06 153 ARG B O 1
ATOM 2890 N N . SER B 1 154 ? 22.562 9.781 -8.945 1 88.81 154 SER B N 1
ATOM 2891 C CA . SER B 1 154 ? 22.062 10.953 -9.656 1 88.81 154 SER B CA 1
ATOM 2892 C C . SER B 1 154 ? 21.172 10.547 -10.828 1 88.81 154 SER B C 1
ATOM 2894 O O . SER B 1 154 ? 20.516 11.391 -11.43 1 88.81 154 SER B O 1
ATOM 2896 N N . ASP B 1 155 ? 21.062 9.273 -11.102 1 86.81 155 ASP B N 1
ATOM 2897 C CA . ASP B 1 155 ? 20.297 8.812 -12.25 1 86.81 155 ASP B CA 1
ATOM 2898 C C . ASP B 1 155 ? 18.828 8.609 -11.875 1 86.81 155 ASP B C 1
ATOM 2900 O O . ASP B 1 155 ? 18 8.281 -12.734 1 86.81 155 ASP B O 1
ATOM 2904 N N . LEU B 1 156 ? 18.531 8.867 -10.594 1 88.06 156 LEU B N 1
ATOM 2905 C CA . LEU B 1 156 ? 17.156 8.844 -10.102 1 88.06 156 LEU B CA 1
ATOM 2906 C C . LEU B 1 156 ? 16.766 10.195 -9.523 1 88.06 156 LEU B C 1
ATOM 2908 O O . LEU B 1 156 ? 17.578 10.859 -8.883 1 88.06 156 LEU B O 1
ATOM 2912 N N . SER B 1 157 ? 15.578 10.594 -9.75 1 93.19 157 SER B N 1
ATOM 2913 C CA . SER B 1 157 ? 15.133 11.883 -9.219 1 93.19 157 SER B CA 1
ATOM 2914 C C . SER B 1 157 ? 14.93 11.812 -7.711 1 93.19 157 SER B C 1
ATOM 2916 O O . SER B 1 157 ? 14.609 10.758 -7.168 1 93.19 157 SER B O 1
ATOM 2918 N N . LEU B 1 158 ? 15.117 12.969 -7.031 1 96.38 158 LEU B N 1
ATOM 2919 C CA . LEU B 1 158 ? 14.82 13.07 -5.609 1 96.38 158 LEU B CA 1
ATOM 2920 C C . LEU B 1 158 ? 13.352 12.742 -5.332 1 96.38 158 LEU B C 1
ATOM 2922 O O . LEU B 1 158 ? 13.031 12.133 -4.312 1 96.38 158 LEU B O 1
ATOM 2926 N N . GLU B 1 159 ? 12.523 13.117 -6.23 1 95.56 159 GLU B N 1
ATOM 2927 C CA . GLU B 1 159 ? 11.094 12.836 -6.117 1 95.56 159 GLU B CA 1
ATOM 2928 C C . GLU B 1 159 ? 10.836 11.328 -6.078 1 95.56 159 GLU B C 1
ATOM 2930 O O . GLU B 1 159 ? 10.078 10.852 -5.23 1 95.56 159 GLU B O 1
ATOM 2935 N N . ARG B 1 160 ? 11.469 10.609 -6.938 1 93.56 160 ARG B N 1
ATOM 2936 C CA . ARG B 1 160 ? 11.305 9.156 -6.996 1 93.56 160 ARG B CA 1
ATOM 2937 C C . ARG B 1 160 ? 11.836 8.5 -5.73 1 93.56 160 ARG B C 1
ATOM 2939 O O . ARG B 1 160 ? 11.195 7.602 -5.176 1 93.56 160 ARG B O 1
ATOM 2946 N N . MET B 1 161 ? 13.008 8.961 -5.293 1 95.56 161 MET B N 1
ATOM 2947 C CA . MET B 1 161 ? 13.602 8.43 -4.07 1 95.56 161 MET B CA 1
ATOM 2948 C C . MET B 1 161 ? 12.68 8.664 -2.875 1 95.56 161 MET B C 1
ATOM 2950 O O . MET B 1 161 ? 12.383 7.738 -2.119 1 95.56 161 MET B O 1
ATOM 2954 N N . GLY B 1 162 ? 12.227 9.898 -2.744 1 97.12 162 GLY B N 1
ATOM 2955 C CA . GLY B 1 162 ? 11.336 10.25 -1.646 1 97.12 162 GLY B CA 1
ATOM 2956 C C . GLY B 1 162 ? 10.039 9.469 -1.659 1 97.12 162 GLY B C 1
ATOM 2957 O O . GLY B 1 162 ? 9.594 8.977 -0.62 1 97.12 162 GLY B O 1
ATOM 2958 N N . ARG B 1 163 ? 9.438 9.312 -2.812 1 94.75 163 ARG B N 1
ATOM 2959 C CA . ARG B 1 163 ? 8.172 8.602 -2.959 1 94.75 163 ARG B CA 1
ATOM 2960 C C . ARG B 1 163 ? 8.336 7.121 -2.617 1 94.75 163 ARG B C 1
ATOM 2962 O O . ARG B 1 163 ? 7.477 6.527 -1.965 1 94.75 163 ARG B O 1
ATOM 2969 N N . THR B 1 164 ? 9.406 6.551 -3.096 1 95.06 164 THR B N 1
ATOM 2970 C CA . THR B 1 164 ? 9.648 5.137 -2.828 1 95.06 164 THR B CA 1
ATOM 2971 C C . THR B 1 164 ? 9.781 4.887 -1.328 1 95.06 164 THR B C 1
ATOM 2973 O O . THR B 1 164 ? 9.164 3.967 -0.789 1 95.06 164 THR B O 1
ATOM 2976 N N . LEU B 1 165 ? 10.57 5.699 -0.667 1 97.06 165 LEU B N 1
ATOM 2977 C CA . LEU B 1 165 ? 10.758 5.535 0.771 1 97.06 165 LEU B CA 1
ATOM 2978 C C . LEU B 1 165 ? 9.453 5.789 1.521 1 97.06 165 LEU B C 1
ATOM 2980 O O . LEU B 1 165 ? 9.125 5.066 2.465 1 97.06 165 LEU B O 1
ATOM 2984 N N . ALA B 1 166 ? 8.703 6.805 1.103 1 97.31 166 ALA B N 1
ATOM 2985 C CA . ALA B 1 166 ? 7.41 7.098 1.718 1 97.31 166 ALA B CA 1
ATOM 2986 C C . ALA B 1 166 ? 6.434 5.941 1.528 1 97.31 166 ALA B C 1
ATOM 2988 O O . ALA B 1 166 ? 5.703 5.582 2.451 1 97.31 166 ALA B O 1
ATOM 2989 N N . ASP B 1 167 ? 6.395 5.355 0.351 1 95.69 167 ASP B N 1
ATOM 2990 C CA . ASP B 1 167 ? 5.508 4.234 0.047 1 95.69 167 ASP B CA 1
ATOM 2991 C C . ASP B 1 167 ? 5.836 3.025 0.918 1 95.69 167 ASP B C 1
ATOM 2993 O O . ASP B 1 167 ? 4.934 2.33 1.392 1 95.69 167 ASP B O 1
ATOM 2997 N N . LEU B 1 168 ? 7.086 2.785 1.065 1 96.19 168 LEU B N 1
ATOM 2998 C CA . LEU B 1 168 ? 7.5 1.646 1.877 1 96.19 168 LEU B CA 1
ATOM 2999 C C . LEU B 1 168 ? 7.137 1.859 3.342 1 96.19 168 LEU B C 1
ATOM 3001 O O . LEU B 1 168 ? 6.68 0.932 4.016 1 96.19 168 LEU B O 1
ATOM 3005 N N . TYR B 1 169 ? 7.371 3.072 3.832 1 97.38 169 TYR B N 1
ATOM 3006 C CA . TYR B 1 169 ? 6.898 3.375 5.18 1 97.38 169 TYR B CA 1
ATOM 3007 C C . TYR B 1 169 ? 5.391 3.186 5.285 1 97.38 169 TYR B C 1
ATOM 3009 O O . TYR B 1 169 ? 4.902 2.541 6.215 1 97.38 169 TYR B O 1
ATOM 3017 N N . PHE B 1 170 ? 4.66 3.748 4.324 1 97.38 170 PHE B N 1
ATOM 3018 C CA . PHE B 1 170 ? 3.203 3.713 4.301 1 97.38 170 PHE B CA 1
ATOM 3019 C C . PHE B 1 170 ? 2.695 2.279 4.41 1 97.38 170 PHE B C 1
ATOM 3021 O O . PHE B 1 170 ? 1.884 1.968 5.285 1 97.38 170 PHE B O 1
ATOM 3028 N N . LEU B 1 171 ? 3.158 1.474 3.555 1 96.06 171 LEU B N 1
ATOM 3029 C CA . LEU B 1 171 ? 2.678 0.097 3.525 1 96.06 171 LEU B CA 1
ATOM 3030 C C . LEU B 1 171 ? 3.045 -0.634 4.812 1 96.06 171 LEU B C 1
ATOM 3032 O O . LEU B 1 171 ? 2.234 -1.386 5.359 1 96.06 171 LEU B O 1
ATOM 3036 N N . SER B 1 172 ? 4.281 -0.427 5.336 1 95.88 172 SER B N 1
ATOM 3037 C CA . SER B 1 172 ? 4.707 -1.039 6.59 1 95.88 172 SER B CA 1
ATOM 3038 C C . SER B 1 172 ? 3.84 -0.577 7.754 1 95.88 172 SER B C 1
ATOM 3040 O O . SER B 1 172 ? 3.4 -1.391 8.57 1 95.88 172 SER B O 1
ATOM 3042 N N . ALA B 1 173 ? 3.604 0.73 7.824 1 97.69 173 ALA B N 1
ATOM 3043 C CA . ALA B 1 173 ? 2.793 1.299 8.898 1 97.69 173 ALA B CA 1
ATOM 3044 C C . ALA B 1 173 ? 1.356 0.789 8.828 1 97.69 173 ALA B C 1
ATOM 3046 O O . ALA B 1 173 ? 0.767 0.432 9.852 1 97.69 173 ALA B O 1
ATOM 3047 N N . LEU B 1 174 ? 0.814 0.735 7.648 1 97.31 174 LEU B N 1
ATOM 3048 C CA . LEU B 1 174 ? -0.556 0.27 7.465 1 97.31 174 LEU B CA 1
ATOM 3049 C C . LEU B 1 174 ? -0.698 -1.186 7.895 1 97.31 174 LEU B C 1
ATOM 3051 O O . LEU B 1 174 ? -1.585 -1.521 8.688 1 97.31 174 LEU B O 1
ATOM 3055 N N . ARG B 1 175 ? 0.144 -2.053 7.391 1 95.69 175 ARG B N 1
ATOM 3056 C CA . ARG B 1 175 ? 0.072 -3.473 7.719 1 95.69 175 ARG B CA 1
ATOM 3057 C C . ARG B 1 175 ? 0.286 -3.701 9.211 1 95.69 175 ARG B C 1
ATOM 3059 O O . ARG B 1 175 ? -0.395 -4.527 9.82 1 95.69 175 ARG B O 1
ATOM 3066 N N . TRP B 1 176 ? 1.246 -2.98 9.766 1 96.44 176 TRP B N 1
ATOM 3067 C CA . TRP B 1 176 ? 1.463 -3.09 11.203 1 96.44 176 TRP B CA 1
ATOM 3068 C C . TRP B 1 176 ? 0.203 -2.711 11.969 1 96.44 176 TRP B C 1
ATOM 3070 O O . TRP B 1 176 ? -0.268 -3.475 12.82 1 96.44 176 TRP B O 1
ATOM 3080 N N . ALA B 1 177 ? -0.359 -1.576 11.688 1 96.81 177 ALA B N 1
ATOM 3081 C CA . ALA B 1 177 ? -1.502 -1.05 12.43 1 96.81 177 ALA B CA 1
ATOM 3082 C C . ALA B 1 177 ? -2.734 -1.928 12.227 1 96.81 177 ALA B C 1
ATOM 3084 O O . ALA B 1 177 ? -3.535 -2.102 13.156 1 96.81 177 ALA B O 1
ATOM 3085 N N . ALA B 1 178 ? -2.848 -2.51 11.094 1 95.69 178 ALA B N 1
ATOM 3086 C CA . ALA B 1 178 ? -4.059 -3.246 10.742 1 95.69 178 ALA B CA 1
ATOM 3087 C C . ALA B 1 178 ? -3.943 -4.715 11.141 1 95.69 178 ALA B C 1
ATOM 3089 O O . ALA B 1 178 ? -4.918 -5.324 11.586 1 95.69 178 ALA B O 1
ATOM 3090 N N . TYR B 1 179 ? -2.721 -5.285 11.008 1 94.31 179 TYR B N 1
ATOM 3091 C CA . TYR B 1 179 ? -2.689 -6.746 10.984 1 94.31 179 TYR B CA 1
ATOM 3092 C C . TYR B 1 179 ? -1.694 -7.285 12 1 94.31 179 TYR B C 1
ATOM 3094 O O . TYR B 1 179 ? -1.834 -8.414 12.477 1 94.31 179 TYR B O 1
ATOM 3102 N N . THR B 1 180 ? -0.616 -6.555 12.219 1 93.81 180 THR B N 1
ATOM 3103 C CA . THR B 1 180 ? 0.445 -7.148 13.023 1 93.81 180 THR B CA 1
ATOM 3104 C C . THR B 1 180 ? 0.908 -6.176 14.109 1 93.81 180 THR B C 1
ATOM 3106 O O . THR B 1 180 ? 2.107 -5.941 14.266 1 93.81 180 THR B O 1
ATOM 3109 N N . PRO B 1 181 ? -0.062 -5.656 14.898 1 94 181 PRO B N 1
ATOM 3110 C CA . PRO B 1 181 ? 0.332 -4.664 15.898 1 94 181 PRO B CA 1
ATOM 3111 C C . PRO B 1 181 ? 1.221 -5.254 17 1 94 181 PRO B C 1
ATOM 3113 O O . PRO B 1 181 ? 1.808 -4.512 17.781 1 94 181 PRO B O 1
ATOM 3116 N N . HIS B 1 182 ? 1.406 -6.535 17.031 1 95.12 182 HIS B N 1
ATOM 3117 C CA . HIS B 1 182 ? 2.225 -7.199 18.031 1 95.12 182 HIS B CA 1
ATOM 3118 C C . HIS B 1 182 ? 3.695 -7.211 17.625 1 95.12 182 HIS B C 1
ATOM 3120 O O . HIS B 1 182 ? 4.566 -7.492 18.453 1 95.12 182 HIS B O 1
ATOM 3126 N N . ARG B 1 183 ? 3.969 -6.902 16.344 1 95.62 183 ARG B N 1
ATOM 3127 C CA . ARG B 1 183 ? 5.348 -6.871 15.875 1 95.62 183 ARG B CA 1
ATOM 3128 C C . ARG B 1 183 ? 6.02 -5.547 16.219 1 95.62 183 ARG B C 1
ATOM 3130 O O . ARG B 1 183 ? 5.355 -4.605 16.672 1 95.62 183 ARG B O 1
ATOM 3137 N N . ASP B 1 184 ? 7.312 -5.543 16.125 1 97.5 184 ASP B N 1
ATOM 3138 C CA . ASP B 1 184 ? 8.094 -4.328 16.344 1 97.5 184 ASP B CA 1
ATOM 3139 C C . ASP B 1 184 ? 8.07 -3.438 15.102 1 97.5 184 ASP B C 1
ATOM 3141 O O . ASP B 1 184 ? 8.773 -3.711 14.125 1 97.5 184 ASP B O 1
ATOM 3145 N N . LEU B 1 185 ? 7.277 -2.373 15.18 1 97.5 185 LEU B N 1
ATOM 3146 C CA . LEU B 1 185 ? 7.113 -1.502 14.016 1 97.5 185 LEU B CA 1
ATOM 3147 C C . LEU B 1 185 ? 8.453 -0.913 13.586 1 97.5 185 LEU B C 1
ATOM 3149 O O . LEU B 1 185 ? 8.727 -0.793 12.391 1 97.5 185 LEU B O 1
ATOM 3153 N N . ASP B 1 186 ? 9.281 -0.552 14.555 1 97.38 186 ASP B N 1
ATOM 3154 C CA . ASP B 1 186 ? 10.594 0.012 14.227 1 97.38 186 ASP B CA 1
ATOM 3155 C C . ASP B 1 186 ? 11.406 -0.954 13.375 1 97.38 186 ASP B C 1
ATOM 3157 O O . ASP B 1 186 ? 12.016 -0.551 12.375 1 97.38 186 ASP B O 1
ATOM 3161 N N . GLN B 1 187 ? 11.375 -2.168 13.742 1 94.56 187 GLN B N 1
ATOM 3162 C CA . GLN B 1 187 ? 12.117 -3.188 13.008 1 94.56 187 GLN B CA 1
ATOM 3163 C C . GLN B 1 187 ? 11.523 -3.402 11.617 1 94.56 187 GLN B C 1
ATOM 3165 O O . GLN B 1 187 ? 12.258 -3.576 10.648 1 94.56 187 GLN B O 1
ATOM 3170 N N . GLU B 1 188 ? 10.195 -3.379 11.547 1 93.06 188 GLU B N 1
ATOM 3171 C CA . GLU B 1 188 ? 9.531 -3.559 10.258 1 93.06 188 GLU B CA 1
ATOM 3172 C C . GLU B 1 188 ? 9.891 -2.432 9.289 1 93.06 188 GLU B C 1
ATOM 3174 O O . GLU B 1 188 ? 10.195 -2.684 8.117 1 93.06 188 GLU B O 1
ATOM 3179 N N . ILE B 1 189 ? 9.867 -1.231 9.797 1 95.12 189 ILE B N 1
ATOM 3180 C CA . ILE B 1 189 ? 10.18 -0.064 8.984 1 95.12 189 ILE B CA 1
ATOM 3181 C C . ILE B 1 189 ? 11.641 -0.11 8.555 1 95.12 189 ILE B C 1
ATOM 3183 O O . ILE B 1 189 ? 11.961 0.097 7.379 1 95.12 189 ILE B O 1
ATOM 3187 N N . GLU B 1 190 ? 12.516 -0.409 9.484 1 93.31 190 GLU B N 1
ATOM 3188 C CA . GLU B 1 190 ? 13.945 -0.477 9.18 1 93.31 190 GLU B CA 1
ATOM 3189 C C . GLU B 1 190 ? 14.227 -1.501 8.086 1 93.31 190 GLU B C 1
ATOM 3191 O O . GLU B 1 190 ? 14.969 -1.221 7.145 1 93.31 190 GLU B O 1
ATOM 3196 N N . ARG B 1 191 ? 13.641 -2.631 8.203 1 88.31 191 ARG B N 1
ATOM 3197 C CA . ARG B 1 191 ? 13.844 -3.695 7.227 1 88.31 191 ARG B CA 1
ATOM 3198 C C . ARG B 1 191 ? 13.312 -3.287 5.859 1 88.31 191 ARG B C 1
ATOM 3200 O O . ARG B 1 191 ? 13.953 -3.543 4.836 1 88.31 191 ARG B O 1
ATOM 3207 N N . SER B 1 192 ? 12.219 -2.682 5.863 1 90.06 192 SER B N 1
ATOM 3208 C CA . SER B 1 192 ? 11.578 -2.287 4.609 1 90.06 192 SER B CA 1
ATOM 3209 C C . SER B 1 192 ? 12.375 -1.19 3.91 1 90.06 192 SER B C 1
ATOM 3211 O O . SER B 1 192 ? 12.547 -1.224 2.689 1 90.06 192 SER B O 1
ATOM 3213 N N . LEU B 1 193 ? 12.914 -0.275 4.691 1 92.94 193 LEU B N 1
ATOM 3214 C CA . LEU B 1 193 ? 13.57 0.892 4.117 1 92.94 193 LEU B CA 1
ATOM 3215 C C . LEU B 1 193 ? 15.008 0.57 3.732 1 92.94 193 LEU B C 1
ATOM 3217 O O . LEU B 1 193 ? 15.578 1.215 2.85 1 92.94 193 LEU B O 1
ATOM 3221 N N . ARG B 1 194 ? 15.609 -0.416 4.391 1 91.19 194 ARG B N 1
ATOM 3222 C CA . ARG B 1 194 ? 17.031 -0.721 4.227 1 91.19 194 ARG B CA 1
ATOM 3223 C C . ARG B 1 194 ? 17.359 -1.001 2.766 1 91.19 194 ARG B C 1
ATOM 3225 O O . ARG B 1 194 ? 18.328 -0.458 2.23 1 91.19 194 ARG B O 1
ATOM 3232 N N . ILE B 1 195 ? 16.578 -1.759 2.102 1 90.94 195 ILE B N 1
ATOM 3233 C CA . ILE B 1 195 ? 16.828 -2.141 0.719 1 90.94 195 ILE B CA 1
ATOM 3234 C C . ILE B 1 195 ? 16.781 -0.906 -0.177 1 90.94 195 ILE B C 1
ATOM 3236 O O . ILE B 1 195 ? 17.672 -0.685 -0.994 1 90.94 195 ILE B O 1
ATOM 3240 N N . ALA B 1 196 ? 15.742 -0.119 -0.017 1 92.31 196 ALA B N 1
ATOM 3241 C CA . ALA B 1 196 ? 15.609 1.082 -0.838 1 92.31 196 ALA B CA 1
ATOM 3242 C C . ALA B 1 196 ? 16.75 2.061 -0.565 1 92.31 196 ALA B C 1
ATOM 3244 O O . ALA B 1 196 ? 17.297 2.668 -1.491 1 92.31 196 ALA B O 1
ATOM 3245 N N . LEU B 1 197 ? 17.141 2.188 0.712 1 92.31 197 LEU B N 1
ATOM 3246 C CA . LEU B 1 197 ? 18.219 3.1 1.079 1 92.31 197 LEU B CA 1
ATOM 3247 C C . LEU B 1 197 ? 19.531 2.664 0.451 1 92.31 197 LEU B C 1
ATOM 3249 O O . LEU B 1 197 ? 20.281 3.494 -0.074 1 92.31 197 LEU B O 1
ATOM 3253 N N . GLU B 1 198 ? 19.781 1.413 0.45 1 87.94 198 GLU B N 1
ATOM 3254 C CA . GLU B 1 198 ? 20.984 0.891 -0.175 1 87.94 198 GLU B CA 1
ATOM 3255 C C . GLU B 1 198 ? 20.969 1.101 -1.687 1 87.94 198 GLU B C 1
ATOM 3257 O O . GLU B 1 198 ? 22.016 1.253 -2.314 1 87.94 198 GLU B O 1
ATOM 3262 N N . GLY B 1 199 ? 19.766 1.121 -2.24 1 89.19 199 GLY B N 1
ATOM 3263 C CA . GLY B 1 199 ? 19.609 1.354 -3.67 1 89.19 199 GLY B CA 1
ATOM 3264 C C . GLY B 1 199 ? 19.812 2.805 -4.062 1 89.19 199 GLY B C 1
ATOM 3265 O O . GLY B 1 199 ? 20.141 3.102 -5.215 1 89.19 199 GLY B O 1
ATOM 3266 N N . ILE B 1 200 ? 19.672 3.676 -3.129 1 89 200 ILE B N 1
ATOM 3267 C CA . ILE B 1 200 ? 19.797 5.113 -3.352 1 89 200 ILE B CA 1
ATOM 3268 C C . ILE B 1 200 ? 21.266 5.539 -3.164 1 89 200 ILE B C 1
ATOM 3270 O O . ILE B 1 200 ? 21.734 6.441 -3.854 1 89 200 ILE B O 1
ATOM 3274 N N . LEU B 1 201 ? 21.922 4.91 -2.287 1 85.94 201 LEU B N 1
ATOM 3275 C CA . LEU B 1 201 ? 23.297 5.281 -1.959 1 85.94 201 LEU B CA 1
ATOM 3276 C C . LEU B 1 201 ? 24.25 4.887 -3.082 1 85.94 201 LEU B C 1
ATOM 3278 O O . LEU B 1 201 ? 24.062 3.855 -3.729 1 85.94 201 LEU B O 1
ATOM 3282 N N . VAL B 1 202 ? 25.219 5.797 -3.336 1 76.5 202 VAL B N 1
ATOM 3283 C CA . VAL B 1 202 ? 26.266 5.508 -4.316 1 76.5 202 VAL B CA 1
ATOM 3284 C C . VAL B 1 202 ? 27.203 4.43 -3.771 1 76.5 202 VAL B C 1
ATOM 3286 O O . VAL B 1 202 ? 27.5 4.402 -2.574 1 76.5 202 VAL B O 1
ATOM 3289 N N . ARG B 1 203 ? 27.328 3.414 -4.598 1 63.94 203 ARG B N 1
ATOM 3290 C CA . ARG B 1 203 ? 28.312 2.385 -4.258 1 63.94 203 ARG B CA 1
ATOM 3291 C C . ARG B 1 203 ? 29.734 2.912 -4.391 1 63.94 203 ARG B C 1
ATOM 3293 O O . ARG B 1 203 ? 30.031 3.684 -5.305 1 63.94 203 ARG B O 1
ATOM 3300 N N . PRO B 1 204 ? 30.547 2.9 -3.166 1 53.28 204 PRO B N 1
ATOM 3301 C CA . PRO B 1 204 ? 31.938 3.301 -3.385 1 53.28 204 PRO B CA 1
ATOM 3302 C C . PRO B 1 204 ? 32.562 2.609 -4.594 1 53.28 204 PRO B C 1
ATOM 3304 O O . PRO B 1 204 ? 32.156 1.505 -4.961 1 53.28 204 PRO B O 1
#

pLDDT: mean 94.15, std 8.22, range [41.12, 98.75]

Solvent-accessible surface area (backbone atoms only — not comparable to full-atom values): 21368 Å² total; per-residue (Å²): 128,66,64,62,53,51,49,47,49,56,50,48,51,50,49,52,51,51,48,40,39,48,53,31,38,53,49,42,30,72,71,64,31,52,88,72,49,47,66,57,58,27,13,55,69,41,72,45,50,54,68,58,44,44,74,77,34,87,43,74,67,52,53,41,38,50,52,47,28,53,53,51,52,52,49,46,53,52,44,52,52,42,48,73,71,65,47,57,46,69,58,43,52,51,49,52,55,49,49,50,47,51,48,41,68,76,36,34,77,56,41,43,62,42,54,50,37,56,65,36,84,50,48,68,55,15,50,50,36,48,69,40,50,54,54,22,56,52,45,21,60,49,46,45,66,38,45,77,71,58,49,29,53,80,92,54,53,53,64,57,53,12,38,52,52,37,50,46,44,48,53,45,52,43,47,29,60,62,63,39,69,87,53,62,62,66,57,51,41,50,61,54,43,46,36,41,51,48,27,40,40,48,68,116,129,68,64,59,55,49,49,45,50,56,50,48,52,50,50,51,50,50,49,41,40,48,52,32,37,54,52,43,31,72,71,65,30,53,88,72,49,46,65,58,57,28,13,56,69,41,73,46,49,54,67,58,44,45,73,77,32,87,44,75,66,50,53,41,38,51,51,49,28,52,53,51,51,52,49,45,52,53,44,52,51,42,47,75,71,65,48,57,45,69,59,45,52,50,49,52,54,50,51,50,47,50,48,40,68,76,36,34,76,58,41,42,62,42,54,51,36,55,65,35,82,50,48,69,55,16,50,52,36,48,68,40,51,55,53,22,56,53,45,21,61,48,46,46,64,38,46,77,72,58,49,28,53,81,92,54,55,52,63,57,54,10,39,52,53,38,49,45,45,48,54,44,52,42,44,29,63,62,64,40,69,87,54,61,62,66,58,52,40,51,60,56,43,47,37,40,50,49,25,40,39,47,69,117

Radius of gyration: 24.69 Å; Cα contacts (8 Å, |Δi|>4): 431; chains: 2; bounding box: 60×101×43 Å

Secondary structure (DSSP, 8-state):
-HHHHHHHHHHHHHHHHHHHHHHHHHHHHHHH-TTT--HHHHHHHHTS-HHHHHHH-SSTHHHHHHHHHHHHHHHHHHHHHHHHTT--HHHHHHHHHHHHHHHHHHTHHHHHHHHHHTT-SSHHHHHHHHHH--HHHHHHHHHHHHHHTT-B-SSS-HHHHHHHHHHHHHHHHHHHHHH-TTS-HHHHHHHHHHHHHHHHB---/--HHHHHHHHHHHHHHHHHHHHHHHHHHHHHH-TTT--HHHHHHHHTS-HHHHHHH-SSTHHHHHHHHHHHHHHHHHHHHHHHHTT--HHHHHHHHHHHHHHHHHHTHHHHHHHHHHTT-SSHHHHHHHHHH--HHHHHHHHHHHHHHTT-B-SSS-HHHHHHHHHHHHHHHHHHHHHH-TTS-HHHHHHHHHHHHHHHHBPP-

InterPro domains:
  IPR001647 DNA-binding HTH domain, TetR-type [PF00440] (21-65)
  IPR001647 DNA-binding HTH domain, TetR-type [PR00455] (21-34)
  IPR001647 DNA-binding HTH domain, TetR-type [PR00455] (42-65)
  IPR001647 DNA-binding HTH domain, TetR-type [PS50977] (15-75)
  IPR009057 Homedomain-like superfamily [SSF46689] (8-93)
  IPR036271 Tetracyclin repressor-like, C-terminal domain superfamily [SSF48498] (89-203)
  IPR049444 TetR/AcrR transcriptional repressor, C-terminal domain [PF21776] (70-199)
  IPR050109 HTH-type, TetR-like transcriptional regulator [PTHR30055] (5-203)

Nearest PDB structures (foldseek):
  3anp-assembly2_B  TM=9.610E-01  e=1.239E-19  Thermus thermophilus
  4m3g-assembly1_A-2  TM=6.718E-01  e=1.385E-05  Mycobacterium tuberculosis H37Rv
  3ppb-assembly1_B  TM=6.190E-01  e=6.125E-06  Shewanella loihica PV-4
  5daj-assembly2_D  TM=6.066E-01  e=7.786E-06  Pseudomonas aeruginosa PAO1
  3kz9-assembly2_C  TM=6.377E-01  e=2.133E-05  Vibrio vulnificus